Protein AF-A0A5E5QSZ5-F1 (afdb_monomer)

Radius of gyration: 43.1 Å; Cα contacts (8 Å, |Δi|>4): 1267; chains: 1; bounding box: 98×58×138 Å

Foldseek 3Di:
DDPQQPWDKDKDWDWDDDQFKIKIKMWIGTPDQWDDDPQKIKGFWTWIKIKIWGADWQFNQKIWIKMWIWTPDDPDHIKTKMKIKMKGHQKPFWIKIWIWMDIPVDDIDIDIDIGGDPPDDPPIDTDPRGGHPGTSPRPDGPDPPPDDDRPDDPDGDMDIDGQFAKEKEFEPLPLFFFKWKFKAWLVRDTFPQRIDTHHSRRMDMRHGTRDALAWTKMKMWIAWTWDQQQQPSDIDIDHTFMFMATDHNDHHHFFHTHLLRRLLQVLLPPVPPNSVSSHVCSVVSQQLSCLQQLNHPARLTHAAADRLLPAAQALDNRSLSNLLSNLLSLLCVQQVHDSVVSSVLQSCQCCCVVVHDHSHFWFPAHPVRDDTDTSLNSLVCSLVGDGSSNVRNHNQSQDAASSHSQLSNLLVVLLPLQPPDDQRDPCSLVRHNVADQQQDSVQLSVLNNPDHSVQRNHSVSSNVSNVVGFHDWDPVLKDKDWQDPDADLCQPGKIKIKIFTFHPDPVRHTAQAWDDDDDDDDPDQKDKADWDTPGGRMIIIIIHHNDDDDD

pLDDT: mean 91.3, std 7.6, range [51.97, 98.69]

Structure (mmCIF, N/CA/C/O backbone):
data_AF-A0A5E5QSZ5-F1
#
_entry.id   AF-A0A5E5QSZ5-F1
#
loop_
_atom_site.group_PDB
_atom_site.id
_atom_site.type_symbol
_atom_site.label_atom_id
_atom_site.label_alt_id
_atom_site.label_comp_id
_atom_site.label_asym_id
_atom_site.label_entity_id
_atom_site.label_seq_id
_atom_site.pdbx_PDB_ins_code
_atom_site.Cartn_x
_atom_site.Cartn_y
_atom_site.Cartn_z
_atom_site.occupancy
_atom_site.B_iso_or_equiv
_atom_site.auth_seq_id
_atom_site.auth_comp_id
_atom_site.auth_asym_id
_atom_site.auth_atom_id
_atom_site.pdbx_PDB_model_num
ATOM 1 N N . TYR A 1 1 ? 39.880 2.684 -34.250 1.00 88.31 1 TYR A N 1
ATOM 2 C CA . TYR A 1 1 ? 38.966 3.617 -33.566 1.00 88.31 1 TYR A CA 1
ATOM 3 C C . TYR A 1 1 ? 37.604 3.469 -34.203 1.00 88.31 1 TYR A C 1
ATOM 5 O O . TYR A 1 1 ? 37.546 3.373 -35.422 1.00 88.31 1 TYR A O 1
ATOM 13 N N . GLU A 1 2 ? 36.542 3.400 -33.411 1.00 89.00 2 GLU A N 1
ATOM 14 C CA . GLU A 1 2 ? 35.172 3.372 -33.923 1.00 89.00 2 GLU A CA 1
ATOM 15 C C . GLU A 1 2 ? 34.539 4.755 -33.740 1.00 89.00 2 GLU A C 1
ATOM 17 O O . GLU A 1 2 ? 34.418 5.235 -32.619 1.00 89.00 2 GLU A O 1
ATOM 22 N N . ILE A 1 3 ? 34.161 5.412 -34.842 1.00 86.44 3 ILE A N 1
ATOM 23 C CA . ILE A 1 3 ? 33.724 6.821 -34.830 1.00 86.44 3 ILE A CA 1
ATOM 24 C C . ILE A 1 3 ? 32.388 6.992 -34.093 1.00 86.44 3 ILE A C 1
ATOM 26 O O . ILE A 1 3 ? 32.223 7.951 -33.349 1.00 86.44 3 ILE A O 1
ATOM 30 N N . LYS A 1 4 ? 31.450 6.051 -34.264 1.00 82.69 4 LYS A N 1
ATOM 31 C CA . LYS A 1 4 ? 30.100 6.147 -33.681 1.00 82.69 4 LYS A CA 1
ATOM 32 C C . LYS A 1 4 ? 30.091 6.000 -32.157 1.00 82.69 4 LYS A C 1
ATOM 34 O O . LYS A 1 4 ? 29.369 6.725 -31.488 1.00 82.69 4 LYS A O 1
ATOM 39 N N . SER A 1 5 ? 30.879 5.067 -31.625 1.00 82.56 5 SER A N 1
ATOM 40 C CA . SER A 1 5 ? 30.955 4.778 -30.184 1.00 82.56 5 SER A CA 1
ATOM 41 C C . SER A 1 5 ? 32.115 5.507 -29.490 1.00 82.56 5 SER A C 1
ATOM 43 O O . SER A 1 5 ? 32.184 5.628 -28.267 1.00 82.56 5 SER A O 1
ATOM 45 N N . GLY A 1 6 ? 33.076 6.011 -30.265 1.00 87.94 6 GLY A N 1
ATOM 46 C CA . GLY A 1 6 ? 34.295 6.621 -29.754 1.00 87.94 6 GLY A CA 1
ATOM 47 C C . GLY A 1 6 ? 35.245 5.633 -29.068 1.00 87.94 6 GLY A C 1
ATOM 48 O O . GLY A 1 6 ? 36.190 6.069 -28.400 1.00 87.94 6 GLY A O 1
ATOM 49 N N . HIS A 1 7 ? 35.028 4.322 -29.215 1.00 93.56 7 HIS A N 1
ATOM 50 C CA . HIS A 1 7 ? 35.898 3.311 -28.628 1.00 93.56 7 HIS A CA 1
ATOM 51 C C . HIS A 1 7 ? 37.250 3.221 -29.349 1.00 93.56 7 HIS A C 1
ATOM 53 O O . HIS A 1 7 ? 37.371 3.284 -30.581 1.00 93.56 7 HIS A O 1
ATOM 59 N N . LYS A 1 8 ? 38.306 3.065 -28.549 1.00 94.00 8 LYS A N 1
ATOM 60 C CA . LYS A 1 8 ? 39.700 2.948 -28.991 1.00 94.00 8 LYS A CA 1
ATOM 61 C C . LYS A 1 8 ? 40.217 1.561 -28.636 1.00 94.00 8 LYS A C 1
ATOM 63 O O . LYS A 1 8 ? 39.920 1.039 -27.566 1.00 94.00 8 LYS A O 1
ATOM 68 N N . ARG A 1 9 ? 41.016 0.982 -29.529 1.00 95.62 9 ARG A N 1
ATOM 69 C CA . ARG A 1 9 ? 41.608 -0.345 -29.358 1.00 95.62 9 ARG A CA 1
ATOM 70 C C . ARG A 1 9 ? 43.000 -0.366 -29.974 1.00 95.62 9 ARG A C 1
ATOM 72 O O . ARG A 1 9 ? 43.161 0.101 -31.101 1.00 95.62 9 ARG A O 1
ATOM 79 N N . LEU A 1 10 ? 43.958 -0.912 -29.239 1.00 95.62 10 LEU A N 1
ATOM 80 C CA . LEU A 1 10 ? 45.272 -1.311 -29.726 1.00 95.62 10 LEU A CA 1
ATOM 81 C C . LEU A 1 10 ? 45.207 -2.783 -30.150 1.00 95.62 10 LEU A C 1
ATOM 83 O O . LEU A 1 10 ? 44.455 -3.576 -29.584 1.00 95.62 10 LEU A O 1
ATOM 87 N N . SER A 1 11 ? 45.929 -3.166 -31.196 1.00 95.12 11 SER A N 1
ATOM 88 C CA . SER A 1 11 ? 45.929 -4.547 -31.686 1.00 95.12 11 SER A CA 1
ATOM 89 C C . SER A 1 11 ? 47.341 -4.946 -32.076 1.00 95.12 11 SER A C 1
ATOM 91 O O . SER A 1 11 ? 48.021 -4.172 -32.746 1.00 95.12 11 SER A O 1
ATOM 93 N N . LEU A 1 12 ? 47.758 -6.131 -31.644 1.00 96.88 12 LEU A N 1
ATOM 94 C CA . LEU A 1 12 ? 49.041 -6.740 -31.978 1.00 96.88 12 LEU A CA 1
ATOM 95 C C . LEU A 1 12 ? 48.761 -8.007 -32.781 1.00 96.88 12 LEU A C 1
ATOM 97 O O . LEU A 1 12 ? 47.877 -8.776 -32.407 1.00 96.88 12 LEU A O 1
ATOM 101 N N . GLY A 1 13 ? 49.477 -8.195 -33.885 1.00 95.94 13 GLY A N 1
ATOM 102 C CA . GLY A 1 13 ? 49.289 -9.324 -34.791 1.00 95.94 13 GLY A CA 1
ATOM 103 C C . GLY A 1 13 ? 50.616 -9.999 -35.105 1.00 95.94 13 GLY A C 1
ATOM 104 O O . GLY A 1 13 ? 51.626 -9.320 -35.283 1.00 95.94 13 GLY A O 1
ATOM 105 N N . LEU A 1 14 ? 50.599 -11.326 -35.170 1.00 95.38 14 LEU A N 1
ATOM 106 C CA . LEU A 1 14 ? 51.689 -12.158 -35.660 1.00 95.38 14 LEU A CA 1
ATOM 107 C C . LEU A 1 14 ? 51.173 -12.969 -36.849 1.00 95.38 14 LEU A C 1
ATOM 109 O O . LEU A 1 14 ? 50.157 -13.659 -36.740 1.00 95.38 14 LEU A O 1
ATOM 113 N N . GLU A 1 15 ? 51.902 -12.920 -37.958 1.00 91.88 15 GLU A N 1
ATOM 114 C CA . GLU A 1 15 ? 51.576 -13.677 -39.160 1.00 91.88 15 GLU A CA 1
ATOM 115 C C . GLU A 1 15 ? 52.672 -14.693 -39.468 1.00 91.88 15 GLU A C 1
ATOM 117 O O . GLU A 1 15 ? 53.865 -14.391 -39.452 1.00 91.88 15 GLU A O 1
ATOM 122 N N . TYR A 1 16 ? 52.250 -15.911 -39.779 1.00 90.94 16 TYR A N 1
ATOM 123 C CA . TYR A 1 16 ? 53.092 -16.958 -40.326 1.00 90.94 16 TYR A CA 1
ATOM 124 C C . TYR A 1 16 ? 52.557 -17.342 -41.697 1.00 90.94 16 TYR A C 1
ATOM 126 O O . TYR A 1 16 ? 51.418 -17.793 -41.806 1.00 90.94 16 TYR A O 1
ATOM 134 N N . GLN A 1 17 ? 53.366 -17.181 -42.741 1.00 86.75 17 GLN A N 1
ATOM 135 C CA . GLN A 1 17 ? 52.926 -17.384 -44.117 1.00 86.75 17 GLN A CA 1
ATOM 136 C C . GLN A 1 17 ? 53.817 -18.389 -44.855 1.00 86.75 17 GLN A C 1
ATOM 138 O O . GLN A 1 17 ? 55.045 -18.308 -44.835 1.00 86.75 17 GLN A O 1
ATOM 143 N N . ARG A 1 18 ? 53.173 -19.341 -45.529 1.00 85.00 18 ARG A N 1
ATOM 144 C CA . ARG A 1 18 ? 53.734 -20.239 -46.544 1.00 85.00 18 ARG A CA 1
ATOM 145 C C . ARG A 1 18 ? 52.837 -20.196 -47.781 1.00 85.00 18 ARG A C 1
ATOM 147 O O . ARG A 1 18 ? 51.700 -19.740 -47.708 1.00 85.00 18 ARG A O 1
ATOM 154 N N . SER A 1 19 ? 53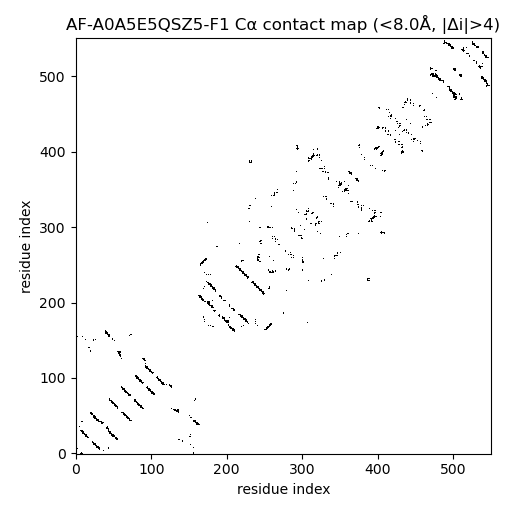.316 -20.725 -48.905 1.00 78.00 19 SER A N 1
ATOM 155 C CA . SER A 1 19 ? 52.585 -20.679 -50.180 1.00 78.00 19 SER A CA 1
ATOM 156 C C . SER A 1 19 ? 51.196 -21.333 -50.138 1.00 78.00 19 SER A C 1
ATOM 158 O O . SER A 1 19 ? 50.280 -20.860 -50.800 1.00 78.00 19 SER A O 1
ATOM 160 N N . ASN A 1 20 ? 51.011 -22.384 -49.337 1.00 83.69 20 ASN A N 1
ATOM 161 C CA . ASN A 1 20 ? 49.760 -23.146 -49.244 1.00 83.69 20 ASN A CA 1
ATOM 162 C C . ASN A 1 20 ? 49.032 -23.012 -47.895 1.00 83.69 20 ASN A C 1
ATOM 164 O O . ASN A 1 20 ? 47.957 -23.592 -47.718 1.00 83.69 20 ASN A O 1
ATOM 168 N N . PHE A 1 21 ? 49.614 -22.296 -46.931 1.00 89.12 21 PHE A N 1
ATOM 169 C CA . PHE A 1 21 ? 49.104 -22.216 -45.566 1.00 89.12 21 PHE A CA 1
ATOM 170 C C . PHE A 1 21 ? 49.536 -20.922 -44.881 1.00 89.12 21 PHE A C 1
ATOM 172 O O . PHE A 1 21 ? 50.698 -20.530 -44.962 1.00 89.12 21 PHE A O 1
ATOM 179 N N . SER A 1 22 ? 48.626 -20.298 -44.138 1.00 90.75 22 SER A N 1
ATOM 180 C CA . SER A 1 22 ? 48.956 -19.187 -43.251 1.00 90.75 22 SER A CA 1
ATOM 181 C C . SER A 1 22 ? 48.245 -19.289 -41.908 1.00 90.75 22 SER A C 1
ATOM 183 O O . SER A 1 22 ? 47.120 -19.788 -41.808 1.00 90.75 22 SER A O 1
ATOM 185 N N . THR A 1 23 ? 48.921 -18.779 -40.885 1.00 95.00 23 THR A N 1
ATOM 186 C CA . THR A 1 23 ? 48.412 -18.625 -39.527 1.00 95.00 23 THR A CA 1
ATOM 187 C C . THR A 1 23 ? 48.495 -17.161 -39.138 1.00 95.00 23 THR A C 1
ATOM 189 O O . THR A 1 23 ? 49.542 -16.538 -39.292 1.00 95.00 23 THR A O 1
ATOM 192 N N . HIS A 1 24 ? 47.412 -16.640 -38.579 1.00 96.06 24 HIS A N 1
ATOM 193 C CA . HIS A 1 24 ? 47.311 -15.275 -38.080 1.00 96.06 24 HIS A CA 1
ATOM 194 C C . HIS A 1 24 ? 46.868 -15.325 -36.627 1.00 96.06 24 HIS A C 1
ATOM 196 O O . HIS A 1 24 ? 45.852 -15.946 -36.311 1.00 96.06 24 HIS A O 1
ATOM 202 N N . ILE A 1 25 ? 47.646 -14.706 -35.748 1.00 97.69 25 ILE A N 1
ATOM 203 C CA . ILE A 1 25 ? 47.361 -14.617 -34.317 1.00 97.69 25 ILE A CA 1
ATOM 204 C C . ILE A 1 25 ? 47.224 -13.143 -33.986 1.00 97.69 25 ILE A C 1
ATOM 206 O O . ILE A 1 25 ? 48.177 -12.387 -34.159 1.00 97.69 25 ILE A O 1
ATOM 210 N N . ASN A 1 26 ? 46.057 -12.734 -33.501 1.00 98.00 26 ASN A N 1
ATOM 211 C CA . ASN A 1 26 ? 45.790 -11.347 -33.154 1.00 98.00 26 ASN A CA 1
ATOM 212 C C . ASN A 1 26 ? 45.358 -11.234 -31.697 1.00 98.00 26 ASN A C 1
ATOM 214 O O . ASN A 1 26 ? 44.453 -11.946 -31.271 1.00 98.00 26 ASN A O 1
ATOM 218 N N . SER A 1 27 ? 45.937 -10.280 -30.974 1.00 97.50 27 SER A N 1
ATOM 219 C CA . SER A 1 27 ? 45.515 -9.884 -29.630 1.00 97.50 27 SER A CA 1
ATOM 220 C C . SER A 1 27 ? 44.999 -8.449 -29.639 1.00 97.50 27 SER A C 1
ATOM 222 O O . SER A 1 27 ? 45.538 -7.565 -30.314 1.00 97.50 27 SER A O 1
ATOM 224 N N . TYR A 1 28 ? 43.942 -8.208 -28.874 1.00 97.69 28 TYR A N 1
ATOM 225 C CA . TYR A 1 28 ? 43.155 -6.987 -28.902 1.00 97.69 28 TYR A CA 1
ATOM 226 C C . TYR A 1 28 ? 43.051 -6.379 -27.506 1.00 97.69 28 TYR A C 1
ATOM 228 O O . TYR A 1 28 ? 42.533 -7.005 -26.586 1.00 97.69 28 TYR A O 1
ATOM 236 N N . TYR A 1 29 ? 43.481 -5.124 -27.376 1.00 96.44 29 TYR A N 1
ATOM 237 C CA . TYR A 1 29 ? 43.535 -4.412 -26.102 1.00 96.44 29 TYR A CA 1
ATOM 238 C C . TYR A 1 29 ? 42.683 -3.136 -26.173 1.00 96.44 29 TYR A C 1
ATOM 240 O O . TYR A 1 29 ? 42.998 -2.231 -26.956 1.00 96.44 29 TYR A O 1
ATOM 248 N N . PRO A 1 30 ? 41.574 -3.036 -25.422 1.00 94.12 30 PRO A N 1
ATOM 249 C CA . PRO A 1 30 ? 40.764 -1.828 -25.373 1.00 94.12 30 PRO A CA 1
ATOM 250 C C . PRO A 1 30 ? 41.550 -0.705 -24.685 1.00 94.12 30 PRO A C 1
ATOM 252 O O . PRO A 1 30 ? 42.138 -0.890 -23.628 1.00 94.12 30 PRO A O 1
ATOM 255 N N . MET A 1 31 ? 41.550 0.476 -25.303 1.00 91.56 31 MET A N 1
ATOM 256 C CA . MET A 1 31 ? 42.254 1.680 -24.826 1.00 91.56 31 MET A CA 1
ATOM 257 C C . MET A 1 31 ? 41.281 2.778 -24.379 1.00 91.56 31 MET A C 1
ATOM 259 O O . MET A 1 31 ? 41.686 3.872 -24.001 1.00 91.56 31 MET A O 1
ATOM 263 N N . SER A 1 32 ? 39.979 2.530 -24.507 1.00 88.81 32 SER A N 1
ATOM 264 C CA . SER A 1 32 ? 38.921 3.436 -24.068 1.00 88.81 32 SER A CA 1
ATOM 265 C C . SER A 1 32 ? 38.177 2.828 -22.895 1.00 88.81 32 SER A C 1
ATOM 267 O O . SER A 1 32 ? 37.792 1.663 -22.971 1.00 88.81 32 SER A O 1
ATOM 269 N N . HIS A 1 33 ? 37.901 3.645 -21.883 1.00 83.44 33 HIS A N 1
ATOM 270 C CA . HIS A 1 33 ? 37.015 3.283 -20.783 1.00 83.44 33 HIS A CA 1
ATOM 271 C C . HIS A 1 33 ? 35.561 3.104 -21.243 1.00 83.44 33 HIS A C 1
ATOM 273 O O . HIS A 1 33 ? 35.195 3.448 -22.373 1.00 83.44 33 HIS A O 1
ATOM 279 N N . ARG A 1 34 ? 34.752 2.579 -20.322 1.00 84.75 34 ARG A N 1
ATOM 280 C CA . ARG A 1 34 ? 33.293 2.490 -20.388 1.00 84.75 34 ARG A CA 1
ATOM 281 C C . ARG A 1 34 ? 32.659 3.838 -20.754 1.00 84.75 34 ARG A C 1
ATOM 283 O O . ARG A 1 34 ? 33.112 4.886 -20.292 1.00 84.75 34 ARG A O 1
ATOM 290 N N . ARG A 1 35 ? 31.622 3.817 -21.595 1.00 82.38 35 ARG A N 1
ATOM 291 C CA . ARG A 1 35 ? 30.937 5.017 -22.107 1.00 82.38 35 ARG A CA 1
ATOM 292 C C . ARG A 1 35 ? 29.427 4.844 -22.090 1.00 82.38 35 ARG A C 1
ATOM 294 O O . ARG A 1 35 ? 28.930 3.755 -22.331 1.00 82.38 35 ARG A O 1
ATOM 301 N N . ASN A 1 36 ? 28.706 5.937 -21.866 1.00 82.31 36 ASN A N 1
ATOM 302 C CA . ASN A 1 36 ? 27.251 5.960 -21.997 1.00 82.31 36 ASN A CA 1
ATOM 303 C C . ASN A 1 36 ? 26.888 6.428 -23.405 1.00 82.31 36 ASN A C 1
ATOM 305 O O . ASN A 1 36 ? 27.298 7.515 -23.813 1.00 82.31 36 ASN A O 1
ATOM 309 N N . ILE A 1 37 ? 26.149 5.605 -24.145 1.00 78.06 37 ILE A N 1
ATOM 310 C CA . ILE A 1 37 ? 25.716 5.883 -25.515 1.00 78.06 37 ILE A CA 1
ATOM 311 C C . ILE A 1 37 ? 24.223 5.552 -25.603 1.00 78.06 37 ILE A C 1
ATOM 313 O O . ILE A 1 37 ? 23.823 4.388 -25.658 1.00 78.06 37 ILE A O 1
ATOM 317 N N . GLY A 1 38 ? 23.389 6.596 -25.600 1.00 75.12 38 GLY A N 1
ATOM 318 C CA . GLY A 1 38 ? 21.931 6.457 -25.544 1.00 75.12 38 GLY A CA 1
ATOM 319 C C . GLY A 1 38 ? 21.466 5.740 -24.270 1.00 75.12 38 GLY A C 1
ATOM 320 O O . GLY A 1 38 ? 21.929 6.053 -23.176 1.00 75.12 38 GLY A O 1
ATOM 321 N N . ASP A 1 39 ? 20.585 4.749 -24.434 1.00 71.75 39 ASP A N 1
ATOM 322 C CA . ASP A 1 39 ? 20.003 3.936 -23.351 1.00 71.75 39 ASP A CA 1
ATOM 323 C C . ASP A 1 39 ? 20.988 2.891 -22.769 1.00 71.75 39 ASP A C 1
ATOM 325 O O . ASP A 1 39 ? 20.612 2.097 -21.903 1.00 71.75 39 ASP A O 1
ATOM 329 N N . TYR A 1 40 ? 22.237 2.848 -23.249 1.00 78.69 40 TYR A N 1
ATOM 330 C CA . TYR A 1 40 ? 23.205 1.806 -22.914 1.00 78.69 40 TYR A CA 1
ATOM 331 C C . TYR A 1 40 ? 24.504 2.359 -22.342 1.00 78.69 40 TYR A C 1
ATOM 333 O O . TYR A 1 40 ? 24.994 3.429 -22.704 1.00 78.69 40 TYR A O 1
ATOM 341 N N . THR A 1 41 ? 25.103 1.547 -21.487 1.00 83.62 41 THR A N 1
ATOM 342 C CA . THR A 1 41 ? 26.518 1.603 -21.161 1.00 83.62 41 THR A CA 1
ATOM 343 C C . THR A 1 41 ? 27.246 0.636 -22.089 1.00 83.62 41 THR A C 1
ATOM 345 O O . THR A 1 41 ? 26.920 -0.549 -22.107 1.00 83.62 41 THR A O 1
ATOM 348 N N . GLU A 1 42 ? 28.209 1.128 -22.860 1.00 89.94 42 GLU A N 1
ATOM 349 C CA . GLU A 1 42 ? 29.046 0.333 -23.758 1.00 89.94 42 GLU A CA 1
ATOM 350 C C . GLU A 1 42 ? 30.477 0.231 -23.216 1.00 89.94 42 GLU A C 1
ATOM 352 O O . GLU A 1 42 ? 31.048 1.200 -22.698 1.00 89.94 42 GLU A O 1
ATOM 357 N N . GLU A 1 43 ? 31.079 -0.949 -23.348 1.00 91.44 43 GLU A N 1
ATOM 358 C CA . GLU A 1 43 ? 32.467 -1.197 -22.964 1.00 91.44 43 GLU A CA 1
ATOM 359 C C . GLU A 1 43 ? 33.182 -2.052 -24.014 1.00 91.44 43 GLU A C 1
ATOM 361 O O . GLU A 1 43 ? 32.671 -3.083 -24.445 1.00 91.44 43 GLU A O 1
ATOM 366 N N . ALA A 1 44 ? 34.369 -1.617 -24.448 1.00 92.94 44 ALA A N 1
ATOM 367 C CA . ALA A 1 44 ? 35.167 -2.343 -25.431 1.00 92.94 44 ALA A CA 1
ATOM 368 C C . ALA A 1 44 ? 35.867 -3.549 -24.793 1.00 92.94 44 ALA A C 1
ATOM 370 O O . ALA A 1 44 ? 36.482 -3.428 -23.734 1.00 92.94 44 ALA A O 1
ATOM 371 N N . LEU A 1 45 ? 35.811 -4.694 -25.471 1.00 94.44 45 LEU A N 1
ATOM 372 C CA . LEU A 1 45 ? 36.320 -5.957 -24.947 1.00 94.44 45 LEU A CA 1
ATOM 373 C C . LEU A 1 45 ? 37.764 -6.217 -25.380 1.00 94.44 45 LEU A C 1
ATOM 375 O O . LEU A 1 45 ? 38.156 -5.941 -26.522 1.00 94.44 45 LEU A O 1
ATOM 379 N N . ALA A 1 46 ? 38.540 -6.770 -24.450 1.00 96.25 46 ALA A N 1
ATOM 380 C CA . ALA A 1 46 ? 39.810 -7.413 -24.751 1.00 96.25 46 ALA A CA 1
ATOM 381 C C . ALA A 1 46 ? 39.556 -8.817 -25.306 1.00 96.25 46 ALA A C 1
ATOM 383 O O . ALA A 1 46 ? 38.469 -9.372 -25.145 1.00 96.25 46 ALA A O 1
ATOM 384 N N . GLY A 1 47 ? 40.531 -9.365 -26.020 1.00 97.31 47 GLY A N 1
ATOM 385 C CA . GLY A 1 47 ? 40.410 -10.715 -26.553 1.00 97.31 47 GLY A CA 1
ATOM 386 C C . GLY A 1 47 ? 41.495 -11.055 -27.554 1.00 97.31 47 GLY A C 1
ATOM 387 O O . GLY A 1 47 ? 42.422 -10.277 -27.785 1.00 97.31 47 GLY A O 1
ATOM 388 N N . TYR A 1 48 ? 41.353 -12.211 -28.184 1.00 97.62 48 TYR A N 1
ATOM 389 C CA . TYR A 1 48 ? 42.267 -12.684 -29.212 1.00 97.62 48 TYR A CA 1
ATOM 390 C C . TYR A 1 48 ? 41.550 -13.548 -30.251 1.00 97.62 48 TYR A C 1
ATOM 392 O O . TYR A 1 48 ? 40.479 -14.112 -30.006 1.00 97.62 48 TYR A O 1
ATOM 400 N N . ASP A 1 49 ? 42.158 -13.670 -31.428 1.00 97.81 49 ASP A N 1
ATOM 401 C CA . ASP A 1 49 ? 41.777 -14.666 -32.420 1.00 97.81 49 ASP A CA 1
ATOM 402 C C . ASP A 1 49 ? 42.989 -15.386 -33.019 1.00 97.81 49 ASP A C 1
ATOM 404 O O . ASP A 1 49 ? 44.093 -14.852 -33.110 1.00 97.81 49 ASP A O 1
ATOM 408 N N . LEU A 1 50 ? 42.753 -16.643 -33.389 1.00 97.75 50 LEU A N 1
ATOM 409 C CA . LEU A 1 50 ? 43.649 -17.486 -34.164 1.00 97.75 50 LEU A CA 1
ATOM 410 C C . LEU A 1 50 ? 42.923 -17.853 -35.451 1.00 97.75 50 LEU A C 1
ATOM 412 O O . LEU A 1 50 ? 41.895 -18.537 -35.407 1.00 97.75 50 LEU A O 1
ATOM 416 N N . LYS A 1 51 ? 43.465 -17.438 -36.592 1.00 97.50 51 LYS A N 1
ATOM 417 C CA . LYS A 1 51 ? 42.948 -17.771 -37.916 1.00 97.50 51 LYS A CA 1
ATOM 418 C C . LYS A 1 51 ? 43.952 -18.620 -38.680 1.00 97.50 51 LYS A C 1
ATOM 420 O O . LYS A 1 51 ? 45.098 -18.232 -38.868 1.00 97.50 51 LYS A O 1
ATOM 425 N N . LEU A 1 52 ? 43.481 -19.764 -39.152 1.00 96.94 52 LEU A N 1
ATOM 426 C CA . LEU A 1 52 ? 44.200 -20.684 -40.018 1.00 96.94 52 LEU A CA 1
ATOM 427 C C . LEU A 1 52 ? 43.572 -20.627 -41.408 1.00 96.94 52 LEU A C 1
ATOM 429 O O . LEU A 1 52 ? 42.350 -20.731 -41.542 1.00 96.94 52 LEU A O 1
ATOM 433 N N . ILE A 1 53 ? 44.396 -20.466 -42.437 1.00 94.06 53 ILE A N 1
ATOM 434 C CA . ILE A 1 53 ? 43.968 -20.442 -43.836 1.00 94.06 53 ILE A CA 1
ATOM 435 C C . ILE A 1 53 ? 44.825 -21.445 -44.596 1.00 94.06 53 ILE A C 1
ATOM 437 O O . ILE A 1 53 ? 46.044 -21.310 -44.626 1.00 94.06 53 ILE A O 1
ATOM 441 N N . GLY A 1 54 ? 44.199 -22.435 -45.224 1.00 93.31 54 GLY A N 1
ATOM 442 C CA . GLY A 1 54 ? 44.884 -23.446 -46.026 1.00 93.31 54 GLY A CA 1
ATOM 443 C C . GLY A 1 54 ? 44.286 -23.555 -47.419 1.00 93.31 54 GLY A C 1
ATOM 444 O O . GLY A 1 54 ? 43.071 -23.470 -47.580 1.00 93.31 54 GLY A O 1
ATOM 445 N N . GLN A 1 55 ? 45.127 -23.758 -48.427 1.00 91.81 55 GLN A N 1
ATOM 446 C CA . GLN A 1 55 ? 44.680 -24.113 -49.773 1.00 91.81 55 GLN A CA 1
ATOM 447 C C . GLN A 1 55 ? 44.001 -25.489 -49.754 1.00 91.81 55 GLN A C 1
ATOM 449 O O . GLN A 1 55 ? 44.456 -26.403 -49.065 1.00 91.81 55 GLN A O 1
ATOM 454 N N . VAL A 1 56 ? 42.923 -25.657 -50.515 1.00 92.19 56 VAL A N 1
ATOM 455 C CA . VAL A 1 56 ? 42.269 -26.962 -50.662 1.00 92.19 56 VAL A CA 1
ATOM 456 C C . VAL A 1 56 ? 43.143 -27.870 -51.544 1.00 92.19 56 VAL A C 1
ATOM 458 O O . VAL A 1 56 ? 43.609 -27.427 -52.598 1.00 92.19 56 VAL A O 1
ATOM 461 N N . PRO A 1 57 ? 43.396 -29.137 -51.157 1.00 91.12 57 PRO A N 1
ATOM 462 C CA . PRO A 1 57 ? 44.168 -30.064 -51.984 1.00 91.12 57 PRO A CA 1
ATOM 463 C C . PRO A 1 57 ? 43.615 -30.146 -53.412 1.00 91.12 57 PRO A C 1
ATOM 465 O O . PRO A 1 57 ? 42.407 -30.254 -53.598 1.00 91.12 57 PRO A O 1
ATOM 468 N N . TYR A 1 58 ? 44.504 -30.090 -54.409 1.00 90.62 58 TYR A N 1
ATOM 469 C CA . TYR A 1 58 ? 44.201 -30.120 -55.851 1.00 90.62 58 TYR A CA 1
ATOM 470 C C . TYR A 1 58 ? 43.370 -28.942 -56.396 1.00 90.62 58 TYR A C 1
ATOM 472 O O . TYR A 1 58 ? 43.250 -28.810 -57.609 1.00 90.62 58 TYR A O 1
ATOM 480 N N . LEU A 1 59 ? 42.844 -28.050 -55.549 1.00 91.88 59 LEU A N 1
ATOM 481 C CA . LEU A 1 59 ? 42.024 -26.905 -55.957 1.00 91.88 59 LEU A CA 1
ATOM 482 C C . LEU A 1 59 ? 42.749 -25.591 -55.616 1.00 91.88 59 LEU A C 1
ATOM 484 O O . LEU A 1 59 ? 42.531 -25.025 -54.544 1.00 91.88 59 LEU A O 1
ATOM 488 N N . PRO A 1 60 ? 43.633 -25.081 -56.497 1.00 85.38 60 PRO A N 1
ATOM 489 C CA . PRO A 1 60 ? 44.422 -23.878 -56.214 1.00 85.38 60 PRO A CA 1
ATOM 490 C C . PRO A 1 60 ? 43.590 -22.604 -56.047 1.00 85.38 60 PRO A C 1
ATOM 492 O O . PRO A 1 60 ? 44.047 -21.662 -55.411 1.00 85.38 60 PRO A O 1
ATOM 495 N N . TRP A 1 61 ? 42.362 -22.608 -56.557 1.00 87.19 61 TRP A N 1
ATOM 496 C CA . TRP A 1 61 ? 41.402 -21.511 -56.482 1.00 87.19 61 TRP A CA 1
ATOM 497 C C . TRP A 1 61 ? 40.542 -21.513 -55.207 1.00 87.19 61 TRP A C 1
ATOM 499 O O . TRP A 1 61 ? 39.731 -20.606 -55.020 1.00 87.19 61 TRP A O 1
ATOM 509 N N . ALA A 1 62 ? 40.682 -22.518 -54.333 1.00 92.19 62 ALA A N 1
ATOM 510 C CA . ALA A 1 62 ? 39.894 -22.648 -53.109 1.00 92.19 62 ALA A CA 1
ATOM 511 C C . ALA A 1 62 ? 40.767 -22.666 -51.848 1.00 92.19 62 ALA A C 1
ATOM 513 O O . ALA A 1 62 ? 41.820 -23.306 -51.790 1.00 92.19 62 ALA A O 1
ATOM 514 N N . LYS A 1 63 ? 40.285 -22.006 -50.793 1.00 93.75 63 LYS A N 1
ATOM 515 C CA . LYS A 1 63 ? 40.913 -21.951 -49.468 1.00 93.75 63 LYS A CA 1
ATOM 516 C C . LYS A 1 63 ? 39.904 -22.304 -48.381 1.00 93.75 63 LYS A C 1
ATOM 518 O O . LYS A 1 63 ? 38.786 -21.799 -48.378 1.00 93.75 63 LYS A O 1
ATOM 523 N N . ILE A 1 64 ? 40.315 -23.117 -47.417 1.00 95.94 64 ILE A N 1
ATOM 524 C CA . ILE A 1 64 ? 39.577 -23.354 -46.174 1.00 95.94 64 ILE A CA 1
ATOM 525 C C . ILE A 1 64 ? 40.096 -22.386 -45.116 1.00 95.94 64 ILE A C 1
ATOM 527 O O . ILE A 1 64 ? 41.305 -22.223 -44.947 1.00 95.94 64 ILE A O 1
ATOM 531 N N . LYS A 1 65 ? 39.173 -21.759 -44.390 1.00 96.81 65 LYS A N 1
ATOM 532 C CA . LYS A 1 65 ? 39.455 -20.831 -43.299 1.00 96.81 65 LYS A CA 1
ATOM 533 C C . LYS A 1 65 ? 38.819 -21.337 -42.013 1.00 96.81 65 LYS A C 1
ATOM 535 O O . LYS A 1 65 ? 37.614 -21.564 -41.958 1.00 96.81 65 LYS A O 1
ATOM 540 N N . GLY A 1 66 ? 39.626 -21.471 -40.968 1.00 97.25 66 GLY A N 1
ATOM 541 C CA . GLY A 1 66 ? 39.174 -21.759 -39.610 1.00 97.25 66 GLY A CA 1
ATOM 542 C C . GLY A 1 66 ? 39.614 -20.643 -38.676 1.00 97.25 66 GLY A C 1
ATOM 543 O O . GLY A 1 66 ? 40.788 -20.302 -38.647 1.00 97.25 66 GLY A O 1
ATOM 544 N N . THR A 1 67 ? 38.696 -20.050 -37.918 1.00 97.56 67 THR A N 1
ATOM 545 C CA . THR A 1 67 ? 39.022 -19.051 -36.890 1.00 97.56 67 THR A CA 1
ATOM 546 C C . THR A 1 67 ? 38.494 -19.509 -35.544 1.00 97.56 67 THR A C 1
ATOM 548 O O . THR A 1 67 ? 37.331 -19.890 -35.443 1.00 97.56 67 THR A O 1
ATOM 551 N N . ARG A 1 68 ? 39.318 -19.436 -34.502 1.00 97.75 68 ARG A N 1
ATOM 552 C CA . ARG A 1 68 ? 38.894 -19.540 -33.103 1.00 97.75 68 ARG A CA 1
ATOM 553 C C . ARG A 1 68 ? 39.114 -18.185 -32.449 1.00 97.75 68 ARG A C 1
ATOM 555 O O . ARG A 1 68 ? 40.184 -17.612 -32.615 1.00 97.75 68 ARG A O 1
ATOM 562 N N . TYR A 1 69 ? 38.128 -17.682 -31.718 1.00 97.75 69 TYR A N 1
ATOM 563 C CA . TYR A 1 69 ? 38.252 -16.415 -31.003 1.00 97.75 69 TYR A CA 1
ATOM 564 C C . TYR A 1 69 ? 37.753 -16.528 -29.565 1.00 97.75 69 TYR A C 1
ATOM 566 O O . TYR A 1 69 ? 36.931 -17.394 -29.242 1.00 97.75 69 TYR A O 1
ATOM 574 N N . HIS A 1 70 ? 38.237 -15.617 -28.730 1.00 97.69 70 HIS A N 1
ATOM 575 C CA . HIS A 1 70 ? 37.806 -15.411 -27.352 1.00 97.69 70 HIS A CA 1
ATOM 576 C C . HIS A 1 70 ? 37.815 -13.909 -27.044 1.00 97.69 70 HIS A C 1
ATOM 578 O O . HIS A 1 70 ? 38.718 -13.190 -27.475 1.00 97.69 70 HIS A O 1
ATOM 584 N N . TRP A 1 71 ? 36.774 -13.444 -26.360 1.00 97.44 71 TRP A N 1
ATOM 585 C CA . TRP A 1 71 ? 36.623 -12.073 -25.885 1.00 97.44 71 TRP A CA 1
ATOM 586 C C . TRP A 1 71 ? 36.239 -12.098 -24.411 1.00 97.44 71 TRP A C 1
ATOM 588 O O . TRP A 1 71 ? 35.296 -12.801 -24.040 1.00 97.44 71 TRP A O 1
ATOM 598 N N . ASP A 1 72 ? 36.939 -11.301 -23.613 1.00 95.00 72 ASP A N 1
ATOM 599 C CA . ASP A 1 72 ? 36.743 -11.209 -22.168 1.00 95.00 72 ASP A CA 1
ATOM 600 C C . ASP A 1 72 ? 35.414 -10.500 -21.887 1.00 95.00 72 ASP A C 1
ATOM 602 O O . ASP A 1 72 ? 35.267 -9.317 -22.211 1.00 95.00 72 ASP A O 1
ATOM 606 N N . GLY A 1 73 ? 34.447 -11.205 -21.300 1.00 90.31 73 GLY A N 1
ATOM 607 C CA . GLY A 1 73 ? 33.198 -10.600 -20.832 1.00 90.31 73 GLY A CA 1
ATOM 608 C C . GLY A 1 73 ? 33.469 -9.664 -19.652 1.00 90.31 73 GLY A C 1
ATOM 609 O O . GLY A 1 73 ? 34.427 -9.863 -18.903 1.00 90.31 73 GLY A O 1
ATOM 610 N N . LYS A 1 74 ? 32.667 -8.605 -19.483 1.00 86.06 74 LYS A N 1
ATOM 611 C CA . LYS A 1 74 ? 32.809 -7.698 -18.323 1.00 86.06 74 LYS A CA 1
ATOM 612 C C . LYS A 1 74 ? 31.718 -7.944 -17.297 1.00 86.06 74 LYS A C 1
ATOM 614 O O . LYS A 1 74 ? 32.024 -8.082 -16.117 1.00 86.06 74 LYS A O 1
ATOM 619 N N . GLN A 1 75 ? 30.469 -7.995 -17.744 1.00 81.69 75 GLN A N 1
ATOM 620 C CA . GLN A 1 75 ? 29.315 -8.344 -16.917 1.00 81.69 75 GLN A CA 1
ATOM 621 C C . GLN A 1 75 ? 28.745 -9.718 -17.280 1.00 81.69 75 GLN A C 1
ATOM 623 O O . GLN A 1 75 ? 28.221 -10.407 -16.409 1.00 81.69 75 GLN A O 1
ATOM 628 N N . GLY A 1 76 ? 28.844 -10.120 -18.551 1.00 81.56 76 GLY A N 1
ATOM 629 C CA . GLY A 1 76 ? 28.436 -11.441 -19.023 1.00 81.56 76 GLY A CA 1
ATOM 630 C C . GLY A 1 76 ? 29.575 -12.469 -19.035 1.00 81.56 76 GLY A C 1
ATOM 631 O O . GLY A 1 76 ? 30.729 -12.130 -18.772 1.00 81.56 76 GLY A O 1
ATOM 632 N N . PRO A 1 77 ? 29.273 -13.737 -19.373 1.00 89.38 77 PRO A N 1
ATOM 633 C CA . PRO A 1 77 ? 30.306 -14.741 -19.592 1.00 89.38 77 PRO A CA 1
ATOM 634 C C . PRO A 1 77 ? 31.176 -14.377 -20.801 1.00 89.38 77 PRO A C 1
ATOM 636 O O . PRO A 1 77 ? 30.697 -13.782 -21.769 1.00 89.38 77 PRO A O 1
ATOM 639 N N . ASP A 1 78 ? 32.430 -14.825 -20.783 1.00 95.00 78 ASP A N 1
ATOM 640 C CA . ASP A 1 78 ? 33.335 -14.695 -21.925 1.00 95.00 78 ASP A CA 1
ATOM 641 C C . ASP A 1 78 ? 32.722 -15.234 -23.220 1.00 95.00 78 ASP A C 1
ATOM 643 O O . ASP A 1 78 ? 32.117 -16.316 -23.261 1.00 95.00 78 ASP A O 1
ATOM 647 N N . VAL A 1 79 ? 32.951 -14.511 -24.314 1.00 94.69 79 VAL A N 1
ATOM 648 C CA . VAL A 1 79 ? 32.438 -14.873 -25.635 1.00 94.69 79 VAL A CA 1
ATOM 649 C C . VAL A 1 79 ? 33.498 -15.664 -26.388 1.00 94.69 79 VAL A C 1
ATOM 651 O O . VAL A 1 79 ? 34.524 -15.123 -26.797 1.00 94.69 79 VAL A O 1
ATOM 654 N N . LYS A 1 80 ? 33.238 -16.949 -26.632 1.00 96.44 80 LYS A N 1
ATOM 655 C CA . LYS A 1 80 ? 34.128 -17.852 -27.371 1.00 96.44 80 LYS A CA 1
ATOM 656 C C . LYS A 1 80 ? 33.398 -18.505 -28.532 1.00 96.44 80 LYS A C 1
ATOM 658 O O . LYS A 1 80 ? 32.307 -19.052 -28.374 1.00 96.44 80 LYS A O 1
ATOM 663 N N . GLY A 1 81 ? 34.038 -18.519 -29.693 1.00 96.31 81 GLY A N 1
ATOM 664 C CA . GLY A 1 81 ? 33.408 -19.035 -30.899 1.00 96.31 81 GLY A CA 1
ATOM 665 C C . GLY A 1 81 ? 34.388 -19.528 -31.943 1.00 96.31 81 GLY A C 1
ATOM 666 O O . GLY A 1 81 ? 35.598 -19.298 -31.870 1.00 96.31 81 GLY A O 1
ATOM 667 N N . THR A 1 82 ? 33.837 -20.252 -32.911 1.00 96.69 82 THR A N 1
ATOM 668 C CA . THR A 1 82 ? 34.563 -20.767 -34.068 1.00 96.69 82 THR A CA 1
ATOM 669 C C . THR A 1 82 ? 33.855 -20.351 -35.348 1.00 96.69 82 THR A C 1
ATOM 671 O O . THR A 1 82 ? 32.636 -20.481 -35.459 1.00 96.69 82 THR A O 1
ATOM 674 N N . ILE A 1 83 ? 34.639 -19.888 -36.317 1.00 96.38 83 ILE A N 1
ATOM 675 C CA . ILE A 1 83 ? 34.201 -19.595 -37.679 1.00 96.38 83 ILE A CA 1
ATOM 676 C C . ILE A 1 83 ? 34.856 -20.611 -38.605 1.00 96.38 83 ILE A C 1
ATOM 678 O O . ILE A 1 83 ? 36.069 -20.813 -38.543 1.00 96.38 83 ILE A O 1
ATOM 682 N N . PHE A 1 84 ? 34.063 -21.233 -39.466 1.00 97.25 84 PHE A N 1
ATOM 683 C CA . PHE A 1 84 ? 34.553 -22.098 -40.531 1.00 97.25 84 PHE A CA 1
ATOM 684 C C . PHE A 1 84 ? 34.014 -21.598 -41.863 1.00 97.25 84 PHE A C 1
ATOM 686 O O . PHE A 1 84 ? 32.804 -21.414 -41.994 1.00 97.25 84 PHE A O 1
ATOM 693 N N . GLY A 1 85 ? 34.890 -21.397 -42.842 1.00 96.44 85 GLY A N 1
ATOM 694 C CA . GLY A 1 85 ? 34.506 -20.923 -44.163 1.00 96.44 85 GLY A CA 1
ATOM 695 C C . GLY A 1 85 ? 35.343 -21.519 -45.285 1.00 96.44 85 GLY A C 1
ATOM 696 O O . GLY A 1 85 ? 36.480 -21.942 -45.084 1.00 96.44 85 GLY A O 1
ATOM 697 N N . VAL A 1 86 ? 34.767 -21.526 -46.480 1.00 96.50 86 VAL A N 1
ATOM 698 C CA . VAL A 1 86 ? 35.424 -21.883 -47.735 1.00 96.50 86 VAL A CA 1
ATOM 699 C C . VAL A 1 86 ? 35.411 -20.648 -48.622 1.00 96.50 86 VAL A C 1
ATOM 701 O O . VAL A 1 86 ? 34.349 -20.110 -48.929 1.00 96.50 86 VAL A O 1
ATOM 704 N N . ALA A 1 87 ? 36.597 -20.186 -48.997 1.00 94.44 87 ALA A N 1
ATOM 705 C CA . ALA A 1 87 ? 36.806 -19.075 -49.908 1.00 94.44 87 ALA A CA 1
ATOM 706 C C . ALA A 1 87 ? 37.182 -19.596 -51.298 1.00 94.44 87 ALA A C 1
ATOM 708 O O . ALA A 1 87 ? 37.978 -20.523 -51.424 1.00 94.44 87 ALA A O 1
ATOM 709 N N . VAL A 1 88 ? 36.614 -18.977 -52.323 1.00 94.19 88 VAL A N 1
ATOM 710 C CA . VAL A 1 88 ? 36.769 -19.286 -53.740 1.00 94.19 88 VAL A CA 1
ATOM 711 C C . VAL A 1 88 ? 37.215 -18.011 -54.444 1.00 94.19 88 VAL A C 1
ATOM 713 O O . VAL A 1 88 ? 3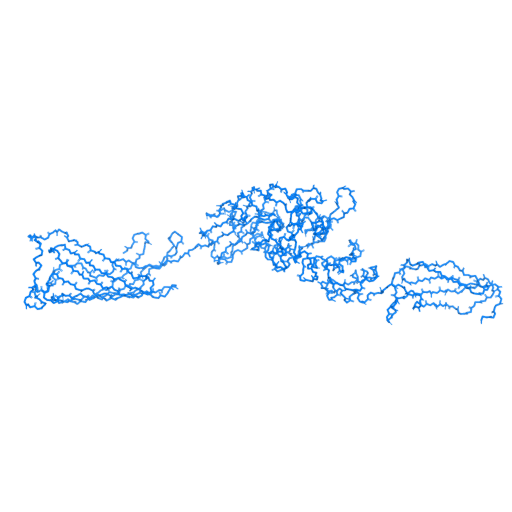6.559 -16.975 -54.342 1.00 94.19 88 VAL A O 1
ATOM 716 N N . GLU A 1 89 ? 38.334 -18.079 -55.150 1.00 89.75 89 GLU A N 1
ATOM 717 C CA . GLU A 1 89 ? 38.853 -16.980 -55.964 1.00 89.75 89 GLU A CA 1
ATOM 718 C C . GLU A 1 89 ? 38.192 -17.035 -57.348 1.00 89.75 89 GLU A C 1
ATOM 720 O O . GLU A 1 89 ? 38.415 -17.971 -58.115 1.00 89.75 89 GLU A O 1
ATOM 725 N N . LEU A 1 90 ? 37.341 -16.053 -57.660 1.00 88.81 90 LEU A N 1
ATOM 726 C CA . LEU A 1 90 ? 36.650 -15.952 -58.952 1.00 88.81 90 LEU A CA 1
ATOM 727 C C . LEU A 1 90 ? 37.536 -15.305 -60.019 1.00 88.81 90 LEU A C 1
ATOM 729 O O . LEU A 1 90 ? 37.446 -15.667 -61.191 1.00 88.81 90 LEU A O 1
ATOM 733 N N . THR A 1 91 ? 38.369 -14.353 -59.602 1.00 86.44 91 THR A N 1
ATOM 734 C CA . THR A 1 91 ? 39.428 -13.717 -60.393 1.00 86.44 91 THR A CA 1
ATOM 735 C C . THR A 1 91 ? 40.610 -13.391 -59.467 1.00 86.44 91 THR A C 1
ATOM 737 O O . THR A 1 91 ? 40.524 -13.609 -58.255 1.00 86.44 91 THR A O 1
ATOM 740 N N . SER A 1 92 ? 41.704 -12.818 -59.983 1.00 80.38 92 SER A N 1
ATOM 741 C CA . SER A 1 92 ? 42.838 -12.390 -59.144 1.00 80.38 92 SER A CA 1
ATOM 742 C C . SER A 1 92 ? 42.536 -11.209 -58.209 1.00 80.38 92 SER A C 1
ATOM 744 O O . SER A 1 92 ? 43.343 -10.929 -57.317 1.00 80.38 92 SER A O 1
ATOM 746 N N . SER A 1 93 ? 41.386 -10.549 -58.387 1.00 84.50 93 SER A N 1
ATOM 747 C CA . SER A 1 93 ? 40.909 -9.441 -57.549 1.00 84.50 93 SER A CA 1
ATOM 748 C C . SER A 1 93 ? 39.545 -9.683 -56.894 1.00 84.50 93 SER A C 1
ATOM 750 O O . SER A 1 93 ? 39.180 -8.919 -56.001 1.00 84.50 93 SER A O 1
ATOM 752 N N . ILE A 1 94 ? 38.786 -10.707 -57.303 1.00 88.69 94 ILE A N 1
ATOM 753 C CA . ILE A 1 94 ? 37.440 -10.996 -56.786 1.00 88.69 94 ILE A CA 1
ATOM 754 C C . ILE A 1 94 ? 37.413 -12.375 -56.123 1.00 88.69 94 ILE A C 1
ATOM 756 O O . ILE A 1 94 ? 37.695 -13.391 -56.754 1.00 88.69 94 ILE A O 1
ATOM 760 N N . GLY A 1 95 ? 36.991 -12.423 -54.859 1.00 91.06 95 GLY A N 1
ATOM 761 C CA . GLY A 1 95 ? 36.808 -13.660 -54.103 1.00 91.06 95 GLY A CA 1
ATOM 762 C C . GLY A 1 95 ? 35.457 -13.720 -53.399 1.00 91.06 95 GLY A C 1
ATOM 763 O O . GLY A 1 95 ? 34.934 -12.704 -52.941 1.00 91.06 95 GLY A O 1
ATOM 764 N N . VAL A 1 96 ? 34.902 -14.923 -53.281 1.00 95.62 96 VAL A N 1
ATOM 765 C CA . VAL A 1 96 ? 33.676 -15.199 -52.525 1.00 95.62 96 VAL A CA 1
ATOM 766 C C . VAL A 1 96 ? 33.974 -16.202 -51.427 1.00 95.62 96 VAL A C 1
ATOM 768 O O . VAL A 1 96 ? 34.662 -17.187 -51.648 1.00 95.62 96 VAL A O 1
ATOM 771 N N . GLU A 1 97 ? 33.442 -15.979 -50.235 1.00 95.94 97 GLU A N 1
ATOM 772 C CA . GLU A 1 97 ? 33.555 -16.895 -49.110 1.00 95.94 97 GLU A CA 1
ATOM 773 C C . GLU A 1 97 ? 32.186 -17.241 -48.551 1.00 95.94 97 GLU A C 1
ATOM 775 O O . GLU A 1 97 ? 31.364 -16.359 -48.318 1.00 95.94 97 GLU A O 1
ATOM 780 N N . PHE A 1 98 ? 31.982 -18.522 -48.277 1.00 97.12 98 PHE A N 1
ATOM 781 C CA . PHE A 1 98 ? 30.808 -19.040 -47.592 1.00 97.12 98 PHE A CA 1
ATOM 782 C C . PHE A 1 98 ? 31.247 -19.648 -46.273 1.00 97.12 98 PHE A C 1
ATOM 784 O O . PHE A 1 98 ? 32.221 -20.399 -46.240 1.00 97.12 98 PHE A O 1
ATOM 791 N N . GLY A 1 99 ? 30.543 -19.357 -45.186 1.00 96.25 99 GLY A N 1
ATOM 792 C CA . GLY A 1 99 ? 30.937 -19.880 -43.888 1.00 96.25 99 GLY A CA 1
ATOM 793 C C . GLY A 1 99 ? 29.829 -19.906 -42.859 1.00 96.25 99 GLY A C 1
ATOM 794 O O . GLY A 1 99 ? 28.725 -19.408 -43.070 1.00 96.25 99 GLY A O 1
ATOM 795 N N . THR A 1 100 ? 30.154 -20.513 -41.724 1.00 96.88 100 THR A N 1
ATOM 796 C CA . THR A 1 100 ? 29.297 -20.554 -40.544 1.00 96.88 100 THR A CA 1
ATOM 797 C C . THR A 1 100 ? 30.072 -20.126 -39.311 1.00 96.88 100 THR A C 1
ATOM 799 O O . THR A 1 100 ? 31.267 -20.399 -39.186 1.00 96.88 100 THR A O 1
ATOM 802 N N . GLU A 1 101 ? 29.378 -19.471 -38.393 1.00 96.31 101 GLU A N 1
ATOM 803 C CA . GLU A 1 101 ? 29.888 -19.050 -37.096 1.00 96.31 101 GLU A CA 1
ATOM 804 C C . GLU A 1 101 ? 29.048 -19.695 -35.993 1.00 96.31 101 GLU A C 1
ATOM 806 O O . GLU A 1 101 ? 27.817 -19.690 -36.047 1.00 96.31 101 GLU A O 1
ATOM 811 N N . LYS A 1 102 ? 29.722 -20.263 -34.990 1.00 96.06 102 LYS A N 1
ATOM 812 C CA . LYS A 1 102 ? 29.098 -20.789 -33.771 1.00 96.06 102 LYS A CA 1
ATOM 813 C C . LYS A 1 102 ? 29.775 -20.174 -32.549 1.00 96.06 102 LYS A C 1
ATOM 815 O O . LYS A 1 102 ? 30.989 -20.317 -32.395 1.00 96.06 102 LYS A O 1
ATOM 820 N N . SER A 1 103 ? 28.982 -19.555 -31.677 1.00 93.12 103 SER A N 1
ATOM 821 C CA . SER A 1 103 ? 29.404 -18.957 -30.402 1.00 93.12 103 SER A CA 1
ATOM 822 C C . SER A 1 103 ? 28.678 -19.621 -29.223 1.00 93.12 103 SER A C 1
ATOM 824 O O . SER A 1 103 ? 27.679 -20.310 -29.414 1.00 93.12 103 SER A O 1
ATOM 826 N N . ASN A 1 104 ? 29.176 -19.434 -28.000 1.00 92.38 104 ASN A N 1
ATOM 827 C CA . ASN A 1 104 ? 28.474 -19.806 -26.766 1.00 92.38 104 ASN A CA 1
ATOM 828 C C . ASN A 1 104 ? 27.384 -18.806 -26.345 1.00 92.38 104 ASN A C 1
ATOM 830 O O . ASN A 1 104 ? 26.611 -19.123 -25.448 1.00 92.38 104 ASN A O 1
ATOM 834 N N . THR A 1 105 ? 27.336 -17.617 -26.949 1.00 85.69 105 THR A N 1
ATOM 835 C CA . THR A 1 105 ? 26.398 -16.540 -26.577 1.00 85.69 105 THR A CA 1
ATOM 836 C C . THR A 1 105 ? 25.400 -16.168 -27.673 1.00 85.69 105 THR A C 1
ATOM 838 O O . THR A 1 105 ? 24.585 -15.272 -27.473 1.00 85.69 105 THR A O 1
ATOM 841 N N . ALA A 1 106 ? 25.460 -16.819 -28.837 1.00 86.56 106 ALA A N 1
ATOM 842 C CA . ALA A 1 106 ? 24.575 -16.539 -29.962 1.00 86.56 106 ALA A CA 1
ATOM 843 C C . ALA A 1 106 ? 24.308 -17.804 -30.781 1.00 86.56 106 ALA A C 1
ATOM 845 O O . ALA A 1 106 ? 25.170 -18.687 -30.872 1.00 86.56 106 ALA A O 1
ATOM 846 N N . ASP A 1 107 ? 23.137 -17.849 -31.415 1.00 90.94 107 ASP A N 1
ATOM 847 C CA . ASP A 1 107 ? 22.757 -18.925 -32.325 1.00 90.94 107 ASP A CA 1
ATOM 848 C C . ASP A 1 107 ? 23.712 -19.030 -33.519 1.00 90.94 107 ASP A C 1
ATOM 850 O O . ASP A 1 107 ? 24.359 -18.065 -33.938 1.00 90.94 107 ASP A O 1
ATOM 854 N N . LYS A 1 108 ? 23.802 -20.237 -34.087 1.00 92.69 108 LYS A N 1
ATOM 855 C CA . LYS A 1 108 ? 24.649 -20.500 -35.252 1.00 92.69 108 LYS A CA 1
ATOM 856 C C . LYS A 1 108 ? 24.172 -19.664 -36.444 1.00 92.69 108 LYS A C 1
ATOM 858 O O . LYS A 1 108 ? 23.031 -19.799 -36.875 1.00 92.69 108 LYS A O 1
ATOM 863 N N . ALA A 1 109 ? 25.077 -18.891 -37.037 1.00 93.56 109 ALA A N 1
ATOM 864 C CA . ALA A 1 109 ? 24.800 -18.073 -38.215 1.00 93.56 109 ALA A CA 1
ATOM 865 C C . ALA A 1 109 ? 25.589 -18.569 -39.434 1.00 93.56 109 ALA A C 1
ATOM 867 O O . ALA A 1 109 ? 26.706 -19.071 -39.300 1.00 93.56 109 ALA A O 1
ATOM 868 N N . SER A 1 110 ? 25.017 -18.412 -40.629 1.00 95.44 110 SER A N 1
ATOM 869 C CA . SER A 1 110 ? 25.704 -18.641 -41.909 1.00 95.44 110 SER A CA 1
ATOM 870 C C . SER A 1 110 ? 25.891 -17.310 -42.629 1.00 95.44 110 SER A C 1
ATOM 872 O O . SER A 1 110 ? 25.042 -16.428 -42.513 1.00 95.44 110 SER A O 1
ATOM 874 N N . TYR A 1 111 ? 26.985 -17.147 -43.369 1.00 94.81 111 TYR A N 1
ATOM 875 C CA . TYR A 1 111 ? 27.280 -15.914 -44.097 1.00 94.81 111 TYR A CA 1
ATOM 876 C C . TYR A 1 111 ? 27.863 -16.188 -45.484 1.00 94.81 111 TYR A C 1
ATOM 878 O O . TYR A 1 111 ? 28.465 -17.233 -45.734 1.00 94.81 111 TYR A O 1
ATOM 886 N N . MET A 1 112 ? 27.723 -15.190 -46.359 1.00 96.56 112 MET A N 1
ATOM 887 C CA . MET A 1 112 ? 28.452 -15.068 -47.619 1.00 96.56 112 MET A CA 1
ATOM 888 C C . MET A 1 112 ? 29.212 -13.738 -47.610 1.00 96.56 112 MET A C 1
ATOM 890 O O . MET A 1 112 ? 28.651 -12.705 -47.243 1.00 96.56 112 MET A O 1
ATOM 894 N N . ARG A 1 113 ? 30.484 -13.747 -48.007 1.00 94.81 113 ARG A N 1
ATOM 895 C CA . ARG A 1 113 ? 31.325 -12.552 -48.121 1.00 94.81 113 ARG A CA 1
ATOM 896 C C . ARG A 1 113 ? 31.889 -12.446 -49.529 1.00 94.81 113 ARG A C 1
ATOM 898 O O . ARG A 1 113 ? 32.631 -13.321 -49.952 1.00 94.81 113 ARG A O 1
ATOM 905 N N . LEU A 1 114 ? 31.581 -11.348 -50.210 1.00 95.38 114 LEU A N 1
ATOM 906 C CA . LEU A 1 114 ? 32.229 -10.945 -51.456 1.00 95.38 114 LEU A CA 1
ATOM 907 C C . LEU A 1 114 ? 33.373 -9.980 -51.124 1.00 95.38 114 LEU A C 1
ATOM 909 O O . LEU A 1 114 ? 33.188 -9.025 -50.370 1.00 95.38 114 LEU A O 1
ATOM 913 N N . THR A 1 115 ? 34.559 -10.231 -51.663 1.00 90.75 115 THR A N 1
ATOM 914 C CA . THR A 1 115 ? 35.744 -9.385 -51.497 1.00 90.75 115 THR A CA 1
ATOM 915 C C . THR A 1 115 ? 36.254 -8.973 -52.868 1.00 90.75 115 THR A C 1
ATOM 917 O O . THR A 1 115 ? 36.403 -9.816 -53.746 1.00 90.75 115 THR A O 1
ATOM 920 N N . THR A 1 116 ? 36.516 -7.677 -53.038 1.00 89.81 116 THR A N 1
ATOM 921 C CA . THR A 1 116 ? 37.065 -7.095 -54.266 1.00 89.81 116 THR A CA 1
ATOM 922 C C . THR A 1 116 ? 38.278 -6.232 -53.928 1.00 89.81 116 THR A C 1
ATOM 924 O O . THR A 1 116 ? 38.229 -5.452 -52.975 1.00 89.81 116 THR A O 1
ATOM 927 N N . GLN A 1 117 ? 39.359 -6.362 -54.693 1.00 84.75 117 GLN A N 1
ATOM 928 C CA . GLN A 1 117 ? 40.563 -5.537 -54.577 1.00 84.75 117 GLN A CA 1
ATOM 929 C C . GLN A 1 117 ? 40.555 -4.439 -55.651 1.00 84.75 117 GLN A C 1
ATOM 931 O O . GLN A 1 117 ? 40.257 -4.719 -56.808 1.00 84.75 117 GLN A O 1
ATOM 936 N N . LEU A 1 118 ? 40.854 -3.192 -55.264 1.00 82.62 118 LEU A N 1
ATOM 937 C CA . LEU A 1 118 ? 40.929 -2.034 -56.166 1.00 82.62 118 LEU A CA 1
ATOM 938 C C . LEU A 1 118 ? 42.283 -1.303 -56.006 1.00 82.62 118 LEU A C 1
ATOM 940 O O . LEU A 1 118 ? 42.709 -1.121 -54.861 1.00 82.62 118 LEU A O 1
ATOM 944 N N . PRO A 1 119 ? 42.931 -0.847 -57.101 1.00 82.62 119 PRO A N 1
ATOM 945 C CA . PRO A 1 119 ? 42.548 -1.090 -58.496 1.00 82.62 119 PRO A CA 1
ATOM 946 C C . PRO A 1 119 ? 42.635 -2.582 -58.850 1.00 82.62 119 PRO A C 1
ATOM 948 O O . PRO A 1 119 ? 43.354 -3.339 -58.196 1.00 82.62 119 PRO A O 1
ATOM 951 N N . PHE A 1 120 ? 41.863 -3.004 -59.853 1.00 80.12 120 PHE A N 1
ATOM 952 C CA . PHE A 1 120 ? 41.974 -4.357 -60.393 1.00 80.12 120 PHE A CA 1
ATOM 953 C C . PHE A 1 120 ? 43.381 -4.573 -60.959 1.00 80.12 120 PHE A C 1
ATOM 955 O O . PHE A 1 120 ? 43.985 -3.634 -61.479 1.00 80.12 120 PHE A O 1
ATOM 962 N N . LYS A 1 121 ? 43.913 -5.790 -60.837 1.00 74.38 121 LYS A N 1
ATOM 963 C CA . LYS A 1 121 ? 45.248 -6.111 -61.357 1.00 74.38 121 LYS A CA 1
ATOM 964 C C . LYS A 1 121 ? 45.258 -6.090 -62.892 1.00 74.38 121 LYS A C 1
ATOM 966 O O . LYS A 1 121 ? 44.240 -6.331 -63.536 1.00 74.38 121 LYS A O 1
ATOM 971 N N . ASP A 1 122 ? 46.414 -5.819 -63.490 1.00 71.25 122 ASP A N 1
ATOM 972 C CA . ASP A 1 122 ? 46.559 -5.880 -64.947 1.00 71.25 122 ASP A CA 1
ATOM 973 C C . ASP A 1 122 ? 46.329 -7.322 -65.446 1.00 71.25 122 ASP A C 1
ATOM 975 O O . ASP A 1 122 ? 46.789 -8.280 -64.823 1.00 71.25 122 ASP A O 1
ATOM 979 N N . ASN A 1 123 ? 45.623 -7.480 -66.574 1.00 72.88 123 ASN A N 1
ATOM 980 C CA . ASN A 1 123 ? 45.223 -8.773 -67.158 1.00 72.88 123 ASN A CA 1
ATOM 981 C C . ASN A 1 123 ? 44.300 -9.650 -66.275 1.00 72.88 123 ASN A C 1
ATOM 983 O O . ASN A 1 123 ? 44.447 -10.875 -66.251 1.00 72.88 123 ASN A O 1
ATOM 987 N N . GLU A 1 124 ? 43.316 -9.055 -65.585 1.00 76.25 124 GLU A N 1
ATOM 988 C CA . GLU A 1 124 ? 42.247 -9.825 -64.925 1.00 76.25 124 GLU A CA 1
ATOM 989 C C . GLU A 1 124 ? 41.554 -10.782 -65.911 1.00 76.25 124 GLU A C 1
ATOM 991 O O . GLU A 1 124 ? 41.029 -10.385 -66.952 1.00 76.25 124 GLU A O 1
ATOM 996 N N . SER A 1 125 ? 41.501 -12.057 -65.540 1.00 81.69 125 SER A N 1
ATOM 997 C CA . SER A 1 125 ? 40.697 -13.076 -66.207 1.00 81.69 125 SER A CA 1
ATOM 998 C C . SER A 1 125 ? 39.978 -13.910 -65.155 1.00 81.69 125 SER A C 1
ATOM 1000 O O . SER A 1 125 ? 40.404 -13.986 -63.999 1.00 81.69 125 SER A O 1
ATOM 1002 N N . PHE A 1 126 ? 38.858 -14.518 -65.545 1.00 84.38 126 PHE A N 1
ATOM 1003 C CA . PHE A 1 126 ? 38.179 -15.466 -64.671 1.00 84.38 126 PHE A CA 1
ATOM 1004 C C . PHE A 1 126 ? 39.098 -16.637 -64.345 1.00 84.38 126 PHE A C 1
ATOM 1006 O O . PHE A 1 126 ? 39.788 -17.172 -65.217 1.00 84.38 126 PHE A O 1
ATOM 1013 N N . THR A 1 127 ? 39.070 -17.050 -63.082 1.00 82.75 127 THR A N 1
ATOM 1014 C CA . THR A 1 127 ? 39.808 -18.209 -62.611 1.00 82.75 127 THR A CA 1
ATOM 1015 C C . THR A 1 127 ? 39.405 -19.432 -63.423 1.00 82.75 127 THR A C 1
ATOM 1017 O O . THR A 1 127 ? 38.238 -19.819 -63.474 1.00 82.75 127 THR A O 1
ATOM 1020 N N . ASN A 1 128 ? 40.386 -20.080 -64.045 1.00 80.12 128 ASN A N 1
ATOM 1021 C CA . ASN A 1 128 ? 40.177 -21.392 -64.632 1.00 80.12 128 ASN A CA 1
ATOM 1022 C C . ASN A 1 128 ? 40.023 -22.397 -63.478 1.00 80.12 128 ASN A C 1
ATOM 1024 O O . ASN A 1 128 ? 41.023 -22.761 -62.851 1.00 80.12 128 ASN A O 1
ATOM 1028 N N . PHE A 1 129 ? 38.783 -22.800 -63.173 1.00 85.62 129 PHE A N 1
ATOM 1029 C CA . PHE A 1 129 ? 38.393 -23.727 -62.092 1.00 85.62 129 PHE A CA 1
ATOM 1030 C C . PHE A 1 129 ? 38.872 -25.172 -62.333 1.00 85.62 129 PHE A C 1
ATOM 1032 O O . PHE A 1 129 ? 38.123 -26.141 -62.244 1.00 85.62 129 PHE A O 1
ATOM 1039 N N . SER A 1 130 ? 40.147 -25.318 -62.669 1.00 84.38 130 SER A N 1
ATOM 1040 C CA . SER A 1 130 ? 40.811 -26.580 -62.946 1.00 84.38 130 SER A CA 1
ATOM 1041 C C . SER A 1 130 ? 41.105 -27.352 -61.660 1.00 84.38 130 SER A C 1
ATOM 1043 O O . SER A 1 130 ? 41.295 -26.773 -60.585 1.00 84.38 130 SER A O 1
ATOM 1045 N N . ILE A 1 131 ? 41.138 -28.678 -61.787 1.00 86.62 131 ILE A N 1
ATOM 1046 C CA . ILE A 1 131 ? 41.622 -29.594 -60.756 1.00 86.62 131 ILE A CA 1
ATOM 1047 C C . ILE A 1 131 ? 43.074 -29.910 -61.103 1.00 86.62 131 ILE A C 1
ATOM 1049 O O . ILE A 1 131 ? 43.366 -30.391 -62.198 1.00 86.62 131 ILE A O 1
ATOM 1053 N N . ASP A 1 132 ? 43.988 -29.600 -60.192 1.00 84.81 132 ASP A N 1
ATOM 1054 C CA . ASP A 1 132 ? 45.411 -29.839 -60.391 1.00 84.81 132 ASP A CA 1
ATOM 1055 C C . ASP A 1 132 ? 45.759 -31.321 -60.175 1.00 84.81 132 ASP A C 1
ATOM 1057 O O . ASP A 1 132 ? 45.093 -32.043 -59.439 1.00 84.81 132 ASP A O 1
ATOM 1061 N N . SER A 1 133 ? 46.841 -31.772 -60.801 1.00 87.56 133 SER A N 1
ATOM 1062 C CA . SER A 1 133 ? 47.393 -33.124 -60.648 1.00 87.56 133 SER A CA 1
ATOM 1063 C C . SER A 1 133 ? 48.201 -33.300 -59.357 1.00 87.56 133 SER A C 1
ATOM 1065 O O . SER A 1 133 ? 48.429 -34.427 -58.919 1.00 87.56 133 SER A O 1
ATOM 1067 N N . LYS A 1 134 ? 48.647 -32.195 -58.739 1.00 87.00 134 LYS A N 1
ATOM 1068 C CA . LYS A 1 134 ? 49.413 -32.194 -57.485 1.00 87.00 134 LYS A CA 1
ATOM 1069 C C . LYS A 1 134 ? 48.659 -31.443 -56.383 1.00 87.00 134 LYS A C 1
ATOM 1071 O O . LYS A 1 134 ? 48.140 -30.353 -56.637 1.00 87.00 134 LYS A O 1
ATOM 1076 N N . PRO A 1 135 ? 48.625 -31.967 -55.144 1.00 87.50 135 PRO A N 1
ATOM 1077 C CA . PRO A 1 135 ? 48.052 -31.226 -54.031 1.00 87.50 135 PRO A CA 1
ATOM 1078 C C . PRO A 1 135 ? 48.931 -30.010 -53.709 1.00 87.50 135 PRO A C 1
ATOM 1080 O O . PRO A 1 135 ? 50.153 -30.076 -53.833 1.00 87.50 135 PRO A O 1
ATOM 1083 N N . PHE A 1 136 ? 48.306 -28.909 -53.277 1.00 84.56 136 PHE A N 1
ATOM 1084 C CA . PHE A 1 136 ? 48.995 -27.678 -52.861 1.00 84.56 136 PHE A CA 1
ATOM 1085 C C . PHE A 1 136 ? 49.961 -27.126 -53.918 1.00 84.56 136 PHE A C 1
ATOM 1087 O O . PHE A 1 136 ? 51.126 -26.843 -53.626 1.00 84.56 136 PHE A O 1
ATOM 1094 N N . ARG A 1 137 ? 49.486 -27.005 -55.166 1.00 79.94 137 ARG A N 1
ATOM 1095 C CA . ARG A 1 137 ? 50.266 -26.412 -56.257 1.00 79.94 137 ARG A CA 1
ATOM 1096 C C . ARG A 1 137 ? 50.853 -25.080 -55.792 1.00 79.94 137 ARG A C 1
ATOM 1098 O O . ARG A 1 137 ? 50.107 -24.183 -55.412 1.00 79.94 137 ARG A O 1
ATOM 1105 N N . ASN A 1 138 ? 52.178 -24.970 -55.844 1.00 68.19 138 ASN A N 1
ATOM 1106 C CA . ASN A 1 138 ? 52.882 -23.758 -55.462 1.00 68.19 138 ASN A CA 1
ATOM 1107 C C . ASN A 1 138 ? 52.539 -22.643 -56.461 1.00 68.19 138 ASN A C 1
ATOM 1109 O O . ASN A 1 138 ? 52.943 -22.711 -57.622 1.00 68.19 138 ASN A O 1
ATOM 1113 N N . THR A 1 139 ? 51.756 -21.658 -56.031 1.00 61.78 139 THR A N 1
ATOM 1114 C CA . THR A 1 139 ? 51.307 -20.535 -56.869 1.00 61.78 139 THR A CA 1
ATOM 1115 C C . THR A 1 139 ? 52.346 -19.413 -56.976 1.00 61.78 139 THR A C 1
ATOM 1117 O O . THR A 1 139 ? 52.151 -18.488 -57.757 1.00 61.78 139 THR A O 1
ATOM 1120 N N . GLY A 1 140 ? 53.476 -19.515 -56.265 1.00 60.66 140 GLY A N 1
ATOM 1121 C CA . GLY A 1 140 ? 54.588 -18.564 -56.312 1.00 60.66 140 GLY A CA 1
ATOM 1122 C C . GLY A 1 140 ? 55.372 -18.525 -54.996 1.00 60.66 140 GLY A C 1
ATOM 1123 O O . GLY A 1 140 ? 54.951 -19.093 -53.989 1.00 60.66 140 GLY A O 1
ATOM 1124 N N . ILE A 1 141 ? 56.537 -17.868 -55.003 1.00 56.91 141 ILE A N 1
ATOM 1125 C CA . ILE A 1 141 ? 57.294 -17.552 -53.780 1.00 56.91 141 ILE A CA 1
ATOM 1126 C C . ILE A 1 141 ? 56.461 -16.549 -52.972 1.00 56.91 141 ILE A C 1
ATOM 1128 O O . ILE A 1 141 ? 55.985 -15.577 -53.549 1.00 56.91 141 ILE A O 1
ATOM 1132 N N . VAL A 1 142 ? 56.297 -16.769 -51.660 1.00 60.03 142 VAL A N 1
ATOM 1133 C CA . VAL A 1 142 ? 55.736 -15.750 -50.753 1.00 60.03 142 VAL A CA 1
ATOM 1134 C C . VAL A 1 142 ? 56.642 -14.530 -50.840 1.00 60.03 142 VAL A C 1
ATOM 1136 O O . VAL A 1 142 ? 57.757 -14.553 -50.314 1.00 60.03 142 VAL A O 1
ATOM 1139 N N . ASN A 1 143 ? 56.207 -13.495 -51.552 1.00 58.94 143 ASN A N 1
ATOM 1140 C CA . ASN A 1 143 ? 56.983 -12.279 -51.650 1.00 58.94 143 ASN A CA 1
ATOM 1141 C C . ASN A 1 143 ? 56.610 -11.384 -50.470 1.00 58.94 143 ASN A C 1
ATOM 1143 O O . ASN A 1 143 ? 55.454 -11.007 -50.305 1.00 58.94 143 ASN A O 1
ATOM 1147 N N . LEU A 1 144 ? 57.591 -11.027 -49.640 1.00 54.66 144 LEU A N 1
ATOM 1148 C CA . LEU A 1 144 ? 57.372 -10.135 -48.494 1.00 54.66 144 LEU A CA 1
ATOM 1149 C C . LEU A 1 144 ? 56.953 -8.717 -48.928 1.00 54.66 144 LEU A C 1
ATOM 1151 O O . LEU A 1 144 ? 56.565 -7.915 -48.083 1.00 54.66 144 LEU A O 1
ATOM 1155 N N . THR A 1 145 ? 57.018 -8.405 -50.229 1.00 51.97 145 THR A N 1
ATOM 1156 C CA . THR A 1 145 ? 56.483 -7.168 -50.814 1.00 51.97 145 THR A CA 1
ATOM 1157 C C . THR A 1 145 ? 55.053 -7.301 -51.357 1.00 51.97 145 THR A C 1
ATOM 1159 O O . THR A 1 145 ? 54.531 -6.315 -51.876 1.00 51.97 145 THR A O 1
ATOM 1162 N N . ASP A 1 146 ? 54.399 -8.466 -51.251 1.00 62.12 146 ASP A N 1
ATOM 1163 C CA . ASP A 1 146 ? 53.000 -8.637 -51.661 1.00 62.12 146 ASP A CA 1
ATOM 1164 C C . ASP A 1 146 ? 52.054 -7.947 -50.664 1.00 62.12 146 ASP A C 1
ATOM 1166 O O . ASP A 1 146 ? 51.929 -8.322 -49.498 1.00 62.12 146 ASP A O 1
ATOM 1170 N N . LEU A 1 147 ? 51.358 -6.912 -51.137 1.00 67.19 147 LEU A N 1
ATOM 1171 C CA . LEU A 1 147 ? 50.556 -5.996 -50.320 1.00 67.19 147 LEU A CA 1
ATOM 1172 C C . LEU A 1 147 ? 49.148 -6.539 -50.004 1.00 67.19 147 LEU A C 1
ATOM 1174 O O . LEU A 1 147 ? 48.142 -5.953 -50.410 1.00 67.19 147 LEU A O 1
ATOM 1178 N N . SER A 1 148 ? 49.052 -7.653 -49.275 1.00 75.25 148 SER A N 1
ATOM 1179 C CA . SER A 1 148 ? 47.757 -8.136 -48.765 1.00 75.25 148 SER A CA 1
ATOM 1180 C C . SER A 1 148 ? 47.352 -7.416 -47.469 1.00 75.25 148 SER A C 1
ATOM 1182 O O . SER A 1 148 ? 48.205 -7.176 -46.613 1.00 75.25 148 SER A O 1
ATOM 1184 N N . PRO A 1 149 ? 46.062 -7.082 -47.268 1.00 84.19 149 PRO A N 1
ATOM 1185 C CA . PRO A 1 149 ? 45.591 -6.586 -45.979 1.00 84.19 149 PRO A CA 1
ATOM 1186 C C . PRO A 1 149 ? 45.803 -7.611 -44.856 1.00 84.19 149 PRO A C 1
ATOM 1188 O O . PRO A 1 149 ? 45.541 -8.797 -45.041 1.00 84.19 149 PRO A O 1
ATOM 1191 N N . VAL A 1 150 ? 46.192 -7.128 -43.673 1.00 88.94 150 VAL A N 1
ATOM 1192 C CA . VAL A 1 150 ? 46.352 -7.943 -42.455 1.00 88.94 150 VAL A CA 1
ATOM 1193 C C . VAL A 1 150 ? 45.047 -8.662 -42.099 1.00 88.94 150 VAL A C 1
ATOM 1195 O O . VAL A 1 150 ? 43.985 -8.039 -41.962 1.00 88.94 150 VAL A O 1
ATOM 1198 N N . GLU A 1 151 ? 45.131 -9.972 -41.876 1.00 90.69 151 GLU A N 1
ATOM 1199 C CA . GLU A 1 151 ? 43.987 -10.825 -41.554 1.00 90.69 151 GLU A CA 1
ATOM 1200 C C . GLU A 1 151 ? 43.644 -10.763 -40.058 1.00 90.69 151 GLU A C 1
ATOM 1202 O O . GLU A 1 151 ? 44.124 -11.542 -39.236 1.00 90.69 151 GLU A O 1
ATOM 1207 N N . ARG A 1 152 ? 42.727 -9.857 -39.699 1.00 92.81 152 ARG A N 1
ATOM 1208 C CA . ARG A 1 152 ? 42.286 -9.624 -38.311 1.00 92.81 152 ARG A CA 1
ATOM 1209 C C . ARG A 1 152 ? 40.813 -9.225 -38.205 1.00 92.81 152 ARG A C 1
ATOM 1211 O O . ARG A 1 152 ? 40.185 -8.821 -39.186 1.00 92.81 152 ARG A O 1
ATOM 1218 N N . SER A 1 153 ? 40.256 -9.248 -36.997 1.00 93.25 153 SER A N 1
ATOM 1219 C CA . SER A 1 153 ? 38.949 -8.657 -36.689 1.00 93.25 153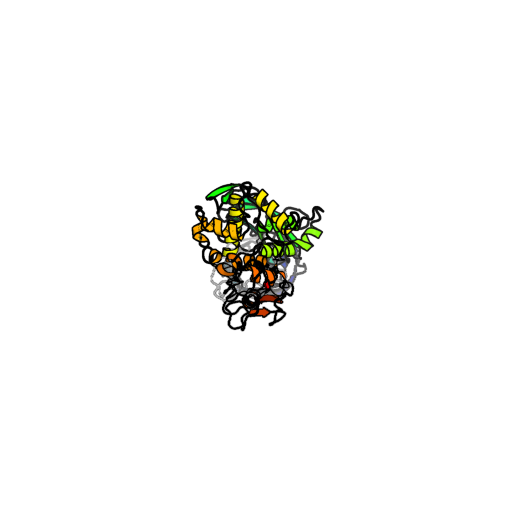 SER A CA 1
ATOM 1220 C C . SER A 1 153 ? 39.057 -7.133 -36.573 1.00 93.25 153 SER A C 1
ATOM 1222 O O . SER A 1 153 ? 39.427 -6.589 -35.531 1.00 93.25 153 SER A O 1
ATOM 1224 N N . ASN A 1 154 ? 38.715 -6.408 -37.640 1.00 93.38 154 ASN A N 1
ATOM 1225 C CA . ASN A 1 154 ? 38.750 -4.938 -37.643 1.00 93.38 154 ASN A CA 1
ATOM 1226 C C . ASN A 1 154 ? 37.622 -4.286 -36.822 1.00 93.38 154 ASN A C 1
ATOM 1228 O O . ASN A 1 154 ? 37.774 -3.150 -36.374 1.00 93.38 154 ASN A O 1
ATOM 1232 N N . LYS A 1 155 ? 36.512 -4.996 -36.584 1.00 92.56 155 LYS A N 1
ATOM 1233 C CA . LYS A 1 155 ? 35.414 -4.503 -35.743 1.00 92.56 155 LYS A CA 1
ATOM 1234 C C . LYS A 1 155 ? 35.820 -4.565 -34.268 1.00 92.56 155 LYS A C 1
ATOM 1236 O O . LYS A 1 155 ? 36.298 -5.599 -33.797 1.00 92.56 155 LYS A O 1
ATOM 1241 N N . ILE A 1 156 ? 35.624 -3.464 -33.542 1.00 93.56 156 ILE A N 1
ATOM 1242 C CA . ILE A 1 156 ? 35.783 -3.438 -32.084 1.00 93.56 156 ILE A CA 1
ATOM 1243 C C . ILE A 1 156 ? 34.589 -4.187 -31.489 1.00 93.56 156 ILE A C 1
ATOM 1245 O O . ILE A 1 156 ? 33.440 -3.882 -31.803 1.00 93.56 156 ILE A O 1
ATOM 1249 N N . ARG A 1 157 ? 34.859 -5.220 -30.688 1.00 92.69 157 ARG A N 1
ATOM 1250 C CA . ARG A 1 157 ? 33.814 -5.926 -29.947 1.00 92.69 157 ARG A CA 1
ATOM 1251 C C . ARG A 1 157 ? 33.513 -5.145 -28.676 1.00 92.69 157 ARG A C 1
ATOM 1253 O O . ARG A 1 157 ? 34.438 -4.678 -28.014 1.00 92.69 157 ARG A O 1
ATOM 1260 N N . ILE A 1 158 ? 32.229 -4.986 -28.388 1.00 92.00 158 ILE A N 1
ATOM 1261 C CA . ILE A 1 158 ? 31.724 -4.241 -27.240 1.00 92.00 158 ILE A CA 1
ATOM 1262 C C . ILE A 1 158 ? 30.691 -5.086 -26.501 1.00 92.00 158 ILE A C 1
ATOM 1264 O O . ILE A 1 158 ? 29.963 -5.857 -27.131 1.00 92.00 158 ILE A O 1
ATOM 1268 N N . GLU A 1 159 ? 30.611 -4.906 -25.192 1.00 89.00 159 GLU A N 1
ATOM 1269 C CA . GLU A 1 159 ? 29.488 -5.338 -24.365 1.00 89.00 159 GLU A CA 1
ATOM 1270 C C . GLU A 1 159 ? 28.572 -4.133 -24.117 1.00 89.00 159 GLU A C 1
ATOM 1272 O O . GLU A 1 159 ? 29.057 -3.014 -23.929 1.00 89.00 159 GLU A O 1
ATOM 1277 N N . LYS A 1 160 ? 27.251 -4.346 -24.168 1.00 86.50 160 LYS A N 1
ATOM 1278 C CA . LYS A 1 160 ? 26.242 -3.311 -23.915 1.00 86.50 160 LYS A CA 1
ATOM 1279 C C . LYS A 1 160 ? 25.354 -3.711 -22.750 1.00 86.50 160 LYS A C 1
ATOM 1281 O O . LYS A 1 160 ? 24.832 -4.821 -22.737 1.00 86.50 160 LYS A O 1
ATOM 1286 N N . VAL A 1 161 ? 25.115 -2.773 -21.841 1.00 77.94 161 VAL A N 1
ATOM 1287 C CA . VAL A 1 161 ? 24.271 -2.966 -20.658 1.00 77.94 161 VAL A CA 1
ATOM 1288 C C . VAL A 1 161 ? 23.242 -1.849 -20.611 1.00 77.94 161 VAL A C 1
ATOM 1290 O O . VAL A 1 161 ? 23.601 -0.674 -20.700 1.00 77.94 161 VAL A O 1
ATOM 1293 N N . SER A 1 162 ? 21.958 -2.202 -20.535 1.00 74.75 162 SER A N 1
ATOM 1294 C CA . SER A 1 162 ? 20.878 -1.213 -20.474 1.00 74.75 162 SER A CA 1
ATOM 1295 C C . SER A 1 162 ? 20.968 -0.392 -19.186 1.00 74.75 162 SER A C 1
ATOM 1297 O O . SER A 1 162 ? 21.244 -0.933 -18.119 1.00 74.75 162 SER A O 1
ATOM 1299 N N . ARG A 1 163 ? 20.739 0.919 -19.295 1.00 76.00 163 ARG A N 1
ATOM 1300 C CA . ARG A 1 163 ? 20.640 1.857 -18.164 1.00 76.00 163 ARG A CA 1
ATOM 1301 C C . ARG A 1 163 ? 19.192 2.187 -17.792 1.00 76.00 163 ARG A C 1
ATOM 1303 O O . ARG A 1 163 ? 18.966 3.143 -17.055 1.00 76.00 163 ARG A O 1
ATOM 1310 N N . THR A 1 164 ? 18.219 1.488 -18.369 1.00 81.50 164 THR A N 1
ATOM 1311 C CA . THR A 1 164 ? 16.809 1.843 -18.221 1.00 81.50 164 THR A CA 1
ATOM 1312 C C . THR A 1 164 ? 16.101 0.911 -17.251 1.00 81.50 164 THR A C 1
ATOM 1314 O O . THR A 1 164 ? 16.254 -0.303 -17.363 1.00 81.50 164 THR A O 1
ATOM 1317 N N . SER A 1 165 ? 15.279 1.481 -16.378 1.00 88.00 165 SER A N 1
ATOM 1318 C CA . SER A 1 165 ? 14.339 0.764 -15.517 1.00 88.00 165 SER A CA 1
ATOM 1319 C C . SER A 1 165 ? 12.944 0.773 -16.139 1.00 88.00 165 SER A C 1
ATOM 1321 O O . SER A 1 165 ? 12.599 1.696 -16.890 1.00 88.00 165 SER A O 1
ATOM 1323 N N . ALA A 1 166 ? 12.132 -0.237 -15.819 1.00 93.19 166 ALA A N 1
ATOM 1324 C CA . ALA A 1 166 ? 10.701 -0.151 -16.071 1.00 93.19 166 ALA A CA 1
ATOM 1325 C C . ALA A 1 166 ? 10.046 0.696 -14.972 1.00 93.19 166 ALA A C 1
ATOM 1327 O O . ALA A 1 166 ? 10.373 0.554 -13.793 1.00 93.19 166 ALA A O 1
ATOM 1328 N N . VAL A 1 167 ? 9.129 1.575 -15.372 1.00 97.31 167 VAL A N 1
ATOM 1329 C CA . VAL A 1 167 ? 8.286 2.350 -14.458 1.00 97.31 167 VAL A CA 1
ATOM 1330 C C . VAL A 1 167 ? 6.834 1.977 -14.706 1.00 97.31 167 VAL A C 1
ATOM 1332 O O . VAL A 1 167 ? 6.411 1.970 -15.860 1.00 97.31 167 VAL A O 1
ATOM 1335 N N . VAL A 1 168 ? 6.067 1.714 -13.655 1.00 98.25 168 VAL A N 1
ATOM 1336 C CA . VAL A 1 168 ? 4.610 1.554 -13.732 1.00 98.25 168 VAL A CA 1
ATOM 1337 C C . VAL A 1 168 ? 3.958 2.628 -12.877 1.00 98.25 168 VAL A C 1
ATOM 1339 O O . VAL A 1 168 ? 4.287 2.760 -11.702 1.00 98.25 168 VAL A O 1
ATOM 1342 N N . LEU A 1 169 ? 3.053 3.404 -13.473 1.00 98.50 169 LEU A N 1
ATOM 1343 C CA . LEU A 1 169 ? 2.218 4.363 -12.754 1.00 98.50 169 LEU A CA 1
ATOM 1344 C C . LEU A 1 169 ? 0.777 3.860 -12.759 1.00 98.50 169 LEU A C 1
ATOM 1346 O O . LEU A 1 169 ? 0.253 3.528 -13.823 1.00 98.50 169 LEU A O 1
ATOM 1350 N N . GLY A 1 170 ? 0.156 3.785 -11.588 1.00 97.31 170 GLY A N 1
ATOM 1351 C CA . GLY A 1 170 ? -1.212 3.311 -11.399 1.00 97.31 170 GLY A CA 1
ATOM 1352 C C . GLY A 1 170 ? -2.125 4.386 -10.819 1.00 97.31 170 GLY A C 1
ATOM 1353 O O . GLY A 1 170 ? -1.641 5.255 -10.104 1.00 97.31 170 GLY A O 1
ATOM 1354 N N . VAL A 1 171 ? -3.427 4.325 -11.106 1.00 98.00 171 VAL A N 1
ATOM 1355 C CA . VAL A 1 171 ? -4.449 5.224 -10.549 1.00 98.00 171 VAL A CA 1
ATOM 1356 C C . VAL A 1 171 ? -5.659 4.418 -10.084 1.00 98.00 171 VAL A C 1
ATOM 1358 O O . VAL A 1 171 ? -6.347 3.793 -10.898 1.00 98.00 171 VAL A O 1
ATOM 1361 N N . TYR A 1 172 ? -5.906 4.444 -8.774 1.00 96.75 172 TYR A N 1
ATOM 1362 C CA . TYR A 1 172 ? -6.900 3.611 -8.106 1.00 96.75 172 TYR A CA 1
ATOM 1363 C C . TYR A 1 172 ? -7.663 4.379 -7.019 1.00 96.75 172 TYR A C 1
ATOM 1365 O O . TYR A 1 172 ? -7.322 4.324 -5.842 1.00 96.75 172 TYR A O 1
ATOM 1373 N N . ASN A 1 173 ? -8.729 5.076 -7.416 1.00 92.06 173 ASN A N 1
ATOM 1374 C CA . ASN A 1 173 ? -9.912 5.250 -6.558 1.00 92.06 173 ASN A CA 1
ATOM 1375 C C . ASN A 1 173 ? -10.783 3.991 -6.658 1.00 92.06 173 ASN A C 1
ATOM 1377 O O . ASN A 1 173 ? -11.116 3.364 -5.668 1.0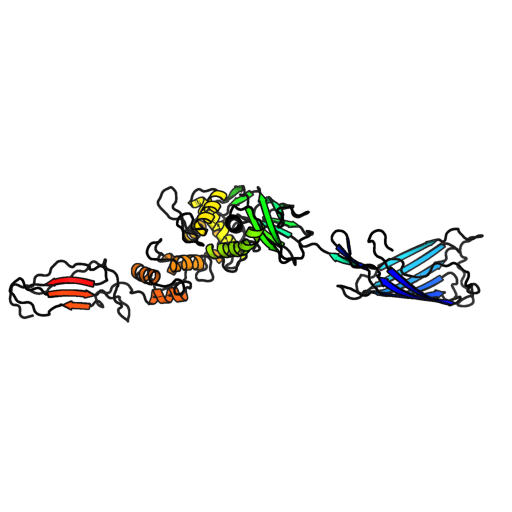0 92.06 173 ASN A O 1
ATOM 1381 N N . ALA A 1 174 ? -11.038 3.610 -7.905 1.00 91.31 174 ALA A N 1
ATOM 1382 C CA . ALA A 1 174 ? -11.138 2.249 -8.407 1.00 91.31 174 ALA A CA 1
ATOM 1383 C C . ALA A 1 174 ? -10.285 2.213 -9.689 1.00 91.31 174 ALA A C 1
ATOM 1385 O O . ALA A 1 174 ? -9.603 3.197 -9.998 1.00 91.31 174 ALA A O 1
ATOM 1386 N N . THR A 1 175 ? -10.313 1.137 -10.477 1.00 94.94 175 THR A N 1
ATOM 1387 C CA . THR A 1 175 ? -9.553 1.059 -11.737 1.00 94.94 175 THR A CA 1
ATOM 1388 C C . THR A 1 175 ? -9.836 2.261 -12.660 1.00 94.94 175 THR A C 1
ATOM 1390 O O . THR A 1 175 ? -10.871 2.314 -13.329 1.00 94.94 175 THR A O 1
ATOM 1393 N N . THR A 1 176 ? -8.922 3.241 -12.696 1.00 96.69 176 THR A N 1
ATOM 1394 C CA . THR A 1 176 ? -9.175 4.541 -13.334 1.00 96.69 176 THR A CA 1
ATOM 1395 C C . THR A 1 176 ? -8.645 4.562 -14.754 1.00 96.69 176 THR A C 1
ATOM 1397 O O . THR A 1 176 ? -7.440 4.483 -14.996 1.00 96.69 176 THR A O 1
ATOM 1400 N N . LY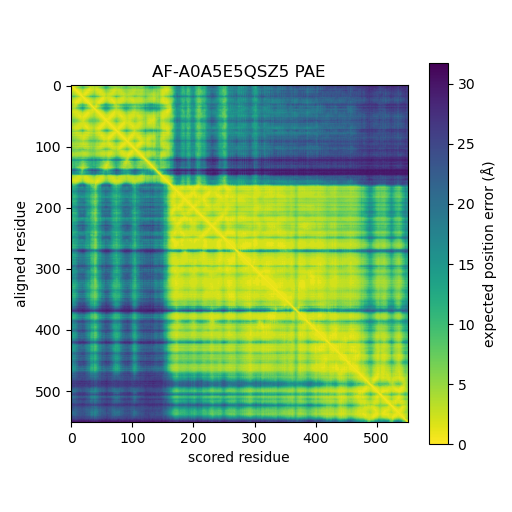S A 1 177 ? -9.550 4.718 -15.715 1.00 97.38 177 LYS A N 1
ATOM 1401 C CA . LYS A 1 177 ? -9.229 4.725 -17.138 1.00 97.38 177 LYS A CA 1
ATOM 1402 C C . LYS A 1 177 ? -9.000 6.151 -17.634 1.00 97.38 177 LYS A C 1
ATOM 1404 O O . LYS A 1 177 ? -9.687 7.076 -17.209 1.00 97.38 177 LYS A O 1
ATOM 1409 N N . ASP A 1 178 ? -8.092 6.307 -18.593 1.00 97.56 178 ASP A N 1
ATOM 1410 C CA . ASP A 1 178 ? -7.863 7.550 -19.333 1.00 97.56 178 ASP A CA 1
ATOM 1411 C C . ASP A 1 178 ? -7.271 8.703 -18.479 1.00 97.56 178 ASP A C 1
ATOM 1413 O O . ASP A 1 178 ? -7.246 9.858 -18.911 1.00 97.56 178 ASP A O 1
ATOM 1417 N N . ALA A 1 179 ? -6.709 8.397 -17.301 1.00 98.12 179 ALA A N 1
ATOM 1418 C CA . ALA A 1 179 ? -5.995 9.358 -16.457 1.00 98.12 179 ALA A CA 1
ATOM 1419 C C . ALA A 1 179 ? -4.583 9.612 -16.994 1.00 98.12 179 ALA A C 1
ATOM 1421 O O . ALA A 1 179 ? -3.835 8.675 -17.279 1.00 98.12 179 ALA A O 1
ATOM 1422 N N . ARG A 1 180 ? -4.175 10.879 -17.122 1.00 98.25 180 ARG A N 1
ATOM 1423 C CA . ARG A 1 180 ? -2.825 11.235 -17.580 1.00 98.25 180 ARG A CA 1
ATOM 1424 C C . ARG A 1 180 ? -1.861 11.287 -16.400 1.00 98.25 180 ARG A C 1
ATOM 1426 O O . ARG A 1 180 ? -1.938 12.211 -15.595 1.00 98.25 180 ARG A O 1
ATOM 1433 N N . CYS A 1 181 ? -0.911 10.361 -16.365 1.00 98.56 181 CYS A N 1
ATOM 1434 C CA . CYS A 1 181 ? 0.127 10.266 -15.345 1.00 98.56 181 CYS A CA 1
ATOM 1435 C C . CYS A 1 181 ? 1.478 10.759 -15.861 1.00 98.56 181 CYS A C 1
ATOM 1437 O O . CYS A 1 181 ? 1.882 10.453 -16.984 1.00 98.56 181 CYS A O 1
ATOM 1439 N N . THR A 1 182 ? 2.194 11.519 -15.034 1.00 98.69 182 THR A N 1
ATOM 1440 C CA . THR A 1 182 ? 3.552 11.999 -15.324 1.00 98.69 182 THR A CA 1
ATOM 1441 C C . THR A 1 182 ? 4.455 11.792 -14.115 1.00 98.69 182 THR A C 1
ATOM 1443 O O . THR A 1 182 ? 4.104 12.203 -13.014 1.00 98.69 182 THR A O 1
ATOM 1446 N N . LEU A 1 183 ? 5.611 11.166 -14.336 1.00 98.62 183 LEU A N 1
ATOM 1447 C CA . LEU A 1 183 ? 6.678 10.971 -13.359 1.00 98.62 183 LEU A CA 1
ATOM 1448 C C . LEU A 1 183 ? 7.563 12.219 -13.279 1.00 98.62 183 LEU A C 1
ATOM 1450 O O . LEU A 1 183 ? 8.021 12.728 -14.305 1.00 98.62 183 LEU A O 1
ATOM 1454 N N . TYR A 1 184 ? 7.876 12.647 -12.065 1.00 98.19 184 TYR A N 1
ATOM 1455 C CA . TYR A 1 184 ? 8.760 13.759 -11.742 1.00 98.19 184 TYR A CA 1
ATOM 1456 C C . TYR A 1 184 ? 9.906 13.281 -10.852 1.00 98.19 184 TYR A C 1
ATOM 1458 O O . TYR A 1 184 ? 9.761 12.336 -10.076 1.00 98.19 184 TYR A O 1
ATOM 1466 N N . ASN A 1 185 ? 11.065 13.920 -10.991 1.00 96.56 185 ASN A N 1
ATOM 1467 C CA . ASN A 1 185 ? 12.232 13.667 -10.148 1.00 96.56 185 ASN A CA 1
ATOM 1468 C C . ASN A 1 185 ? 12.289 14.624 -8.943 1.00 96.56 185 ASN A C 1
ATOM 1470 O O . ASN A 1 185 ? 11.502 15.562 -8.836 1.00 96.56 185 ASN A O 1
ATOM 1474 N N . ALA A 1 186 ? 13.293 14.444 -8.083 1.00 94.88 186 ALA A N 1
ATOM 1475 C CA . ALA A 1 186 ? 13.562 15.291 -6.916 1.00 94.88 186 ALA A CA 1
ATOM 1476 C C . ALA A 1 186 ? 13.759 16.795 -7.213 1.00 94.88 186 ALA A C 1
ATOM 1478 O O . ALA A 1 186 ? 13.749 17.606 -6.293 1.00 94.88 186 ALA A O 1
ATOM 1479 N N . SER A 1 187 ? 13.956 17.186 -8.477 1.00 94.19 187 SER A N 1
ATOM 1480 C CA . SER A 1 187 ? 14.056 18.589 -8.906 1.00 94.19 187 SER A CA 1
ATOM 1481 C C . SER A 1 187 ? 12.733 19.153 -9.435 1.00 94.19 187 SER A C 1
ATOM 1483 O O . SER A 1 187 ? 12.719 20.257 -9.973 1.00 94.19 187 SER A O 1
ATOM 1485 N N . GLY A 1 188 ? 11.639 18.393 -9.354 1.00 94.56 188 GLY A N 1
ATOM 1486 C CA . GLY A 1 188 ? 10.334 18.781 -9.889 1.00 94.56 188 GLY A CA 1
ATOM 1487 C C . GLY A 1 188 ? 10.269 18.776 -11.418 1.00 94.56 188 GLY A C 1
ATOM 1488 O O . GLY A 1 188 ? 9.378 19.382 -12.012 1.00 94.56 188 GLY A O 1
ATOM 1489 N N . VAL A 1 189 ? 11.212 18.103 -12.085 1.00 96.19 189 VAL A N 1
ATOM 1490 C CA . VAL A 1 189 ? 11.275 18.027 -13.549 1.00 96.19 189 VAL A CA 1
ATOM 1491 C C . VAL A 1 189 ? 10.653 16.720 -14.022 1.00 96.19 189 VAL A C 1
ATOM 1493 O O . VAL A 1 189 ? 10.980 15.646 -13.511 1.00 96.19 189 VAL A O 1
ATOM 1496 N N . ALA A 1 190 ? 9.784 16.810 -15.031 1.00 97.62 190 ALA A N 1
ATOM 1497 C CA . ALA A 1 190 ? 9.180 15.643 -15.661 1.00 97.62 190 ALA A CA 1
ATOM 1498 C C . ALA A 1 190 ? 10.259 14.737 -16.276 1.00 97.62 190 ALA A C 1
ATOM 1500 O O . ALA A 1 190 ? 11.112 15.178 -17.053 1.00 97.62 190 ALA A O 1
ATOM 1501 N N . VAL A 1 191 ? 10.210 13.453 -15.942 1.00 96.38 191 VAL A N 1
ATOM 1502 C CA . VAL A 1 191 ? 11.172 12.461 -16.415 1.00 96.38 191 VAL A CA 1
ATOM 1503 C C . VAL A 1 191 ? 10.858 12.104 -17.866 1.00 96.38 191 VAL A C 1
ATOM 1505 O O . VAL A 1 191 ? 9.728 11.754 -18.220 1.00 96.38 191 VAL A O 1
ATOM 1508 N N . ALA A 1 192 ? 11.871 12.164 -18.731 1.00 92.88 192 ALA A N 1
ATOM 1509 C CA . ALA A 1 192 ? 11.721 11.786 -20.130 1.00 92.88 192 ALA A CA 1
ATOM 1510 C C . ALA A 1 192 ? 11.207 10.342 -20.254 1.00 92.88 192 ALA A C 1
ATOM 1512 O O . ALA A 1 192 ? 11.736 9.431 -19.618 1.00 92.88 192 ALA A O 1
ATOM 1513 N N . ARG A 1 193 ? 10.200 10.133 -21.115 1.00 92.62 193 ARG A N 1
ATOM 1514 C CA . ARG A 1 193 ? 9.522 8.836 -21.329 1.00 92.62 193 ARG A CA 1
ATOM 1515 C C . ARG A 1 193 ? 8.758 8.305 -20.103 1.00 92.62 193 ARG A C 1
ATOM 1517 O O . ARG A 1 193 ? 8.355 7.151 -20.130 1.00 92.62 193 ARG A O 1
ATOM 1524 N N . GLY A 1 194 ? 8.534 9.129 -19.076 1.00 95.94 194 GLY A N 1
ATOM 1525 C CA . GLY A 1 194 ? 7.745 8.798 -17.883 1.00 95.94 194 GLY A CA 1
ATOM 1526 C C . GLY A 1 194 ? 6.361 9.455 -17.854 1.00 95.94 194 GLY A C 1
ATOM 1527 O O . GLY A 1 194 ? 5.894 9.817 -16.782 1.00 95.94 194 GLY A O 1
ATOM 1528 N N . SER A 1 195 ? 5.729 9.693 -19.008 1.00 97.81 195 SER A N 1
ATOM 1529 C CA . SER A 1 195 ? 4.385 10.287 -19.092 1.00 97.81 195 SER A CA 1
ATOM 1530 C C . SER A 1 195 ? 3.512 9.512 -20.070 1.00 97.81 195 SER A C 1
ATOM 1532 O O . SER A 1 195 ? 3.974 9.145 -21.153 1.00 97.81 195 SER A O 1
ATOM 1534 N N . GLY A 1 196 ? 2.260 9.270 -19.693 1.00 97.81 196 GLY A N 1
ATOM 1535 C CA . GLY A 1 196 ? 1.306 8.490 -20.473 1.00 97.81 196 GLY A CA 1
ATOM 1536 C C . GLY A 1 196 ? -0.085 8.498 -19.849 1.00 97.81 196 GLY A C 1
ATOM 1537 O O . GLY A 1 196 ? -0.339 9.227 -18.892 1.00 97.81 196 GLY A O 1
ATOM 1538 N N . THR A 1 197 ? -0.981 7.697 -20.410 1.00 98.25 197 THR A N 1
ATOM 1539 C CA . THR A 1 197 ? -2.383 7.622 -19.993 1.00 98.25 197 THR A CA 1
ATOM 1540 C C . THR A 1 197 ? -2.708 6.205 -19.540 1.00 98.25 197 THR A C 1
ATOM 1542 O O . THR A 1 197 ? -2.276 5.255 -20.196 1.00 98.25 197 THR A O 1
ATOM 1545 N N . THR A 1 198 ? -3.433 6.065 -18.430 1.00 98.00 198 THR A N 1
ATOM 1546 C CA . THR A 1 198 ? -3.826 4.760 -17.892 1.00 98.00 198 THR A CA 1
ATOM 1547 C C . THR A 1 198 ? -4.756 4.016 -18.840 1.00 98.00 198 THR A C 1
ATOM 1549 O O . THR A 1 198 ? -5.601 4.613 -19.515 1.00 98.00 198 THR A O 1
ATOM 1552 N N . THR A 1 199 ? -4.604 2.694 -18.893 1.00 95.62 199 THR A N 1
ATOM 1553 C CA . THR A 1 199 ? -5.495 1.835 -19.676 1.00 95.62 199 THR A CA 1
ATOM 1554 C C . THR A 1 199 ? -6.681 1.356 -18.833 1.00 95.62 199 THR A C 1
ATOM 1556 O O . THR A 1 199 ? -6.936 1.858 -17.740 1.00 95.62 199 THR A O 1
ATOM 1559 N N . THR A 1 200 ? -7.450 0.390 -19.335 1.00 93.12 200 THR A N 1
ATOM 1560 C CA . THR A 1 200 ? -8.599 -0.194 -18.620 1.00 93.12 200 THR A CA 1
ATOM 1561 C C . THR A 1 200 ? -8.221 -0.962 -17.354 1.00 93.12 200 THR A C 1
ATOM 1563 O O . THR A 1 200 ? -9.109 -1.362 -16.611 1.00 93.12 200 THR A O 1
ATOM 1566 N N . ASP A 1 201 ? -6.931 -1.216 -17.143 1.00 93.44 201 ASP A N 1
ATOM 1567 C CA . ASP A 1 201 ? -6.363 -1.817 -15.937 1.00 93.44 201 ASP A CA 1
ATOM 1568 C C . ASP A 1 201 ? -5.984 -0.780 -14.869 1.00 93.44 201 ASP A C 1
ATOM 1570 O O . ASP A 1 201 ? -5.513 -1.160 -13.805 1.00 93.44 201 ASP A O 1
ATOM 1574 N N . GLY A 1 202 ? -6.190 0.518 -15.126 1.00 95.94 202 GLY A N 1
ATOM 1575 C CA . GLY A 1 202 ? -5.843 1.577 -14.180 1.00 95.94 202 GLY A CA 1
ATOM 1576 C C . GLY A 1 202 ? -4.359 1.927 -14.167 1.00 95.94 202 GLY A C 1
ATOM 1577 O O . GLY A 1 202 ? -3.933 2.707 -13.321 1.00 95.94 202 GLY A O 1
ATOM 1578 N N . SER A 1 203 ? -3.553 1.385 -15.087 1.00 97.38 203 SER A N 1
ATOM 1579 C CA . SER A 1 203 ? -2.102 1.559 -15.084 1.00 97.38 203 SER A CA 1
ATOM 1580 C C . SER A 1 203 ? -1.536 1.997 -16.434 1.00 97.38 203 SER A C 1
ATOM 1582 O O . SER A 1 203 ? -2.163 1.876 -17.488 1.00 97.38 203 SER A O 1
ATOM 1584 N N . VAL A 1 204 ? -0.324 2.549 -16.401 1.00 97.94 204 VAL A N 1
ATOM 1585 C CA . VAL A 1 204 ? 0.501 2.836 -17.573 1.00 97.94 204 VAL A CA 1
ATOM 1586 C C . VAL A 1 204 ? 1.944 2.419 -17.304 1.00 97.94 204 VAL A C 1
ATOM 1588 O O . VAL A 1 204 ? 2.522 2.733 -16.264 1.00 97.94 204 VAL A O 1
ATOM 1591 N N . SER A 1 205 ? 2.536 1.699 -18.257 1.00 97.06 205 SER A N 1
ATOM 1592 C CA . SER A 1 205 ? 3.884 1.137 -18.140 1.00 97.06 205 SER A CA 1
ATOM 1593 C C . SER A 1 205 ? 4.871 1.796 -19.101 1.00 97.06 205 SER A C 1
ATOM 1595 O O . SER A 1 205 ? 4.625 1.913 -20.303 1.00 97.06 205 SER A O 1
ATOM 1597 N N . PHE A 1 206 ? 6.042 2.149 -18.582 1.00 95.81 206 PHE A N 1
ATOM 1598 C CA . PHE A 1 206 ? 7.153 2.750 -19.308 1.00 95.81 206 PHE A CA 1
ATOM 1599 C C . PHE A 1 206 ? 8.365 1.810 -19.247 1.00 95.81 206 PHE A C 1
ATOM 1601 O O . PHE A 1 206 ? 9.117 1.828 -18.275 1.00 95.81 206 PHE A O 1
ATOM 1608 N N . PRO A 1 207 ? 8.609 0.980 -20.276 1.00 89.38 207 PRO A N 1
ATOM 1609 C CA . PRO A 1 207 ? 9.619 -0.081 -20.208 1.00 89.38 207 PRO A CA 1
ATOM 1610 C C . PRO A 1 207 ? 11.066 0.427 -20.284 1.00 89.38 207 PRO A C 1
ATOM 1612 O O . PRO A 1 207 ? 12.000 -0.363 -20.164 1.00 89.38 207 PRO A O 1
ATOM 1615 N N . ARG A 1 208 ? 11.273 1.716 -20.586 1.00 88.81 208 ARG A N 1
ATOM 1616 C CA . ARG A 1 208 ? 12.599 2.301 -20.815 1.00 88.81 208 ARG A CA 1
ATOM 1617 C C . ARG A 1 208 ? 12.681 3.728 -20.283 1.00 88.81 208 ARG A C 1
ATOM 1619 O O . ARG A 1 208 ? 12.624 4.680 -21.064 1.00 88.81 208 ARG A O 1
ATOM 1626 N N . VAL A 1 209 ? 12.825 3.862 -18.968 1.00 91.81 209 VAL A N 1
ATOM 1627 C CA . VAL A 1 209 ? 13.032 5.147 -18.286 1.00 91.81 209 VAL A CA 1
ATOM 1628 C C . VAL A 1 209 ? 14.424 5.176 -17.667 1.00 91.81 209 VAL A C 1
ATOM 1630 O O . VAL A 1 209 ? 14.869 4.195 -17.078 1.00 91.81 209 VAL A O 1
ATOM 1633 N N . ILE A 1 210 ? 15.135 6.293 -17.811 1.00 88.88 210 ILE A N 1
ATOM 1634 C CA . ILE A 1 210 ? 16.430 6.488 -17.153 1.00 88.88 210 ILE A CA 1
ATOM 1635 C C . ILE A 1 210 ? 16.161 7.101 -15.781 1.00 88.88 210 ILE A C 1
ATOM 1637 O O . ILE A 1 210 ? 15.747 8.256 -15.688 1.00 88.88 210 ILE A O 1
ATOM 1641 N N . LEU A 1 211 ? 16.401 6.318 -14.733 1.00 90.75 211 LEU A N 1
ATOM 1642 C CA . LEU A 1 211 ? 16.310 6.762 -13.345 1.00 90.75 211 LEU A CA 1
ATOM 1643 C C . LEU A 1 211 ? 17.708 7.029 -12.770 1.00 90.75 211 LEU A C 1
ATOM 1645 O O . LEU A 1 211 ? 18.727 6.615 -13.333 1.00 90.75 211 LEU A O 1
ATOM 1649 N N . SER A 1 212 ? 17.751 7.755 -11.655 1.00 89.25 212 SER A N 1
ATOM 1650 C CA . SER A 1 212 ? 18.966 7.962 -10.871 1.00 89.25 212 SER A CA 1
ATOM 1651 C C . SER A 1 212 ? 19.534 6.616 -10.419 1.00 89.25 212 SER A C 1
ATOM 1653 O O . SER A 1 212 ? 18.780 5.705 -10.098 1.00 89.25 212 SER A O 1
ATOM 1655 N N . THR A 1 213 ? 20.859 6.481 -10.386 1.00 86.06 213 THR A N 1
ATOM 1656 C CA . THR A 1 213 ? 21.532 5.284 -9.843 1.00 86.06 213 THR A CA 1
ATOM 1657 C C . THR A 1 213 ? 21.801 5.394 -8.343 1.00 86.06 213 THR A C 1
ATOM 1659 O O . THR A 1 213 ? 22.439 4.520 -7.766 1.00 86.06 213 THR A O 1
ATOM 1662 N N . THR A 1 214 ? 21.387 6.496 -7.722 1.00 88.31 214 THR A N 1
ATOM 1663 C CA . THR A 1 214 ? 21.474 6.737 -6.281 1.00 88.31 214 THR A CA 1
ATOM 1664 C C . THR A 1 214 ? 20.076 6.926 -5.720 1.00 88.31 214 THR A C 1
ATOM 1666 O O . THR A 1 214 ? 19.163 7.272 -6.472 1.00 88.31 214 THR A O 1
ATOM 1669 N N . SER A 1 215 ? 19.934 6.774 -4.399 1.00 92.81 215 SER A N 1
ATOM 1670 C CA . SER A 1 215 ? 18.675 7.070 -3.714 1.00 92.81 215 SER A CA 1
ATOM 1671 C C . SER A 1 215 ? 18.158 8.459 -4.107 1.00 92.81 215 SER A C 1
ATOM 1673 O O . SER A 1 215 ? 18.916 9.436 -4.082 1.00 92.81 215 SER A O 1
ATOM 1675 N N . SER A 1 216 ? 16.925 8.550 -4.602 1.00 95.19 216 SER A N 1
ATOM 1676 C CA . SER A 1 216 ? 16.345 9.796 -5.119 1.00 95.19 216 SER A CA 1
ATOM 1677 C C . SER A 1 216 ? 14.823 9.767 -5.074 1.00 95.19 216 SER A C 1
ATOM 1679 O O . SER A 1 216 ? 14.213 8.754 -5.409 1.00 95.19 216 SER A O 1
ATOM 1681 N N . LEU A 1 217 ? 14.219 10.905 -4.726 1.00 97.31 217 LEU A N 1
ATOM 1682 C CA . LEU A 1 217 ? 12.771 11.080 -4.765 1.00 97.31 217 LEU A CA 1
ATOM 1683 C C . LEU A 1 217 ? 12.256 10.980 -6.203 1.00 97.31 217 LEU A C 1
ATOM 1685 O O . LEU A 1 217 ? 12.755 11.660 -7.110 1.00 97.31 217 LEU A O 1
ATOM 1689 N N . TYR A 1 218 ? 11.203 10.191 -6.365 1.00 98.00 218 TYR A N 1
ATOM 1690 C CA . TYR A 1 218 ? 10.331 10.223 -7.524 1.00 98.00 218 TYR A CA 1
ATOM 1691 C C . TYR A 1 218 ? 8.885 10.314 -7.071 1.00 98.00 218 TYR A C 1
ATOM 1693 O O . TYR A 1 218 ? 8.484 9.672 -6.104 1.00 98.00 218 TYR A O 1
ATOM 1701 N N . TYR A 1 219 ? 8.100 11.094 -7.799 1.00 98.31 219 TYR A N 1
ATOM 1702 C CA . TYR A 1 219 ? 6.673 11.204 -7.556 1.00 98.31 219 TYR A CA 1
ATOM 1703 C C . TYR A 1 219 ? 5.912 11.279 -8.867 1.00 98.31 219 TYR A C 1
ATOM 1705 O O . TYR A 1 219 ? 6.438 11.692 -9.901 1.00 98.31 219 TYR A O 1
ATOM 1713 N N . SER A 1 220 ? 4.668 10.838 -8.833 1.00 98.44 220 SER A N 1
ATOM 1714 C CA . SER A 1 220 ? 3.757 10.865 -9.962 1.00 98.44 220 SER A CA 1
ATOM 1715 C C . SER A 1 220 ? 2.636 11.857 -9.703 1.00 98.44 220 SER A C 1
ATOM 1717 O O . SER A 1 220 ? 2.197 12.027 -8.569 1.00 98.44 220 SER A O 1
ATOM 1719 N N . ILE A 1 221 ? 2.196 12.518 -10.770 1.00 98.38 221 ILE A N 1
ATOM 1720 C CA . ILE A 1 221 ? 0.974 13.317 -10.785 1.00 98.38 221 ILE A CA 1
ATOM 1721 C C . ILE A 1 221 ? 0.059 12.712 -11.840 1.00 98.38 221 ILE A C 1
ATOM 1723 O O . ILE A 1 221 ? 0.422 12.688 -13.023 1.00 98.38 221 ILE A O 1
ATOM 1727 N N . CYS A 1 222 ? -1.114 12.251 -11.425 1.00 98.38 222 CYS A N 1
ATOM 1728 C CA . CYS A 1 222 ? -2.126 11.671 -12.293 1.00 98.38 222 CYS A CA 1
ATOM 1729 C C . CYS A 1 222 ? -3.383 12.544 -12.284 1.00 98.38 222 CYS A C 1
ATOM 1731 O O . CYS A 1 222 ? -3.914 12.867 -11.225 1.00 98.38 222 CYS A O 1
ATOM 1733 N N . LYS A 1 223 ? -3.831 12.981 -13.469 1.00 97.50 223 LYS A N 1
ATOM 1734 C CA . LYS A 1 223 ? -4.952 13.924 -13.626 1.00 97.50 223 LYS A CA 1
ATOM 1735 C C . LYS A 1 223 ? -5.979 13.439 -14.639 1.00 97.50 223 LYS A C 1
ATOM 1737 O O . LYS A 1 223 ? -5.606 12.947 -15.709 1.00 97.50 223 LYS A O 1
ATOM 1742 N N . GLY A 1 224 ? -7.249 13.713 -14.346 1.00 95.44 224 GLY A N 1
ATOM 1743 C CA . GLY A 1 224 ? -8.379 13.362 -15.202 1.00 95.44 224 GLY A CA 1
ATOM 1744 C C . GLY A 1 224 ? -8.603 11.855 -15.271 1.00 95.44 224 GLY A C 1
ATOM 1745 O O . GLY A 1 224 ? -8.102 11.109 -14.435 1.00 95.44 224 GLY A O 1
ATOM 1746 N N . GLY A 1 225 ? -9.324 11.416 -16.299 1.00 95.88 225 GLY A N 1
ATOM 1747 C CA . GLY A 1 225 ? -9.810 10.044 -16.379 1.00 95.88 225 GLY A CA 1
ATOM 1748 C C . GLY A 1 225 ? -11.060 9.833 -15.531 1.00 95.88 225 GLY A C 1
ATOM 1749 O O . GLY A 1 225 ? -11.519 10.727 -14.821 1.00 95.88 225 GLY A O 1
ATOM 1750 N N . SER A 1 226 ? -11.618 8.636 -15.631 1.00 96.44 226 SER A N 1
ATOM 1751 C CA . SER A 1 226 ? -12.853 8.263 -14.945 1.00 96.44 226 SER A CA 1
ATOM 1752 C C . SER A 1 226 ? -12.769 6.837 -14.430 1.00 96.44 226 SER A C 1
ATOM 1754 O O . SER A 1 226 ? -12.132 5.982 -15.057 1.00 96.44 226 SER A O 1
ATOM 1756 N N . TYR A 1 227 ? -13.460 6.564 -13.334 1.00 94.88 227 TYR A N 1
ATOM 1757 C CA . TYR A 1 227 ? -13.595 5.228 -12.769 1.00 94.88 227 TYR A CA 1
ATOM 1758 C C . TYR A 1 227 ? -15.063 4.925 -12.473 1.00 94.88 227 TYR A C 1
ATOM 1760 O O . TYR A 1 227 ? -15.893 5.829 -12.391 1.00 94.88 227 TYR A O 1
ATOM 1768 N N . THR A 1 228 ? -15.396 3.639 -12.371 1.00 93.56 228 THR A N 1
ATOM 1769 C CA . THR A 1 228 ? -16.693 3.222 -11.821 1.00 93.56 228 THR A CA 1
ATOM 1770 C C . THR A 1 228 ? -16.528 3.131 -10.319 1.00 93.56 228 THR A C 1
ATOM 1772 O O . THR A 1 228 ? -15.719 2.341 -9.843 1.00 93.56 228 THR A O 1
ATOM 1775 N N . ASP A 1 229 ? -17.232 3.992 -9.603 1.00 91.50 229 ASP A N 1
ATOM 1776 C CA . ASP A 1 229 ? -17.193 4.069 -8.155 1.00 91.50 229 ASP A CA 1
ATOM 1777 C C . ASP A 1 229 ? -17.813 2.814 -7.532 1.00 91.50 229 ASP A C 1
ATOM 1779 O O . ASP A 1 229 ? -18.915 2.409 -7.902 1.00 91.50 229 ASP A O 1
ATOM 1783 N N . GLU A 1 230 ? -17.081 2.170 -6.624 1.00 89.69 230 GLU A N 1
ATOM 1784 C CA . GLU A 1 230 ? -17.443 0.843 -6.121 1.00 89.69 230 GLU A CA 1
ATOM 1785 C C . GLU A 1 230 ? -18.660 0.885 -5.191 1.00 89.69 230 GLU A C 1
ATOM 1787 O O . GLU A 1 230 ? -19.412 -0.091 -5.155 1.00 89.69 230 GLU A O 1
ATOM 1792 N N . ALA A 1 231 ? -18.866 1.990 -4.461 1.00 90.81 231 ALA A N 1
ATOM 1793 C CA . ALA A 1 231 ? -19.976 2.163 -3.522 1.00 90.81 231 ALA A CA 1
ATOM 1794 C C . ALA A 1 231 ? -21.282 2.597 -4.192 1.00 90.81 231 ALA A C 1
ATOM 1796 O O . ALA A 1 231 ? -22.362 2.318 -3.672 1.00 90.81 231 ALA A O 1
ATOM 1797 N N . THR A 1 232 ? -21.205 3.259 -5.351 1.00 90.25 232 THR A N 1
ATOM 1798 C CA . THR A 1 232 ? -22.385 3.822 -6.030 1.00 90.25 232 THR A CA 1
ATOM 1799 C C . THR A 1 232 ? -22.686 3.220 -7.403 1.00 90.25 232 THR A C 1
ATOM 1801 O O . THR A 1 232 ? -23.743 3.513 -7.965 1.00 90.25 232 THR A O 1
ATOM 1804 N N . ASP A 1 233 ? -21.779 2.414 -7.971 1.00 90.44 233 ASP A N 1
ATOM 1805 C CA . ASP A 1 233 ? -21.791 1.920 -9.362 1.00 90.44 233 ASP A CA 1
ATOM 1806 C C . ASP A 1 233 ? -21.845 3.029 -10.436 1.00 90.44 233 ASP A C 1
ATOM 1808 O O . ASP A 1 233 ? -22.097 2.770 -11.619 1.00 90.44 233 ASP A O 1
ATOM 1812 N N . LYS A 1 234 ? -21.606 4.290 -10.060 1.00 91.62 234 LYS A N 1
ATOM 1813 C CA . LYS A 1 234 ? -21.628 5.425 -10.988 1.00 91.62 234 LYS A CA 1
ATOM 1814 C C . LYS A 1 234 ? -20.245 5.649 -11.578 1.00 91.62 234 LYS A C 1
ATOM 1816 O O . LYS A 1 234 ? -19.229 5.537 -10.901 1.00 91.62 234 LYS A O 1
ATOM 1821 N N . THR A 1 235 ? -20.197 6.029 -12.851 1.00 94.06 235 THR A N 1
ATOM 1822 C CA . THR A 1 235 ? -18.960 6.550 -13.433 1.00 94.06 235 THR A CA 1
ATOM 1823 C C . THR A 1 235 ? -18.738 7.976 -12.950 1.00 94.06 235 THR A C 1
ATOM 1825 O O . THR A 1 235 ? -19.599 8.834 -13.145 1.00 94.06 235 THR A O 1
ATOM 1828 N N . VAL A 1 236 ? -17.587 8.216 -12.335 1.00 93.06 236 VAL A N 1
ATOM 1829 C CA . VAL A 1 236 ? -17.195 9.506 -11.767 1.00 93.06 236 VAL A CA 1
ATOM 1830 C C . VAL A 1 236 ? -15.812 9.908 -12.272 1.00 93.06 236 VAL A C 1
ATOM 1832 O O . VAL A 1 236 ? -14.981 9.058 -12.612 1.00 93.06 236 VAL A O 1
ATOM 1835 N N . ASP A 1 237 ? -15.575 11.214 -12.333 1.00 94.75 237 ASP A N 1
ATOM 1836 C CA . ASP A 1 237 ? -14.270 11.759 -12.695 1.00 94.75 237 ASP A CA 1
ATOM 1837 C C . ASP A 1 237 ? -13.276 11.546 -11.551 1.00 94.75 237 ASP A C 1
ATOM 1839 O O . ASP A 1 237 ? -13.581 11.797 -10.381 1.00 94.75 237 ASP A O 1
ATOM 1843 N N . ALA A 1 238 ? -12.068 11.102 -11.895 1.00 94.31 238 ALA A N 1
ATOM 1844 C CA . ALA A 1 238 ? -11.018 10.925 -10.906 1.00 94.31 238 ALA A CA 1
ATOM 1845 C C . ALA A 1 238 ? -10.485 12.282 -10.416 1.00 94.31 238 ALA A C 1
ATOM 1847 O O . ALA A 1 238 ? -10.225 13.176 -11.236 1.00 94.31 238 ALA A O 1
ATOM 1848 N N . PRO A 1 239 ? -10.271 12.455 -9.097 1.00 95.50 239 PRO A N 1
ATOM 1849 C CA . PRO A 1 239 ? -9.527 13.600 -8.595 1.00 95.50 239 PRO A CA 1
ATOM 1850 C C . PRO A 1 239 ? -8.077 13.560 -9.103 1.00 95.50 239 PRO A C 1
ATOM 1852 O O . PRO A 1 239 ? -7.593 12.557 -9.628 1.00 95.50 239 PRO A O 1
ATOM 1855 N N . THR A 1 240 ? -7.354 14.671 -8.945 1.00 97.06 240 THR A N 1
ATOM 1856 C CA . THR A 1 240 ? -5.897 14.617 -9.116 1.00 97.06 240 THR A CA 1
ATOM 1857 C C . THR A 1 240 ? -5.315 13.807 -7.968 1.00 97.06 240 THR A C 1
ATOM 1859 O O . THR A 1 240 ? -5.584 14.134 -6.818 1.00 97.06 240 THR A O 1
ATOM 1862 N N . LEU A 1 241 ? -4.533 12.780 -8.293 1.00 98.00 241 LEU A N 1
ATOM 1863 C CA . LEU A 1 241 ? -3.876 11.929 -7.310 1.00 98.00 241 LEU A CA 1
ATOM 1864 C C . LEU A 1 241 ? -2.365 11.908 -7.524 1.00 98.00 241 LEU A C 1
ATOM 1866 O O . LEU A 1 241 ? -1.871 11.946 -8.659 1.00 98.00 241 LEU A O 1
ATOM 1870 N N . HIS A 1 242 ? -1.653 11.785 -6.415 1.00 98.19 242 HIS A N 1
ATOM 1871 C CA . HIS A 1 242 ? -0.211 11.699 -6.337 1.00 98.19 242 HIS A CA 1
ATOM 1872 C C . HIS A 1 242 ? 0.227 10.409 -5.654 1.00 98.19 242 HIS A 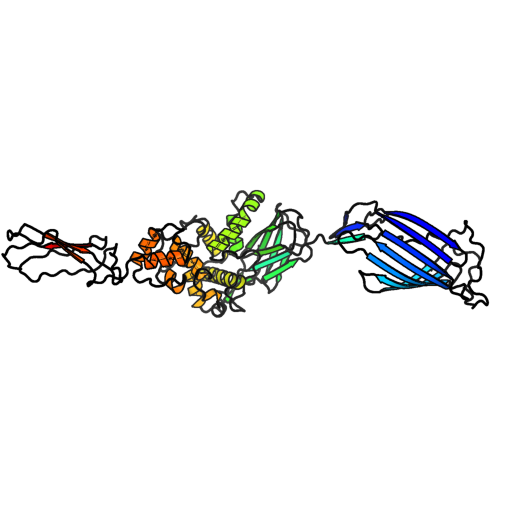C 1
ATOM 1874 O O . HIS A 1 242 ? -0.497 9.788 -4.878 1.00 98.19 242 HIS A O 1
ATOM 1880 N N . SER A 1 243 ? 1.453 10.006 -5.961 1.00 98.38 243 SER A N 1
ATOM 1881 C CA . SER A 1 243 ? 2.146 8.904 -5.299 1.00 98.38 243 SER A CA 1
ATOM 1882 C C . SER A 1 243 ? 3.636 9.159 -5.379 1.00 98.38 243 SER A C 1
ATOM 1884 O O . SER A 1 243 ? 4.117 9.589 -6.432 1.00 98.38 243 SER A O 1
ATOM 1886 N N . ALA A 1 244 ? 4.360 8.950 -4.285 1.00 98.00 244 ALA A N 1
ATOM 1887 C CA . ALA A 1 244 ? 5.751 9.357 -4.162 1.00 98.00 244 ALA A CA 1
ATOM 1888 C C . ALA A 1 244 ? 6.554 8.390 -3.289 1.00 98.00 244 ALA A C 1
ATOM 1890 O O . ALA A 1 244 ? 6.037 7.861 -2.308 1.00 98.00 244 ALA A O 1
ATOM 1891 N N . ALA A 1 245 ? 7.822 8.187 -3.652 1.00 96.75 245 ALA A N 1
ATOM 1892 C CA . ALA A 1 245 ? 8.731 7.267 -2.973 1.00 96.75 245 ALA A CA 1
ATOM 1893 C C . ALA A 1 245 ? 10.197 7.671 -3.140 1.00 96.75 245 ALA A C 1
ATOM 1895 O O . ALA A 1 245 ? 10.572 8.334 -4.118 1.00 96.75 245 ALA A O 1
ATOM 1896 N N . MET A 1 246 ? 11.050 7.169 -2.249 1.00 96.44 246 MET A N 1
ATOM 1897 C CA . MET A 1 246 ? 12.492 7.162 -2.471 1.00 96.44 246 MET A CA 1
ATOM 1898 C C . MET A 1 246 ? 12.876 5.939 -3.307 1.00 96.44 246 MET A C 1
ATOM 1900 O O . MET A 1 246 ? 12.816 4.794 -2.872 1.00 96.44 246 MET A O 1
ATOM 1904 N N . TYR A 1 247 ? 13.305 6.172 -4.546 1.00 95.06 247 TYR A N 1
ATOM 1905 C CA . TYR A 1 247 ? 13.821 5.105 -5.397 1.00 95.06 247 TYR A CA 1
ATOM 1906 C C . TYR A 1 247 ? 15.258 4.780 -5.000 1.00 95.06 247 TYR A C 1
ATOM 1908 O O . TYR A 1 247 ? 16.113 5.659 -5.053 1.00 95.06 247 TYR A O 1
ATOM 1916 N N . SER A 1 248 ? 15.546 3.515 -4.681 1.00 90.81 248 SER A N 1
ATOM 1917 C CA . SER A 1 248 ? 16.855 3.046 -4.187 1.00 90.81 248 SER A CA 1
ATOM 1918 C C . SER A 1 248 ? 18.029 3.242 -5.158 1.00 90.81 248 SER A C 1
ATOM 1920 O O . SER A 1 248 ? 19.192 3.157 -4.759 1.00 90.81 248 SER A O 1
ATOM 1922 N N . GLY A 1 249 ? 17.741 3.486 -6.439 1.00 85.75 249 GLY A N 1
ATOM 1923 C CA . GLY A 1 249 ? 18.724 3.517 -7.520 1.00 85.75 249 GLY A CA 1
ATOM 1924 C C . GLY A 1 249 ? 18.813 2.208 -8.312 1.00 85.75 249 GLY A C 1
ATOM 1925 O O . GLY A 1 249 ? 19.539 2.145 -9.307 1.00 85.75 249 GLY A O 1
ATOM 1926 N N . THR A 1 250 ? 18.072 1.170 -7.906 1.00 84.88 250 THR A N 1
ATOM 1927 C CA . THR A 1 250 ? 18.067 -0.150 -8.555 1.00 84.88 250 THR A CA 1
ATOM 1928 C C . THR A 1 250 ? 16.654 -0.718 -8.701 1.00 84.88 250 THR A C 1
ATOM 1930 O O . THR A 1 250 ? 15.781 -0.445 -7.884 1.00 84.88 250 THR A O 1
ATOM 1933 N N . GLY A 1 251 ? 16.445 -1.546 -9.730 1.00 87.56 251 GLY A N 1
ATOM 1934 C CA . GLY A 1 251 ? 15.173 -2.231 -9.969 1.00 87.56 251 GLY A CA 1
ATOM 1935 C C . GLY A 1 251 ? 14.165 -1.431 -10.797 1.00 87.56 251 GLY A C 1
ATOM 1936 O O . GLY A 1 251 ? 14.512 -0.488 -11.511 1.00 87.56 251 GLY A O 1
ATOM 1937 N N . ASN A 1 252 ? 12.911 -1.871 -10.744 1.00 93.06 252 ASN A N 1
ATOM 1938 C CA . ASN A 1 252 ? 11.781 -1.181 -11.359 1.00 93.06 252 ASN A CA 1
ATOM 1939 C C . ASN A 1 252 ? 11.140 -0.241 -10.337 1.00 93.06 252 ASN A C 1
ATOM 1941 O O . ASN A 1 252 ? 11.197 -0.505 -9.139 1.00 93.06 252 ASN A O 1
ATOM 1945 N N . LEU A 1 253 ? 10.509 0.827 -10.818 1.00 96.12 253 LEU A N 1
ATOM 1946 C CA . LEU A 1 253 ? 9.742 1.746 -9.981 1.00 96.12 253 LEU A CA 1
ATOM 1947 C C . LEU A 1 253 ? 8.250 1.522 -10.229 1.00 96.12 253 LEU A C 1
ATOM 1949 O O . LEU A 1 253 ? 7.801 1.554 -11.374 1.00 96.12 253 LEU A O 1
ATOM 1953 N N . VAL A 1 254 ? 7.484 1.324 -9.166 1.00 97.81 254 VAL A N 1
ATOM 1954 C CA . VAL A 1 254 ? 6.020 1.296 -9.211 1.00 97.81 254 VAL A CA 1
ATOM 1955 C C . VAL A 1 254 ? 5.527 2.420 -8.312 1.00 97.81 254 VAL A C 1
ATOM 1957 O O . VAL A 1 254 ? 6.040 2.570 -7.209 1.00 97.81 254 VAL A O 1
ATOM 1960 N N . LEU A 1 255 ? 4.595 3.233 -8.805 1.00 98.44 255 LEU A N 1
ATOM 1961 C CA . LEU A 1 255 ? 3.917 4.262 -8.019 1.00 98.44 255 LEU A CA 1
ATOM 1962 C C . LEU A 1 255 ? 2.418 4.188 -8.301 1.00 98.44 255 LEU A C 1
ATOM 1964 O O . LEU A 1 255 ? 1.967 4.421 -9.424 1.00 98.44 255 LEU A O 1
ATOM 1968 N N . ILE A 1 256 ? 1.656 3.851 -7.276 1.00 98.25 256 ILE A N 1
ATOM 1969 C CA . ILE A 1 256 ? 0.206 3.722 -7.296 1.00 98.25 256 ILE A CA 1
ATOM 1970 C C . ILE A 1 256 ? -0.371 4.962 -6.635 1.00 98.25 256 ILE A C 1
ATOM 1972 O O . ILE A 1 256 ? -0.159 5.195 -5.448 1.00 98.25 256 ILE A O 1
ATOM 1976 N N . ALA A 1 257 ? -1.055 5.772 -7.438 1.00 98.44 257 ALA A N 1
ATOM 1977 C CA . ALA A 1 257 ? -1.817 6.930 -7.012 1.00 98.44 257 ALA A CA 1
ATOM 1978 C C . ALA A 1 257 ? -3.222 6.476 -6.594 1.00 98.44 257 ALA A C 1
ATOM 1980 O O . ALA A 1 257 ? -3.988 5.959 -7.403 1.00 98.44 257 ALA A O 1
ATOM 1981 N N . SER A 1 258 ? -3.558 6.648 -5.326 1.00 98.19 258 SER A N 1
ATOM 1982 C CA . SER A 1 258 ? -4.835 6.288 -4.710 1.00 98.19 258 SER A CA 1
ATOM 1983 C C . SER A 1 258 ? -5.227 7.370 -3.697 1.00 98.19 258 SER A C 1
ATOM 1985 O O . SER A 1 258 ? -4.388 8.209 -3.361 1.00 98.19 258 SER A O 1
ATOM 1987 N N . PRO A 1 259 ? -6.460 7.364 -3.161 1.00 97.81 259 PRO A N 1
ATOM 1988 C CA . PRO A 1 259 ? -6.803 8.173 -1.996 1.00 97.81 259 PRO A CA 1
ATOM 1989 C C . PRO A 1 259 ? -5.758 8.108 -0.871 1.00 97.81 259 PRO A C 1
ATOM 1991 O O . PRO A 1 259 ? -5.420 9.144 -0.315 1.00 97.81 259 PRO A O 1
ATOM 1994 N N . LEU A 1 260 ? -5.185 6.934 -0.577 1.00 98.06 260 LEU A N 1
ATOM 1995 C CA . LEU A 1 260 ? -4.208 6.773 0.508 1.00 98.06 260 LEU A CA 1
ATOM 1996 C C . LEU A 1 260 ? -2.872 7.443 0.179 1.00 98.06 260 LEU A C 1
ATOM 1998 O O . LEU A 1 260 ? -2.338 8.198 0.988 1.00 98.06 260 LEU A O 1
ATOM 2002 N N . SER A 1 261 ? -2.338 7.213 -1.019 1.00 98.19 261 SER A N 1
ATOM 2003 C CA . SER A 1 261 ? -1.075 7.845 -1.412 1.00 98.19 261 SER A CA 1
ATOM 2004 C C . SER A 1 261 ? -1.221 9.358 -1.593 1.00 98.19 261 SER A C 1
ATOM 2006 O O . SER A 1 261 ? -0.261 10.092 -1.383 1.00 98.19 261 SER A O 1
ATOM 2008 N N . GLU A 1 262 ? -2.416 9.837 -1.951 1.00 98.06 262 GLU A N 1
ATOM 2009 C CA . GLU A 1 262 ? -2.733 11.265 -1.996 1.00 98.06 262 GLU A CA 1
ATOM 2010 C C . GLU A 1 262 ? -2.767 11.876 -0.593 1.00 98.06 262 GLU A C 1
ATOM 2012 O O . GLU A 1 262 ? -2.171 12.930 -0.388 1.00 98.06 262 GLU A O 1
ATOM 2017 N N . ILE A 1 263 ? -3.387 11.204 0.385 1.00 97.56 263 ILE A N 1
ATOM 2018 C CA . ILE A 1 263 ? -3.346 11.625 1.793 1.00 97.56 263 ILE A CA 1
ATOM 2019 C C . ILE A 1 263 ? -1.888 11.722 2.263 1.00 97.56 263 ILE A C 1
ATOM 2021 O O . ILE A 1 263 ? -1.477 12.763 2.775 1.00 97.56 263 ILE A O 1
ATOM 2025 N N . ALA A 1 264 ? -1.082 10.682 2.025 1.00 97.06 264 ALA A N 1
ATOM 2026 C CA . ALA A 1 264 ? 0.330 10.666 2.406 1.00 97.06 264 ALA A CA 1
ATOM 2027 C C . ALA A 1 264 ? 1.125 11.793 1.726 1.00 97.06 264 ALA A C 1
ATOM 2029 O O . ALA A 1 264 ? 1.934 12.465 2.369 1.00 97.06 264 ALA A O 1
ATOM 2030 N N . TYR A 1 265 ? 0.861 12.045 0.440 1.00 97.00 265 TYR A N 1
ATOM 2031 C CA . TYR A 1 265 ? 1.474 13.136 -0.311 1.00 97.00 265 TYR A CA 1
ATOM 2032 C C . TYR A 1 265 ? 1.113 14.506 0.280 1.00 97.00 265 TYR A C 1
ATOM 2034 O O . TYR A 1 265 ? 2.007 15.316 0.516 1.00 97.00 265 TYR A O 1
ATOM 2042 N N . GLN A 1 266 ? -0.166 14.763 0.573 1.00 95.56 266 GLN A N 1
ATOM 2043 C CA . GLN A 1 266 ? -0.613 16.025 1.177 1.00 95.56 266 GLN A CA 1
ATOM 2044 C C . GLN A 1 266 ? -0.049 16.225 2.589 1.00 95.56 266 GLN A C 1
ATOM 2046 O O . GLN A 1 266 ? 0.321 17.338 2.947 1.00 95.56 266 GLN A O 1
ATOM 2051 N N . MET A 1 267 ? 0.073 15.157 3.381 1.00 93.56 267 MET A N 1
ATOM 2052 C CA . MET A 1 267 ? 0.701 15.214 4.706 1.00 93.56 267 MET A CA 1
ATOM 2053 C C . MET A 1 267 ? 2.211 15.476 4.645 1.00 93.56 267 MET A C 1
ATOM 2055 O O . MET A 1 267 ? 2.773 16.083 5.557 1.00 93.56 267 MET A O 1
ATOM 2059 N N . ALA A 1 268 ? 2.887 14.990 3.602 1.00 94.44 268 ALA A N 1
ATOM 2060 C CA . ALA A 1 268 ? 4.310 15.233 3.385 1.00 94.44 268 ALA A CA 1
ATOM 2061 C C . ALA A 1 268 ? 4.583 16.641 2.823 1.00 94.44 268 ALA A C 1
ATOM 2063 O O . ALA A 1 268 ? 5.662 17.198 3.052 1.00 94.44 268 ALA A O 1
ATOM 2064 N N . ASP A 1 269 ? 3.619 17.232 2.111 1.00 90.12 269 ASP A N 1
ATOM 2065 C CA . ASP A 1 269 ? 3.689 18.613 1.639 1.00 90.12 269 ASP A CA 1
ATOM 2066 C C . ASP A 1 269 ? 3.436 19.602 2.788 1.00 90.12 269 ASP A C 1
ATOM 2068 O O . ASP A 1 269 ? 2.329 20.058 3.060 1.00 90.12 269 ASP A O 1
ATOM 2072 N N . ASN A 1 270 ? 4.512 19.967 3.477 1.00 78.62 270 ASN A N 1
ATOM 2073 C CA . ASN A 1 270 ? 4.499 20.892 4.610 1.00 78.62 270 ASN A CA 1
ATOM 2074 C C . ASN A 1 270 ? 4.344 22.381 4.217 1.00 78.62 270 ASN A C 1
ATOM 2076 O O . ASN A 1 270 ? 4.755 23.259 4.979 1.00 78.62 270 ASN A O 1
ATOM 2080 N N . ALA A 1 271 ? 3.829 22.681 3.019 1.00 76.56 271 ALA A N 1
ATOM 2081 C CA . ALA A 1 271 ? 3.650 24.027 2.463 1.00 76.56 271 ALA A CA 1
ATOM 2082 C C . ALA A 1 271 ? 4.937 24.872 2.316 1.00 76.56 271 ALA A C 1
ATOM 2084 O O . ALA A 1 271 ? 4.871 26.048 1.952 1.00 76.56 271 ALA A O 1
ATOM 2085 N N . THR A 1 272 ? 6.126 24.296 2.545 1.00 74.81 272 THR A N 1
ATOM 2086 C CA . THR A 1 272 ? 7.413 24.965 2.266 1.00 74.81 272 THR A CA 1
ATOM 2087 C C . THR A 1 272 ? 7.798 24.897 0.787 1.00 74.81 272 THR A C 1
ATOM 2089 O O . THR A 1 272 ? 8.666 25.647 0.340 1.00 74.81 272 THR A O 1
ATOM 2092 N N . GLY A 1 273 ? 7.193 23.973 0.028 1.00 77.06 273 GLY A N 1
ATOM 2093 C CA . GLY A 1 273 ? 7.549 23.669 -1.361 1.00 77.06 273 GLY A CA 1
ATOM 2094 C C . GLY A 1 273 ? 8.923 23.003 -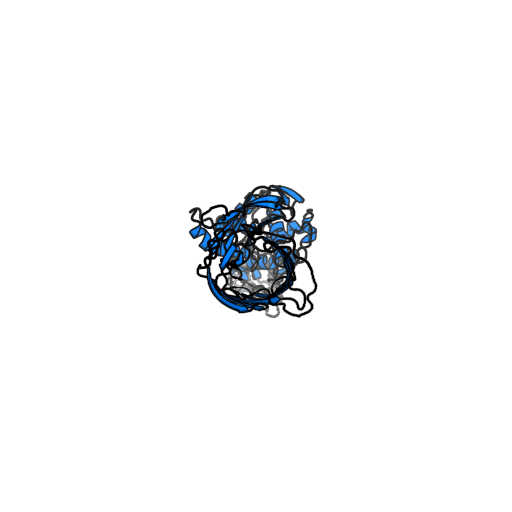1.533 1.00 77.06 273 GLY A C 1
ATOM 2095 O O . GLY A 1 273 ? 9.378 22.806 -2.661 1.00 77.06 273 GLY A O 1
ATOM 2096 N N . SER A 1 274 ? 9.608 22.661 -0.436 1.00 90.69 274 SER A N 1
ATOM 2097 C CA . SER A 1 274 ? 10.930 22.030 -0.441 1.00 90.69 274 SER A CA 1
ATOM 2098 C C . SER A 1 274 ? 10.811 20.530 -0.713 1.00 90.69 274 SER A C 1
ATOM 2100 O O . SER A 1 274 ? 10.560 19.734 0.192 1.00 90.69 274 SER A O 1
ATOM 2102 N N . LEU A 1 275 ? 11.075 20.113 -1.957 1.00 92.31 275 LEU A N 1
ATOM 2103 C CA . LEU A 1 275 ? 11.116 18.686 -2.316 1.00 92.31 275 LEU A CA 1
ATOM 2104 C C . LEU A 1 275 ? 12.183 17.901 -1.534 1.00 92.31 275 LEU A C 1
ATOM 2106 O O . LEU A 1 275 ? 12.059 16.691 -1.367 1.00 92.31 275 LEU A O 1
ATOM 2110 N N . SER A 1 276 ? 13.220 18.573 -1.022 1.00 92.00 276 SER A N 1
ATOM 2111 C CA . SER A 1 276 ? 14.212 17.944 -0.145 1.00 92.00 276 SER A CA 1
ATOM 2112 C C . SER A 1 276 ? 13.690 17.645 1.255 1.00 92.00 276 SER A C 1
ATOM 2114 O O . SER A 1 276 ? 14.159 16.689 1.865 1.00 92.00 276 SER A O 1
ATOM 2116 N N . ASP A 1 277 ? 12.758 18.443 1.778 1.00 92.38 277 ASP A N 1
ATOM 2117 C CA . ASP A 1 277 ? 12.137 18.164 3.076 1.00 92.38 277 ASP A CA 1
ATOM 2118 C C . ASP A 1 277 ? 10.999 17.161 2.920 1.00 92.38 277 ASP A C 1
ATOM 2120 O O . ASP A 1 277 ? 10.924 16.215 3.699 1.00 92.38 277 ASP A O 1
ATOM 2124 N N . PHE A 1 278 ? 10.224 17.277 1.838 1.00 95.06 278 PHE A N 1
ATOM 2125 C CA . PHE A 1 278 ? 9.246 16.273 1.419 1.00 95.06 278 PHE A CA 1
ATOM 2126 C C . PHE A 1 278 ? 9.870 14.867 1.339 1.00 95.06 278 PHE A C 1
ATOM 2128 O O . PHE A 1 278 ? 9.357 13.911 1.918 1.00 95.06 278 PHE A O 1
ATOM 2135 N N . ALA A 1 279 ? 11.030 14.743 0.681 1.00 94.75 279 ALA A N 1
ATOM 2136 C CA . ALA A 1 279 ? 11.736 13.471 0.520 1.00 94.75 279 ALA A CA 1
ATOM 2137 C C . ALA A 1 279 ? 12.135 12.802 1.848 1.00 94.75 279 ALA A C 1
ATOM 2139 O O . ALA A 1 279 ? 12.307 11.589 1.877 1.00 94.75 279 ALA A O 1
ATOM 2140 N N . LYS A 1 280 ? 12.298 13.568 2.936 1.00 94.19 280 LYS A N 1
ATOM 2141 C CA . LYS A 1 280 ? 12.679 13.021 4.250 1.00 94.19 280 LYS A CA 1
ATOM 2142 C C . LYS A 1 280 ? 11.515 12.361 4.980 1.00 94.19 280 LYS A C 1
ATOM 2144 O O . LYS A 1 280 ? 11.768 11.556 5.866 1.00 94.19 280 LYS A O 1
ATOM 2149 N N . VAL A 1 281 ? 10.280 12.743 4.658 1.00 95.12 281 VAL A N 1
ATOM 2150 C CA . VAL A 1 281 ? 9.091 12.366 5.438 1.00 95.12 281 VAL A CA 1
ATOM 2151 C C . VAL A 1 281 ? 8.103 11.505 4.659 1.00 95.12 281 VAL A C 1
ATOM 2153 O O . VAL A 1 281 ? 7.268 10.861 5.277 1.00 95.12 281 VAL A O 1
ATOM 2156 N N . ILE A 1 282 ? 8.173 11.463 3.324 1.00 96.31 282 ILE A N 1
ATOM 2157 C CA . ILE A 1 282 ? 7.164 10.772 2.507 1.00 96.31 282 ILE A CA 1
ATOM 2158 C C . ILE A 1 282 ? 7.040 9.271 2.803 1.00 96.31 282 ILE A C 1
ATOM 2160 O O . ILE A 1 282 ? 5.927 8.758 2.816 1.00 96.31 282 ILE A O 1
ATOM 2164 N N . GLU A 1 283 ? 8.143 8.570 3.080 1.00 95.25 283 GLU A N 1
ATOM 2165 C CA . GLU A 1 283 ? 8.092 7.144 3.441 1.00 95.25 283 GLU A CA 1
ATOM 2166 C C . GLU A 1 283 ? 7.351 6.943 4.769 1.00 95.25 283 GLU A C 1
ATOM 2168 O O . GLU A 1 283 ? 6.404 6.167 4.824 1.00 95.25 283 GLU A O 1
ATOM 2173 N N . GLU A 1 284 ? 7.674 7.750 5.787 1.00 94.81 284 GLU A N 1
ATOM 2174 C CA . GLU A 1 284 ? 6.946 7.762 7.064 1.00 94.81 284 GLU A CA 1
ATOM 2175 C C . GLU A 1 284 ? 5.457 8.090 6.862 1.00 94.81 284 GLU A C 1
ATOM 2177 O O . GLU A 1 284 ? 4.599 7.498 7.508 1.00 94.81 284 GLU A O 1
ATOM 2182 N N . LYS A 1 285 ? 5.113 9.015 5.952 1.00 95.62 285 LYS A N 1
ATOM 2183 C CA . LYS A 1 285 ? 3.704 9.357 5.693 1.00 95.62 285 LYS A CA 1
ATOM 2184 C C . LYS A 1 285 ? 2.953 8.245 4.970 1.00 95.62 285 LYS A C 1
ATOM 2186 O O . LYS A 1 285 ? 1.790 8.024 5.295 1.00 95.62 285 LYS A O 1
ATOM 2191 N N . ASN A 1 286 ? 3.595 7.526 4.050 1.00 96.56 286 ASN A N 1
ATOM 2192 C CA . ASN A 1 286 ? 2.999 6.340 3.434 1.00 96.56 286 ASN A CA 1
ATOM 2193 C C . ASN A 1 286 ? 2.703 5.264 4.493 1.00 96.56 286 ASN A C 1
ATOM 2195 O O . ASN A 1 286 ? 1.600 4.717 4.500 1.00 96.56 286 ASN A O 1
ATOM 2199 N N . ASP A 1 287 ? 3.641 5.022 5.415 1.00 94.94 287 ASP A N 1
ATOM 2200 C CA . ASP A 1 287 ? 3.479 4.042 6.496 1.00 94.94 287 ASP A CA 1
ATOM 2201 C C . ASP A 1 287 ? 2.385 4.461 7.488 1.00 94.94 287 ASP A C 1
ATOM 2203 O O . ASP A 1 287 ? 1.495 3.671 7.797 1.00 94.94 287 ASP A O 1
ATOM 2207 N N . ASN A 1 288 ? 2.383 5.722 7.937 1.00 94.25 288 ASN A N 1
ATOM 2208 C CA . ASN A 1 288 ? 1.362 6.231 8.857 1.00 94.25 288 ASN A CA 1
ATOM 2209 C C . ASN A 1 288 ? -0.045 6.125 8.260 1.00 94.25 288 ASN A C 1
ATOM 2211 O O . ASN A 1 288 ? -0.984 5.762 8.966 1.00 94.25 288 ASN A O 1
ATOM 2215 N N . VAL A 1 289 ? -0.198 6.425 6.964 1.00 96.00 289 VAL A N 1
ATOM 2216 C CA . VAL A 1 289 ? -1.481 6.257 6.277 1.00 96.00 289 VAL A CA 1
ATOM 2217 C C . VAL A 1 289 ? -1.853 4.780 6.191 1.00 96.00 289 VAL A C 1
ATOM 2219 O O . VAL A 1 289 ? -2.985 4.437 6.512 1.00 96.00 289 VAL A O 1
ATOM 2222 N N . ALA A 1 290 ? -0.938 3.883 5.820 1.00 96.06 290 ALA A N 1
ATOM 2223 C CA . ALA A 1 290 ? -1.240 2.450 5.813 1.00 96.06 290 ALA A CA 1
ATOM 2224 C C . ALA A 1 290 ? -1.756 1.981 7.189 1.00 96.06 290 ALA A C 1
ATOM 2226 O O . ALA A 1 290 ? -2.804 1.337 7.266 1.00 96.06 290 ALA A O 1
ATOM 2227 N N . THR A 1 291 ? -1.094 2.392 8.271 1.00 93.50 291 THR A N 1
ATOM 2228 C CA . THR A 1 291 ? -1.494 2.070 9.646 1.00 93.50 291 THR A CA 1
ATOM 2229 C C . THR A 1 291 ? -2.861 2.641 10.019 1.00 93.50 291 THR A C 1
ATOM 2231 O O . THR A 1 291 ? -3.723 1.910 10.508 1.00 93.50 291 THR A O 1
ATOM 2234 N N . ALA A 1 292 ? -3.117 3.920 9.724 1.00 93.75 292 ALA A N 1
ATOM 2235 C CA . ALA A 1 292 ? -4.387 4.584 10.039 1.00 93.75 292 ALA A CA 1
ATOM 2236 C C . ALA A 1 292 ? -5.606 3.902 9.384 1.00 93.75 292 ALA A C 1
ATOM 2238 O O . ALA A 1 292 ? -6.712 3.947 9.922 1.00 93.75 292 ALA A O 1
ATOM 2239 N N . PHE A 1 293 ? -5.403 3.242 8.239 1.00 95.88 293 PHE A N 1
ATOM 2240 C CA . PHE A 1 293 ? -6.434 2.496 7.515 1.00 95.88 293 PHE A CA 1
ATOM 2241 C C . PHE A 1 293 ? -6.441 0.985 7.822 1.00 95.88 293 PHE A C 1
ATOM 2243 O O . PHE A 1 293 ? -7.148 0.227 7.158 1.00 95.88 293 PHE A O 1
ATOM 2250 N N . GLY A 1 294 ? -5.687 0.518 8.825 1.00 93.88 294 GLY A N 1
ATOM 2251 C CA . GLY A 1 294 ? -5.636 -0.899 9.204 1.00 93.88 294 GLY A CA 1
ATOM 2252 C C . GLY A 1 294 ? -4.929 -1.785 8.171 1.00 93.88 294 GLY A C 1
ATOM 2253 O O . GLY A 1 294 ? -5.231 -2.975 8.049 1.00 93.88 294 GLY A O 1
ATOM 2254 N N . LEU A 1 295 ? -4.001 -1.212 7.404 1.00 95.69 295 LEU A N 1
ATOM 2255 C CA . LEU A 1 295 ? -3.243 -1.861 6.336 1.00 95.69 295 LEU A CA 1
ATOM 2256 C C . LEU A 1 295 ? -1.765 -2.070 6.711 1.00 95.69 295 LEU A C 1
ATOM 2258 O O . LEU A 1 295 ? -0.924 -2.095 5.817 1.00 95.69 295 LEU A O 1
ATOM 2262 N N . ASP A 1 296 ? -1.416 -2.234 7.997 1.00 86.50 296 ASP A N 1
ATOM 2263 C CA . ASP A 1 296 ? -0.000 -2.376 8.393 1.00 86.50 296 ASP A CA 1
ATOM 2264 C C . ASP A 1 296 ? 0.724 -3.441 7.560 1.00 86.50 296 ASP A C 1
ATOM 2266 O O . ASP A 1 296 ? 0.191 -4.535 7.329 1.00 86.50 296 ASP A O 1
ATOM 2270 N N . ASN A 1 297 ? 1.965 -3.133 7.179 1.00 84.38 297 ASN A N 1
ATOM 2271 C CA . ASN A 1 297 ? 2.824 -3.931 6.297 1.00 84.38 297 ASN A CA 1
ATOM 2272 C C . ASN A 1 297 ? 2.361 -4.018 4.829 1.00 84.38 297 ASN A C 1
ATOM 2274 O O . ASN A 1 297 ? 2.908 -4.817 4.063 1.00 84.38 297 ASN A O 1
ATOM 2278 N N . ILE A 1 298 ? 1.376 -3.217 4.415 1.00 93.19 298 ILE A N 1
ATOM 2279 C CA . ILE A 1 298 ? 0.996 -3.060 3.010 1.00 93.19 298 ILE A CA 1
ATOM 2280 C C . ILE A 1 298 ? 1.618 -1.778 2.479 1.00 93.19 298 ILE A C 1
ATOM 2282 O O . ILE A 1 298 ? 1.344 -0.682 2.958 1.00 93.19 298 ILE A O 1
ATOM 2286 N N . ASP A 1 299 ? 2.413 -1.922 1.428 1.00 94.12 299 ASP A N 1
ATOM 2287 C CA . ASP A 1 299 ? 2.914 -0.786 0.675 1.00 94.12 299 ASP A CA 1
ATOM 2288 C C . ASP A 1 299 ? 1.788 -0.238 -0.222 1.00 94.12 299 ASP A C 1
ATOM 2290 O O . ASP A 1 299 ? 1.480 -0.796 -1.283 1.00 94.12 299 ASP A O 1
ATOM 2294 N N . VAL A 1 300 ? 1.170 0.859 0.215 1.00 95.12 300 VAL A N 1
ATOM 2295 C CA . VAL A 1 300 ? 0.036 1.520 -0.456 1.00 95.12 300 VAL A CA 1
ATOM 2296 C C . VAL A 1 300 ? 0.410 2.202 -1.778 1.00 95.12 300 VAL A C 1
ATOM 2298 O O . VAL A 1 300 ? -0.476 2.648 -2.508 1.00 95.12 300 VAL A O 1
ATOM 2301 N N . ILE A 1 301 ? 1.704 2.268 -2.115 1.00 96.44 301 ILE A N 1
ATOM 2302 C CA . ILE A 1 301 ? 2.201 2.852 -3.365 1.00 96.44 301 ILE A CA 1
ATOM 2303 C C . ILE A 1 301 ? 2.730 1.807 -4.357 1.00 96.44 301 ILE A C 1
ATOM 2305 O O . ILE A 1 301 ? 2.936 2.147 -5.523 1.00 96.44 301 ILE A O 1
ATOM 2309 N N . THR A 1 302 ? 2.909 0.543 -3.961 1.00 96.50 302 THR A N 1
ATOM 2310 C CA . THR A 1 302 ? 3.299 -0.543 -4.887 1.00 96.50 302 THR A CA 1
ATOM 2311 C C . THR A 1 302 ? 2.314 -1.712 -4.957 1.00 96.50 302 THR A C 1
ATOM 2313 O O . THR A 1 302 ? 2.368 -2.498 -5.909 1.00 96.50 302 THR A O 1
ATOM 2316 N N . THR A 1 303 ? 1.366 -1.808 -4.021 1.00 97.00 303 THR A N 1
ATOM 2317 C CA . THR A 1 303 ? 0.333 -2.854 -4.002 1.00 97.00 303 THR A CA 1
ATOM 2318 C C . THR A 1 303 ? -0.824 -2.523 -4.941 1.00 97.00 303 THR A C 1
ATOM 2320 O O . THR A 1 303 ? -1.527 -1.536 -4.754 1.00 97.00 303 THR A O 1
ATOM 2323 N N . PHE A 1 304 ? -1.076 -3.377 -5.933 1.00 96.62 304 PHE A N 1
ATOM 2324 C CA . PHE A 1 304 ? -2.242 -3.246 -6.810 1.00 96.62 304 PHE A CA 1
ATOM 2325 C C . PHE A 1 304 ? -3.510 -3.704 -6.069 1.00 96.62 304 PHE 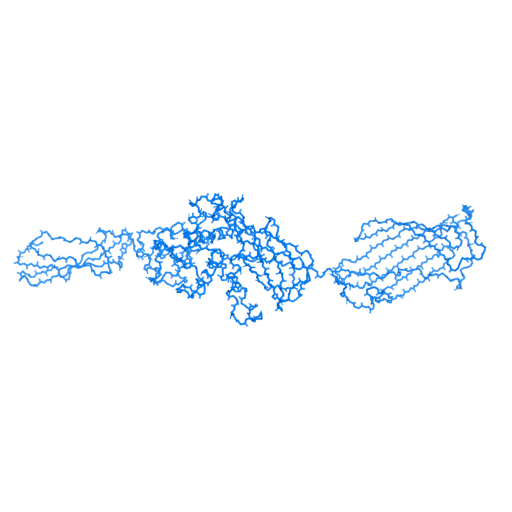A C 1
ATOM 2327 O O . PHE A 1 304 ? -3.559 -4.866 -5.658 1.00 96.62 304 PHE A O 1
ATOM 2334 N N . PRO A 1 305 ? -4.527 -2.842 -5.888 1.00 97.31 305 PRO A N 1
ATOM 2335 C CA . PRO A 1 305 ? -5.747 -3.223 -5.186 1.00 97.31 305 PRO A CA 1
ATOM 2336 C C . PRO A 1 305 ? -6.608 -4.171 -6.031 1.00 97.31 305 PRO A C 1
ATOM 2338 O O . PRO A 1 305 ? -6.633 -4.093 -7.262 1.00 97.31 305 PRO A O 1
ATOM 2341 N N . THR A 1 306 ? -7.347 -5.059 -5.363 1.00 96.00 306 THR A N 1
ATOM 2342 C CA . THR A 1 306 ? -8.398 -5.855 -6.014 1.00 96.00 306 THR A CA 1
ATOM 2343 C C . THR A 1 306 ? -9.539 -4.934 -6.441 1.00 96.00 306 THR A C 1
ATOM 2345 O O . THR A 1 306 ? -9.969 -4.095 -5.662 1.00 96.00 306 THR A O 1
ATOM 2348 N N . ASP A 1 307 ? -10.041 -5.109 -7.664 1.00 92.94 307 ASP A N 1
ATOM 2349 C CA . ASP A 1 307 ? -11.243 -4.429 -8.162 1.00 92.94 307 ASP A CA 1
ATOM 2350 C C . ASP A 1 307 ? -12.489 -5.204 -7.710 1.00 92.94 307 ASP A C 1
ATOM 2352 O O . ASP A 1 307 ? -12.801 -6.276 -8.256 1.00 92.94 307 ASP A O 1
ATOM 2356 N N . LEU A 1 308 ? -13.202 -4.667 -6.716 1.00 93.81 308 LEU A N 1
ATOM 2357 C CA . LEU A 1 308 ? -14.361 -5.321 -6.110 1.00 93.81 308 LEU A CA 1
ATOM 2358 C C . LEU A 1 308 ? -15.567 -5.308 -7.054 1.00 93.81 308 LEU A C 1
ATOM 2360 O O . LEU A 1 308 ? -16.496 -6.089 -6.872 1.00 93.81 308 LEU A O 1
ATOM 2364 N N . THR A 1 309 ? -15.568 -4.541 -8.146 1.00 89.62 309 THR A N 1
ATOM 2365 C CA . THR A 1 309 ? -16.621 -4.681 -9.170 1.00 89.62 309 THR A CA 1
ATOM 2366 C C . THR A 1 309 ? -16.484 -5.982 -9.975 1.00 89.62 309 THR A C 1
ATOM 2368 O O . THR A 1 309 ? -17.449 -6.435 -10.605 1.00 89.62 309 THR A O 1
ATOM 2371 N N . LYS A 1 310 ? -15.303 -6.621 -9.950 1.00 91.06 310 LYS A N 1
ATOM 2372 C CA . LYS A 1 310 ? -14.979 -7.807 -10.760 1.00 91.06 310 LYS A CA 1
ATOM 2373 C C . LYS A 1 310 ? -14.760 -9.069 -9.935 1.00 91.06 310 LYS A C 1
ATOM 2375 O O . LYS A 1 310 ? -15.283 -10.115 -10.321 1.00 91.06 310 LYS A O 1
ATOM 2380 N N . THR A 1 311 ? -14.006 -8.979 -8.843 1.00 94.44 311 THR A N 1
ATOM 2381 C CA . THR A 1 311 ? -13.496 -10.150 -8.118 1.00 94.44 311 THR A CA 1
ATOM 2382 C C . THR A 1 311 ? -13.622 -9.958 -6.613 1.00 94.44 311 THR A C 1
ATOM 2384 O O . THR A 1 311 ? -13.436 -8.855 -6.112 1.00 94.44 311 THR A O 1
ATOM 2387 N N . ALA A 1 312 ? -13.905 -11.044 -5.890 1.00 96.50 312 ALA A N 1
ATOM 2388 C CA . ALA A 1 312 ? -13.983 -11.026 -4.435 1.00 96.50 312 ALA A CA 1
ATOM 2389 C C . ALA A 1 312 ? -12.615 -10.766 -3.779 1.00 96.50 312 ALA A C 1
ATOM 2391 O O . ALA A 1 312 ? -11.646 -11.483 -4.048 1.00 96.50 312 ALA A O 1
ATOM 2392 N N . ALA A 1 313 ? -12.562 -9.787 -2.877 1.00 97.19 313 ALA A N 1
ATOM 2393 C CA . ALA A 1 313 ? -11.379 -9.425 -2.111 1.00 97.19 313 ALA A CA 1
ATOM 2394 C C . ALA A 1 313 ? -10.978 -10.539 -1.129 1.00 97.19 313 ALA A C 1
ATOM 2396 O O . ALA A 1 313 ? -11.742 -10.937 -0.247 1.00 97.19 313 ALA A O 1
ATOM 2397 N N . GLN A 1 314 ? -9.761 -11.054 -1.288 1.00 97.50 314 GLN A N 1
ATOM 2398 C CA . GLN A 1 314 ? -9.168 -12.017 -0.358 1.00 97.50 314 GLN A CA 1
ATOM 2399 C C . GLN A 1 314 ? -8.573 -11.292 0.850 1.00 97.50 314 GLN A C 1
ATOM 2401 O O . GLN A 1 314 ? -8.274 -10.102 0.768 1.00 97.50 314 GLN A O 1
ATOM 2406 N N . ASN A 1 315 ? -8.343 -11.990 1.964 1.00 96.00 315 ASN A N 1
ATOM 2407 C CA . ASN A 1 315 ? -7.684 -11.391 3.130 1.00 96.00 315 ASN A CA 1
ATOM 2408 C C . ASN A 1 315 ? -6.152 -11.247 2.943 1.00 96.00 315 ASN A C 1
ATOM 2410 O O . ASN A 1 315 ? -5.382 -11.495 3.871 1.00 96.00 315 ASN A O 1
ATOM 2414 N N . ASP A 1 316 ? -5.715 -10.854 1.746 1.00 95.69 316 ASP A N 1
ATOM 2415 C CA . ASP A 1 316 ? -4.336 -10.559 1.357 1.00 95.69 316 ASP A CA 1
ATOM 2416 C C . ASP A 1 316 ? -4.134 -9.048 1.132 1.00 95.69 316 ASP A C 1
ATOM 2418 O O . ASP A 1 316 ? -5.065 -8.250 1.256 1.00 95.69 316 ASP A O 1
ATOM 2422 N N . ASN A 1 317 ? -2.908 -8.628 0.806 1.00 96.25 317 ASN A N 1
ATOM 2423 C CA . ASN A 1 317 ? -2.582 -7.206 0.651 1.00 96.25 317 ASN A CA 1
ATOM 2424 C C . ASN A 1 317 ? -3.458 -6.511 -0.407 1.00 96.25 317 ASN A C 1
ATOM 2426 O O . ASN A 1 317 ? -3.932 -5.399 -0.183 1.00 96.25 317 ASN A O 1
ATOM 2430 N N . ALA A 1 318 ? -3.700 -7.167 -1.546 1.00 96.81 318 ALA A N 1
ATOM 2431 C CA . ALA A 1 318 ? -4.471 -6.597 -2.646 1.00 96.81 318 ALA A CA 1
ATOM 2432 C C . ALA A 1 318 ? -5.964 -6.486 -2.305 1.00 96.81 318 ALA A C 1
ATOM 2434 O O . ALA A 1 318 ? -6.597 -5.474 -2.612 1.00 96.81 318 ALA A O 1
ATOM 2435 N N . GLY A 1 319 ? -6.547 -7.518 -1.694 1.00 97.12 319 GLY A N 1
ATOM 2436 C CA . GLY A 1 319 ? -7.955 -7.537 -1.310 1.00 97.12 319 GLY A CA 1
ATOM 2437 C C . GLY A 1 319 ? -8.264 -6.578 -0.165 1.00 97.12 319 GLY A C 1
ATOM 2438 O O . GLY A 1 319 ? -9.234 -5.827 -0.256 1.00 97.12 319 GLY A O 1
ATOM 2439 N N . ARG A 1 320 ? -7.406 -6.515 0.861 1.00 97.69 320 ARG A N 1
ATOM 2440 C CA . ARG A 1 320 ? -7.530 -5.534 1.955 1.00 97.69 320 ARG A CA 1
ATOM 2441 C C . ARG A 1 320 ? -7.439 -4.100 1.444 1.00 97.69 320 ARG A C 1
ATOM 2443 O O . ARG A 1 320 ? -8.252 -3.268 1.836 1.00 97.69 320 ARG A O 1
ATOM 2450 N N . PHE A 1 321 ? -6.498 -3.824 0.539 1.00 97.81 321 PHE A N 1
ATOM 2451 C CA . PHE A 1 321 ? -6.374 -2.495 -0.051 1.00 97.81 321 PHE A CA 1
ATOM 2452 C C . PHE A 1 321 ? -7.612 -2.129 -0.886 1.00 97.81 321 PHE A C 1
ATOM 2454 O O . PHE A 1 321 ? -8.169 -1.050 -0.701 1.00 97.81 321 PHE A O 1
ATOM 2461 N N . GLY A 1 322 ? -8.106 -3.043 -1.730 1.00 96.62 322 GLY A N 1
ATOM 2462 C CA . GLY A 1 322 ? -9.346 -2.835 -2.491 1.00 96.62 322 GLY A CA 1
ATOM 2463 C C . GLY A 1 322 ? -10.560 -2.556 -1.596 1.00 96.62 322 GLY A C 1
ATOM 2464 O O . GLY A 1 322 ? -11.290 -1.598 -1.832 1.00 96.62 322 GLY A O 1
ATOM 2465 N N . LEU A 1 323 ? -10.724 -3.319 -0.507 1.00 97.31 323 LEU A N 1
ATOM 2466 C CA . LEU A 1 323 ? -11.798 -3.096 0.466 1.00 97.31 323 LEU A CA 1
ATOM 2467 C C . LEU A 1 323 ? -11.738 -1.694 1.086 1.00 97.31 323 LEU A C 1
ATOM 2469 O O . LEU A 1 323 ? -12.773 -1.051 1.242 1.00 97.31 323 LEU A O 1
ATOM 2473 N N . ILE A 1 324 ? -10.542 -1.212 1.430 1.00 97.75 324 ILE A N 1
ATOM 2474 C CA . ILE A 1 324 ? -10.362 0.134 1.982 1.00 97.75 324 ILE A CA 1
ATOM 2475 C C . ILE A 1 324 ? -10.717 1.219 0.965 1.00 97.75 324 ILE A C 1
ATOM 2477 O O . ILE A 1 324 ? -11.370 2.195 1.330 1.00 97.75 324 ILE A O 1
ATOM 2481 N N . LEU A 1 325 ? -10.348 1.054 -0.306 1.00 97.19 325 LEU A N 1
ATOM 2482 C CA . LEU A 1 325 ? -10.731 2.004 -1.353 1.00 97.19 325 LEU A CA 1
ATOM 2483 C C . LEU A 1 325 ? -12.253 2.067 -1.536 1.00 97.19 325 LEU A C 1
ATOM 2485 O O . LEU A 1 325 ? -12.821 3.162 -1.549 1.00 97.19 325 LEU A O 1
ATOM 2489 N N . SER A 1 326 ? -12.917 0.908 -1.563 1.00 96.56 326 SER A N 1
ATOM 2490 C CA . SER A 1 326 ? -14.380 0.815 -1.558 1.00 96.56 326 SER A CA 1
ATOM 2491 C C . SER A 1 326 ? -15.000 1.468 -0.318 1.00 96.56 326 SER A C 1
ATOM 2493 O O . SER A 1 326 ? -16.007 2.164 -0.424 1.00 96.56 326 SER A O 1
ATOM 2495 N N . ALA A 1 327 ? -14.399 1.291 0.861 1.00 96.44 327 ALA A N 1
ATOM 2496 C CA . ALA A 1 327 ? -14.889 1.892 2.095 1.00 96.44 327 ALA A CA 1
ATOM 2497 C C . ALA A 1 327 ? -14.739 3.421 2.094 1.00 96.44 327 ALA A C 1
ATOM 2499 O O . ALA A 1 327 ? -15.660 4.113 2.508 1.00 96.44 327 ALA A O 1
ATOM 2500 N N . ILE A 1 328 ? -13.640 3.974 1.567 1.00 96.44 328 ILE A N 1
ATOM 2501 C CA . ILE A 1 328 ? -13.480 5.430 1.385 1.00 96.44 328 ILE A CA 1
ATOM 2502 C C . ILE A 1 328 ? -14.525 5.974 0.406 1.00 96.44 328 ILE A C 1
ATOM 2504 O O . ILE A 1 328 ? -15.107 7.031 0.646 1.00 96.44 328 ILE A O 1
ATOM 2508 N N . SER A 1 329 ? -14.787 5.246 -0.681 1.00 94.94 329 SER A N 1
ATOM 2509 C CA . SER A 1 329 ? -15.869 5.555 -1.621 1.00 94.94 329 SER A CA 1
ATOM 2510 C C . SER A 1 329 ? -17.235 5.564 -0.911 1.00 94.94 329 SER A C 1
ATOM 2512 O O . SER A 1 329 ? -17.976 6.543 -1.023 1.00 94.94 329 SER A O 1
ATOM 2514 N N . GLN A 1 330 ? -17.517 4.564 -0.065 1.00 95.31 330 GLN A N 1
ATOM 2515 C CA . GLN A 1 330 ? -18.738 4.511 0.747 1.00 95.31 330 GLN A CA 1
ATOM 2516 C C . GLN A 1 330 ? -18.814 5.649 1.774 1.00 95.31 330 GLN A C 1
ATOM 2518 O O . GLN A 1 330 ? -19.881 6.226 1.943 1.00 95.31 330 GLN A O 1
ATOM 2523 N N . MET A 1 331 ? -17.703 6.040 2.410 1.00 93.81 331 MET A N 1
ATOM 2524 C CA . MET A 1 331 ? -17.668 7.225 3.280 1.00 93.81 331 MET A CA 1
ATOM 2525 C C . MET A 1 331 ? -18.058 8.491 2.510 1.00 93.81 331 MET A C 1
ATOM 2527 O O . MET A 1 331 ? -18.725 9.366 3.061 1.00 93.81 331 MET A O 1
ATOM 2531 N N . GLY A 1 332 ? -17.629 8.603 1.249 1.00 92.50 332 GLY A N 1
ATOM 2532 C CA . GLY A 1 332 ? -18.004 9.694 0.356 1.00 92.50 332 GLY A CA 1
ATOM 2533 C C . GLY A 1 332 ? -19.513 9.758 0.124 1.00 92.50 332 GLY A C 1
ATOM 2534 O O . GLY A 1 332 ? -20.101 10.828 0.296 1.00 92.50 332 GLY A O 1
ATOM 2535 N N . GLU A 1 333 ? -20.130 8.616 -0.193 1.00 92.75 333 GLU A N 1
ATOM 2536 C CA . GLU A 1 333 ? -21.582 8.481 -0.380 1.00 92.75 333 GLU A CA 1
ATOM 2537 C C . GLU A 1 333 ? -22.354 8.761 0.919 1.00 92.75 333 GLU A C 1
ATOM 2539 O O . GLU A 1 333 ? -23.247 9.607 0.926 1.00 92.75 333 GLU A O 1
ATOM 2544 N N . ASP A 1 334 ? -21.967 8.134 2.034 1.00 91.81 334 ASP A N 1
ATOM 2545 C CA . ASP A 1 334 ? -22.623 8.280 3.342 1.00 91.81 334 ASP A CA 1
ATOM 2546 C C . ASP A 1 334 ? -22.600 9.728 3.855 1.00 91.81 334 ASP A C 1
ATOM 2548 O O . ASP A 1 334 ? -23.477 10.141 4.614 1.00 91.81 334 ASP A O 1
ATOM 2552 N N . LEU A 1 335 ? -21.581 10.503 3.467 1.00 91.19 335 LEU A N 1
ATOM 2553 C CA . LEU A 1 335 ? -21.395 11.900 3.869 1.00 91.19 335 LEU A CA 1
ATOM 2554 C C . LEU A 1 335 ? -21.798 12.913 2.788 1.00 91.19 335 LEU A C 1
ATOM 2556 O O . LEU A 1 335 ? -21.690 14.122 3.022 1.00 91.19 335 LEU A O 1
ATOM 2560 N N . GLU A 1 336 ? -22.257 12.447 1.624 1.00 91.25 336 GLU A N 1
ATOM 2561 C CA . GLU A 1 336 ? -22.589 13.266 0.454 1.00 91.25 336 GLU A CA 1
ATOM 2562 C C . GLU A 1 336 ? -21.436 14.213 0.048 1.00 91.25 336 GLU A C 1
ATOM 2564 O O . GLU A 1 336 ? -21.611 15.428 -0.128 1.00 91.25 336 GLU A O 1
ATOM 2569 N N . THR A 1 337 ? -20.222 13.665 -0.058 1.00 91.00 337 THR A N 1
ATOM 2570 C CA . THR A 1 337 ? -18.993 14.399 -0.405 1.00 91.00 337 THR A CA 1
ATOM 2571 C C . THR A 1 337 ? -18.376 13.893 -1.706 1.00 91.00 337 THR A C 1
ATOM 2573 O O . THR A 1 337 ? -18.520 12.732 -2.075 1.00 91.00 337 THR A O 1
ATOM 2576 N N . SER A 1 338 ? -17.689 14.778 -2.437 1.00 92.06 338 SER A N 1
ATOM 2577 C CA . SER A 1 338 ? -16.903 14.362 -3.603 1.00 92.06 338 SER A CA 1
ATOM 2578 C C . SER A 1 338 ? -15.635 13.618 -3.160 1.00 92.06 338 SER A C 1
ATOM 2580 O O . SER A 1 338 ? -15.138 13.902 -2.070 1.00 92.06 338 SER A O 1
ATOM 2582 N N . PRO A 1 339 ? -15.029 12.769 -4.014 1.00 93.50 339 PRO A N 1
ATOM 2583 C CA . PRO A 1 339 ? -13.807 12.041 -3.660 1.00 93.50 339 PRO A CA 1
ATOM 2584 C C . PRO A 1 339 ? -12.677 12.940 -3.134 1.00 93.50 339 PRO A C 1
ATOM 2586 O O . PRO A 1 339 ? -12.008 12.595 -2.166 1.00 93.50 339 PRO A O 1
ATOM 2589 N N . GLY A 1 340 ? -12.494 14.125 -3.730 1.00 93.44 340 GLY A N 1
ATOM 2590 C CA . GLY A 1 340 ? -11.511 15.106 -3.256 1.00 93.44 340 GLY A CA 1
ATOM 2591 C C . GLY A 1 340 ? -11.841 15.663 -1.868 1.00 93.44 340 GLY A C 1
ATOM 2592 O O . GLY A 1 340 ? -10.966 15.725 -1.013 1.00 93.44 340 GLY A O 1
ATOM 2593 N N . ALA A 1 341 ? -13.109 15.996 -1.608 1.00 93.69 341 ALA A N 1
ATOM 2594 C CA . ALA A 1 341 ? -13.538 16.488 -0.298 1.00 93.69 341 ALA A CA 1
ATOM 2595 C C . ALA A 1 341 ? -13.446 15.405 0.793 1.00 93.69 341 ALA A C 1
ATOM 2597 O O . ALA A 1 341 ? -13.123 15.717 1.940 1.00 93.69 341 ALA A O 1
ATOM 2598 N N . THR A 1 342 ? -13.693 14.136 0.446 1.00 94.50 342 THR A N 1
ATOM 2599 C CA . THR A 1 342 ? -13.489 12.998 1.352 1.00 94.50 342 THR A CA 1
ATOM 2600 C C . THR A 1 342 ? -12.010 12.840 1.709 1.00 94.50 342 THR A C 1
ATOM 2602 O O . THR A 1 342 ? -11.688 12.705 2.887 1.00 94.50 342 THR A O 1
ATOM 2605 N N . ILE A 1 343 ? -11.107 12.926 0.723 1.00 95.88 343 ILE A N 1
ATOM 2606 C CA . ILE A 1 343 ? -9.651 12.892 0.941 1.00 95.88 343 ILE A CA 1
ATOM 2607 C C . ILE A 1 343 ? -9.209 14.040 1.854 1.00 95.88 343 ILE A C 1
ATOM 2609 O O . ILE A 1 343 ? -8.530 13.796 2.845 1.00 95.88 343 ILE A O 1
ATOM 2613 N N . GLU A 1 344 ? -9.635 15.277 1.584 1.00 94.56 344 GLU A N 1
ATOM 2614 C CA . GLU A 1 344 ? -9.291 16.438 2.419 1.00 94.56 344 GLU A CA 1
ATOM 2615 C C . GLU A 1 344 ? -9.766 16.286 3.870 1.00 94.56 344 GLU A C 1
ATOM 2617 O O . GLU A 1 344 ? -9.110 16.771 4.791 1.00 94.56 344 GLU A O 1
ATOM 2622 N N . ALA A 1 345 ? -10.914 15.639 4.089 1.00 93.62 345 ALA A N 1
ATOM 2623 C CA . ALA A 1 345 ? -11.392 15.330 5.431 1.00 93.62 345 ALA A CA 1
ATOM 2624 C C . ALA A 1 345 ? -10.508 14.283 6.118 1.00 93.62 345 ALA A C 1
ATOM 2626 O O . ALA A 1 345 ? -10.058 14.526 7.228 1.00 93.62 345 ALA A O 1
ATOM 2627 N N . LEU A 1 346 ? -10.165 13.192 5.428 1.00 95.31 346 LEU A N 1
ATOM 2628 C CA . LEU A 1 346 ? -9.273 12.155 5.959 1.00 95.31 346 LEU A CA 1
ATOM 2629 C C . LEU A 1 346 ? -7.866 12.697 6.274 1.00 95.31 346 LEU A C 1
ATOM 2631 O O . LEU A 1 346 ? -7.260 12.299 7.262 1.00 95.31 346 LEU A O 1
ATOM 2635 N N . VAL A 1 347 ? -7.354 13.649 5.486 1.00 95.44 347 VAL A N 1
ATOM 2636 C CA . VAL A 1 347 ? -6.096 14.354 5.799 1.00 95.44 347 VAL A CA 1
ATOM 2637 C C . VAL A 1 347 ? -6.202 15.127 7.115 1.00 95.44 347 VAL A C 1
ATOM 2639 O O . VAL A 1 347 ? -5.229 15.179 7.871 1.00 95.44 347 VAL A O 1
ATOM 2642 N N . ARG A 1 348 ? -7.354 15.747 7.403 1.00 93.31 348 ARG A N 1
ATOM 2643 C CA . ARG A 1 348 ? -7.554 16.473 8.664 1.00 93.31 348 ARG A CA 1
ATOM 2644 C C . ARG A 1 348 ? -7.654 15.536 9.858 1.00 93.31 348 ARG A C 1
ATOM 2646 O O . ARG A 1 348 ? -7.008 15.865 10.857 1.00 93.31 348 ARG A O 1
ATOM 2653 N N . ASP A 1 349 ? -8.355 14.409 9.701 1.00 91.88 349 ASP A N 1
ATOM 2654 C CA . ASP A 1 349 ? -8.464 13.354 10.714 1.00 91.88 349 ASP A CA 1
ATOM 2655 C C . ASP A 1 349 ? -7.048 12.875 11.105 1.00 91.88 349 ASP A C 1
ATOM 2657 O O . ASP A 1 349 ? -6.624 13.013 12.250 1.00 91.88 349 ASP A O 1
ATOM 2661 N N . ILE A 1 350 ? -6.239 12.449 10.123 1.00 92.88 350 ILE A N 1
ATOM 2662 C CA . ILE A 1 350 ? -4.900 11.883 10.374 1.00 92.88 350 ILE A CA 1
ATOM 2663 C C . ILE A 1 350 ? -3.928 12.937 10.924 1.00 92.88 350 ILE A C 1
ATOM 2665 O O . ILE A 1 350 ? -3.082 12.626 11.761 1.00 92.88 350 ILE A O 1
ATOM 2669 N N . ASN A 1 351 ? -4.031 14.199 10.505 1.00 91.88 351 ASN A N 1
ATOM 2670 C CA . ASN A 1 351 ? -3.210 15.265 11.089 1.00 91.88 351 ASN A CA 1
ATOM 2671 C C . ASN A 1 351 ? -3.712 15.741 12.466 1.00 91.88 351 ASN A C 1
ATOM 2673 O O . ASN A 1 351 ? -3.038 16.552 13.102 1.00 91.88 351 ASN A O 1
ATOM 2677 N N . GLY A 1 352 ? -4.891 15.297 12.914 1.00 89.56 352 GLY A N 1
ATOM 2678 C CA . GLY A 1 352 ? -5.547 15.759 14.139 1.00 89.56 352 GLY A CA 1
ATOM 2679 C C . GLY A 1 352 ? -5.948 17.237 14.120 1.00 89.56 352 GLY A C 1
ATOM 2680 O O . GLY A 1 352 ? -6.082 17.883 15.159 1.00 89.56 352 GLY A O 1
ATOM 2681 N N . THR A 1 353 ? -6.110 17.818 12.930 1.00 90.56 353 THR A N 1
ATOM 2682 C CA . THR A 1 353 ? -6.388 19.261 12.769 1.00 90.56 353 THR A CA 1
ATOM 2683 C C . THR A 1 353 ? -7.854 19.634 12.984 1.00 90.56 353 THR A C 1
ATOM 2685 O O . THR A 1 353 ? -8.171 20.818 13.093 1.00 90.56 353 THR A O 1
ATOM 2688 N N . ASP A 1 354 ? -8.744 18.648 13.066 1.00 86.88 354 ASP A N 1
ATOM 2689 C CA . ASP A 1 354 ? -10.172 18.818 13.347 1.00 86.88 354 ASP A CA 1
ATOM 2690 C C . ASP A 1 354 ? -10.597 18.301 14.730 1.00 86.88 354 ASP A C 1
ATOM 2692 O O . ASP A 1 354 ? -11.789 18.246 15.032 1.00 86.88 354 ASP A O 1
ATOM 2696 N N . GLY A 1 355 ? -9.622 18.001 15.593 1.00 84.81 355 GLY A N 1
ATOM 2697 C CA . GLY A 1 355 ? -9.844 17.473 16.938 1.00 84.81 355 GLY A CA 1
ATOM 2698 C C . GLY A 1 355 ? -9.720 15.954 17.036 1.00 84.81 355 GLY A C 1
ATOM 2699 O O . GLY A 1 355 ? -9.726 15.450 18.156 1.00 84.81 355 GLY A O 1
ATOM 2700 N N . SER A 1 356 ? -9.557 15.259 15.906 1.00 86.56 356 SER A N 1
ATOM 2701 C CA . SER A 1 356 ? -9.225 13.834 15.875 1.00 86.56 356 SER A CA 1
ATOM 2702 C C . SER A 1 356 ? -7.856 13.559 16.503 1.00 86.56 356 SER A C 1
ATOM 2704 O O . SER A 1 356 ? -6.957 14.409 16.482 1.00 86.56 356 SER A O 1
ATOM 2706 N N . HIS A 1 357 ? -7.658 12.359 17.037 1.00 83.88 357 HIS A N 1
ATOM 2707 C CA . HIS A 1 357 ? -6.340 11.919 17.469 1.00 83.88 357 HIS A CA 1
ATOM 2708 C C . HIS A 1 357 ? -5.375 11.834 16.264 1.00 83.88 357 HIS A C 1
ATOM 2710 O O . HIS A 1 357 ? -5.736 11.305 15.215 1.00 83.88 357 HIS A O 1
ATOM 2716 N N . PRO A 1 358 ? -4.121 12.314 16.367 1.00 87.19 358 PRO A N 1
ATOM 2717 C CA . PRO A 1 358 ? -3.165 12.180 15.274 1.00 87.19 358 PRO A CA 1
ATOM 2718 C C . PRO A 1 358 ? -2.961 10.720 14.848 1.00 87.19 358 PRO A C 1
ATOM 2720 O O . PRO A 1 358 ? -2.879 9.818 15.684 1.00 87.19 358 PRO A O 1
ATOM 2723 N N . ASN A 1 359 ? -2.803 10.519 13.542 1.00 85.12 359 ASN A N 1
ATOM 2724 C CA . ASN A 1 359 ? -2.646 9.241 12.849 1.00 85.12 359 ASN A CA 1
ATOM 2725 C C . ASN A 1 359 ? -3.853 8.288 12.920 1.00 85.12 359 ASN A C 1
ATOM 2727 O O . ASN A 1 359 ? -3.683 7.088 12.710 1.00 85.12 359 ASN A O 1
ATOM 2731 N N . THR A 1 360 ? -5.064 8.783 13.192 1.00 85.69 360 THR A N 1
ATOM 2732 C CA . THR A 1 360 ? -6.280 7.953 13.213 1.00 85.69 360 THR A CA 1
ATOM 2733 C C . THR A 1 360 ? -7.344 8.492 12.264 1.00 85.69 360 THR A C 1
ATOM 2735 O O . THR A 1 360 ? -7.287 9.635 11.812 1.00 85.69 360 THR A O 1
ATOM 2738 N N . ILE A 1 361 ? -8.313 7.636 11.931 1.00 87.62 361 ILE A N 1
ATOM 2739 C CA . ILE A 1 361 ? -9.528 8.025 11.213 1.00 87.62 361 ILE A CA 1
ATOM 2740 C C . ILE A 1 361 ? -10.677 8.036 12.212 1.00 87.62 361 ILE A C 1
ATOM 2742 O O . ILE A 1 361 ? -11.274 6.995 12.498 1.00 87.62 361 ILE A O 1
ATOM 2746 N N . GLU A 1 362 ? -10.989 9.211 12.749 1.00 80.56 362 GLU A N 1
ATOM 2747 C CA . GLU A 1 362 ? -12.181 9.382 13.572 1.00 80.56 362 GLU A CA 1
ATOM 2748 C C . GLU A 1 362 ? -13.398 9.659 12.686 1.00 80.56 362 GLU A C 1
ATOM 2750 O O . GLU A 1 362 ? -13.336 10.345 11.667 1.00 80.56 362 GLU A O 1
ATOM 2755 N N . GLY A 1 363 ? -14.528 9.041 13.025 1.00 80.50 363 GLY A N 1
ATOM 2756 C CA . GLY A 1 363 ? -15.717 9.141 12.191 1.00 80.50 363 GLY A CA 1
ATOM 2757 C C . GLY A 1 363 ? -16.315 10.547 12.170 1.00 80.50 363 GLY A C 1
ATOM 2758 O O . GLY A 1 363 ? -16.224 11.311 13.131 1.00 80.50 363 GLY A O 1
ATOM 2759 N N . ARG A 1 364 ? -17.041 10.864 11.096 1.00 84.38 364 ARG A N 1
ATOM 2760 C CA . ARG A 1 364 ? -17.659 12.182 10.883 1.00 84.38 364 ARG A CA 1
ATOM 2761 C C . ARG A 1 364 ? -19.175 12.114 10.913 1.00 84.38 364 ARG A C 1
ATOM 2763 O O . ARG A 1 364 ? -19.772 11.159 10.432 1.00 84.38 364 ARG A O 1
ATOM 2770 N N . LYS A 1 365 ? -19.823 13.143 11.458 1.00 82.44 365 LYS A N 1
ATOM 2771 C CA . LYS A 1 365 ? -21.291 13.207 11.476 1.00 82.44 365 LYS A CA 1
ATOM 2772 C C . LYS A 1 365 ? -21.836 13.543 10.091 1.00 82.44 365 LYS A C 1
ATOM 2774 O O . LYS A 1 365 ? -21.401 14.516 9.475 1.00 82.44 365 LYS A O 1
ATOM 2779 N N . HIS A 1 366 ? -22.843 12.795 9.647 1.00 77.19 366 HIS A N 1
ATOM 2780 C CA . HIS A 1 366 ? -23.635 13.176 8.478 1.00 77.19 366 HIS A CA 1
ATOM 2781 C C . HIS A 1 366 ? -24.349 14.524 8.712 1.00 77.19 366 HIS A C 1
ATOM 2783 O O . HIS A 1 366 ? -24.697 14.863 9.848 1.00 77.19 366 HIS A O 1
ATOM 2789 N N . LYS A 1 367 ? -24.630 15.291 7.646 1.00 67.12 367 LYS A N 1
ATOM 2790 C CA . LYS A 1 367 ? -25.308 16.605 7.730 1.00 67.12 367 LYS A CA 1
ATOM 2791 C C . LYS A 1 367 ? -26.691 16.536 8.392 1.00 67.12 367 LYS A C 1
ATOM 2793 O O . LYS A 1 367 ? -27.129 17.525 8.973 1.00 67.12 367 LYS A O 1
ATOM 2798 N N . SER A 1 368 ? -27.368 15.384 8.330 1.00 69.69 368 SER A N 1
ATOM 2799 C CA . SER A 1 368 ? -28.652 15.154 9.017 1.00 69.69 368 SER A CA 1
ATOM 2800 C C . SER A 1 368 ? -28.518 14.922 10.531 1.00 69.69 368 SER A C 1
ATOM 2802 O O . SER A 1 368 ? -29.531 14.875 11.226 1.00 69.69 368 SER A O 1
ATOM 2804 N N . GLY A 1 369 ? -27.292 14.791 11.051 1.00 63.19 369 GLY A N 1
ATOM 2805 C CA . GLY A 1 369 ? -26.974 14.792 12.479 1.00 63.19 369 GLY A CA 1
ATOM 2806 C C . GLY A 1 369 ? -27.186 13.479 13.240 1.00 63.19 369 GLY A C 1
ATOM 2807 O O . GLY A 1 369 ? -27.000 13.486 14.455 1.00 63.19 369 GLY A O 1
ATOM 2808 N N . SER A 1 370 ? -27.564 12.372 12.587 1.00 63.69 370 SER A N 1
ATOM 2809 C CA . SER A 1 370 ? -27.961 11.143 13.298 1.00 63.69 370 SER A CA 1
ATOM 2810 C C . SER A 1 370 ? -26.849 10.116 13.534 1.00 63.69 370 SER A C 1
ATOM 2812 O O . SER A 1 370 ? -26.944 9.372 14.504 1.00 63.69 370 SER A O 1
ATOM 2814 N N . GLU A 1 371 ? -25.816 10.049 12.688 1.00 71.56 371 GLU A N 1
ATOM 2815 C CA . GLU A 1 371 ? -24.814 8.974 12.742 1.00 71.56 371 GLU A CA 1
ATOM 2816 C C . GLU A 1 371 ? -23.403 9.486 12.427 1.00 71.56 371 GLU A C 1
ATOM 2818 O O . GLU A 1 371 ? -23.216 10.355 11.568 1.00 71.56 371 GLU A O 1
ATOM 2823 N N . THR A 1 372 ? -22.425 8.963 13.168 1.00 85.06 372 THR A N 1
ATOM 2824 C CA . THR A 1 372 ? -20.997 9.178 12.936 1.00 85.06 372 THR A CA 1
ATOM 2825 C C . THR A 1 372 ? -20.487 8.069 12.018 1.00 85.06 372 THR A C 1
ATOM 2827 O O . THR A 1 372 ? -20.505 6.902 12.396 1.00 85.06 372 THR A O 1
ATOM 2830 N N . VAL A 1 373 ? -20.030 8.438 10.825 1.00 87.25 373 VAL A N 1
ATOM 2831 C CA . VAL A 1 373 ? -19.496 7.537 9.801 1.00 87.25 373 VAL A CA 1
ATOM 2832 C C . VAL A 1 373 ? -17.985 7.439 9.978 1.00 87.25 373 VAL A C 1
ATOM 2834 O O . VAL A 1 373 ? -17.250 8.349 9.588 1.00 87.25 373 VAL A O 1
ATOM 2837 N N . ASP A 1 374 ? -17.533 6.355 10.606 1.00 89.88 374 ASP A N 1
ATOM 2838 C CA . ASP A 1 374 ? -16.132 5.924 10.600 1.00 89.88 374 ASP A CA 1
ATOM 2839 C C . ASP A 1 374 ? -15.895 4.865 9.507 1.00 89.88 374 ASP A C 1
ATOM 2841 O O . ASP A 1 374 ? -16.809 4.467 8.779 1.00 89.88 374 ASP A O 1
ATOM 2845 N N . LEU A 1 375 ? -14.651 4.409 9.369 1.00 93.12 375 LEU A N 1
ATOM 2846 C CA . LEU A 1 375 ? -14.281 3.430 8.349 1.00 93.12 375 LEU A CA 1
ATOM 2847 C C . LEU A 1 375 ? -14.939 2.055 8.580 1.00 93.12 375 LEU A C 1
ATOM 2849 O O . LEU A 1 375 ? -15.284 1.380 7.615 1.00 93.12 375 LEU A O 1
ATOM 2853 N N . LEU A 1 376 ? -15.178 1.644 9.832 1.00 93.81 376 LEU A N 1
ATOM 2854 C CA . LEU A 1 376 ? -15.876 0.389 10.147 1.00 93.81 376 LEU A CA 1
ATOM 2855 C C . LEU A 1 376 ? -17.358 0.460 9.761 1.00 93.81 376 LEU A C 1
ATOM 2857 O O . LEU A 1 376 ? -17.893 -0.497 9.195 1.00 93.81 376 LEU A O 1
ATOM 2861 N N . VAL A 1 377 ? -18.004 1.595 10.038 1.00 92.75 377 VAL A N 1
ATOM 2862 C CA . VAL A 1 377 ? -19.378 1.894 9.616 1.00 92.75 377 VAL A CA 1
ATOM 2863 C C . VAL A 1 377 ? -19.465 1.937 8.093 1.00 92.75 377 VAL A C 1
ATOM 2865 O O . VAL A 1 377 ? -20.374 1.340 7.525 1.00 92.75 377 VAL A O 1
ATOM 2868 N N . ALA A 1 378 ? -18.492 2.546 7.414 1.00 94.38 378 ALA A N 1
ATOM 2869 C CA . ALA A 1 378 ? -18.458 2.573 5.956 1.00 94.38 378 ALA A CA 1
ATOM 2870 C C . ALA A 1 378 ? -18.311 1.170 5.347 1.00 94.38 378 ALA A C 1
ATOM 2872 O O . ALA A 1 378 ? -19.029 0.836 4.409 1.00 94.38 378 ALA A O 1
ATOM 2873 N N . ILE A 1 379 ? -17.459 0.299 5.902 1.00 95.56 379 ILE A N 1
ATOM 2874 C CA . ILE A 1 379 ? -17.371 -1.096 5.434 1.00 95.56 379 ILE A CA 1
ATOM 2875 C C . ILE A 1 379 ? -18.720 -1.816 5.636 1.00 95.56 379 ILE A C 1
ATOM 2877 O O . ILE A 1 379 ? -19.192 -2.517 4.739 1.00 95.56 379 ILE A O 1
ATOM 2881 N N . ASP A 1 380 ? -19.387 -1.626 6.779 1.00 94.38 380 ASP A N 1
ATOM 2882 C CA . ASP A 1 380 ? -20.720 -2.199 7.009 1.00 94.38 380 ASP A CA 1
ATOM 2883 C C . ASP A 1 380 ? -21.780 -1.679 6.033 1.00 94.38 380 ASP A C 1
ATOM 2885 O O . ASP A 1 380 ? -22.632 -2.447 5.578 1.00 94.38 380 ASP A O 1
ATOM 2889 N N . ASN A 1 381 ? -21.778 -0.374 5.763 1.00 94.06 381 ASN A N 1
ATOM 2890 C CA . ASN A 1 381 ? -22.731 0.262 4.862 1.00 94.06 381 ASN A CA 1
ATOM 2891 C C . ASN A 1 381 ? -22.508 -0.211 3.428 1.00 94.06 381 ASN A C 1
ATOM 2893 O O . ASN A 1 381 ? -23.476 -0.554 2.751 1.00 94.06 381 ASN A O 1
ATOM 2897 N N . PHE A 1 382 ? -21.249 -0.356 3.016 1.00 95.56 382 PHE A N 1
ATOM 2898 C CA . PHE A 1 382 ? -20.876 -0.904 1.719 1.00 95.56 382 PHE A CA 1
ATOM 2899 C C . PHE A 1 382 ? -21.424 -2.323 1.527 1.00 95.56 382 PHE A C 1
ATOM 2901 O O . PHE A 1 382 ? -22.093 -2.607 0.535 1.00 95.56 382 PHE A O 1
ATOM 2908 N N . GLU A 1 383 ? -21.241 -3.208 2.513 1.00 94.19 383 GLU A N 1
ATOM 2909 C CA . GLU A 1 383 ? -21.763 -4.585 2.472 1.00 94.19 383 GLU A CA 1
ATOM 2910 C C . GLU A 1 383 ? -23.297 -4.653 2.422 1.00 94.19 383 GLU A C 1
ATOM 2912 O O . GLU A 1 383 ? -23.879 -5.525 1.762 1.00 94.19 383 GLU A O 1
ATOM 2917 N N . LYS A 1 384 ? -23.971 -3.726 3.109 1.00 92.44 384 LYS A N 1
ATOM 2918 C CA . LYS A 1 384 ? -25.439 -3.625 3.134 1.00 92.44 384 LYS A CA 1
ATOM 2919 C C . LYS A 1 384 ? -26.018 -2.874 1.938 1.00 92.44 384 LYS A C 1
ATOM 2921 O O . LYS A 1 384 ? -27.235 -2.919 1.753 1.00 92.44 384 LYS A O 1
ATOM 2926 N N . GLY A 1 385 ? -25.178 -2.198 1.159 1.00 88.44 385 GLY A N 1
ATOM 2927 C CA . GLY A 1 385 ? -25.571 -1.336 0.056 1.00 88.44 385 GLY A CA 1
ATOM 2928 C C . GLY A 1 385 ? -26.224 -2.082 -1.109 1.00 88.44 385 GLY A C 1
ATOM 2929 O O . GLY A 1 385 ? -26.650 -3.239 -1.021 1.00 88.44 385 GLY A O 1
ATOM 2930 N N . ASN A 1 386 ? -26.314 -1.404 -2.248 1.00 86.75 386 ASN A N 1
ATOM 2931 C CA . ASN A 1 386 ? -26.876 -1.955 -3.483 1.00 86.75 386 ASN A CA 1
ATOM 2932 C C . ASN A 1 386 ? -25.871 -2.031 -4.642 1.00 86.75 386 ASN A C 1
ATOM 2934 O O . ASN A 1 386 ? -26.187 -2.689 -5.633 1.00 86.75 386 ASN A O 1
ATOM 2938 N N . ALA A 1 387 ? -24.687 -1.428 -4.509 1.00 89.00 387 ALA A N 1
ATOM 2939 C CA . ALA A 1 387 ? -23.670 -1.439 -5.550 1.00 89.00 387 ALA A CA 1
ATOM 2940 C C . ALA A 1 387 ? -23.058 -2.826 -5.778 1.00 89.00 387 ALA A C 1
ATOM 2942 O O . ALA A 1 387 ? -23.050 -3.695 -4.902 1.00 89.00 387 ALA A O 1
ATOM 2943 N N . ARG A 1 388 ? -22.523 -3.047 -6.977 1.00 85.00 388 ARG A N 1
ATOM 2944 C CA . ARG A 1 388 ? -21.970 -4.323 -7.431 1.00 85.00 388 ARG A CA 1
ATOM 2945 C C . ARG A 1 388 ? -20.817 -4.798 -6.555 1.00 85.00 388 ARG A C 1
ATOM 2947 O O . ARG A 1 388 ? -20.719 -6.001 -6.303 1.00 85.00 388 ARG A O 1
ATOM 2954 N N . GLY A 1 389 ? -19.988 -3.866 -6.081 1.00 83.81 389 GLY A N 1
ATOM 2955 C CA . GLY A 1 389 ? -18.822 -4.145 -5.243 1.00 83.81 389 GLY A CA 1
ATOM 2956 C C . GLY A 1 389 ? -19.149 -4.874 -3.936 1.00 83.81 389 GLY A C 1
ATOM 2957 O O . GLY A 1 389 ? -18.364 -5.703 -3.476 1.00 83.81 389 GLY A O 1
ATOM 2958 N N . LYS A 1 390 ? -20.354 -4.677 -3.386 1.00 89.94 390 LYS A N 1
ATOM 2959 C CA . LYS A 1 390 ? -20.755 -5.247 -2.090 1.00 89.94 390 LYS A CA 1
ATOM 2960 C C . LYS A 1 390 ? -20.706 -6.773 -2.026 1.00 89.94 390 LYS A C 1
ATOM 2962 O O . LYS A 1 390 ? -20.460 -7.348 -0.974 1.00 89.94 390 LYS A O 1
ATOM 2967 N N . ASN A 1 391 ? -20.961 -7.447 -3.151 1.00 88.75 391 ASN A N 1
ATOM 2968 C CA . ASN A 1 391 ? -20.994 -8.912 -3.202 1.00 88.75 391 ASN A CA 1
ATOM 2969 C C . ASN A 1 391 ? -19.582 -9.518 -3.251 1.00 88.75 391 ASN A C 1
ATOM 2971 O O . ASN A 1 391 ? -19.433 -10.736 -3.222 1.00 88.75 391 ASN A O 1
ATOM 2975 N N . ASN A 1 392 ? -18.562 -8.665 -3.343 1.00 94.00 392 ASN A N 1
ATOM 2976 C CA . ASN A 1 392 ? -17.172 -9.022 -3.556 1.00 94.00 392 ASN A CA 1
ATOM 2977 C C . ASN A 1 392 ? -16.265 -8.520 -2.420 1.00 94.00 392 ASN A C 1
ATOM 2979 O O . ASN A 1 392 ? -15.050 -8.506 -2.583 1.00 94.00 392 ASN A O 1
ATOM 2983 N N . THR A 1 393 ? -16.802 -8.167 -1.247 1.00 94.19 393 THR A N 1
ATOM 2984 C CA . THR A 1 393 ? -15.960 -7.871 -0.069 1.00 94.19 393 THR A CA 1
ATOM 2985 C C . THR A 1 393 ? -15.184 -9.094 0.427 1.00 94.19 393 THR A C 1
ATOM 2987 O O . THR A 1 393 ? -14.122 -8.946 1.026 1.00 94.19 393 THR A O 1
ATOM 2990 N N . GLY A 1 394 ? -15.676 -10.303 0.131 1.00 95.00 394 GLY A N 1
ATOM 2991 C CA . GLY A 1 394 ? -14.947 -11.563 0.277 1.00 95.00 394 GLY A CA 1
ATOM 2992 C C . GLY A 1 394 ? -14.404 -11.828 1.686 1.00 95.00 394 GLY A C 1
ATOM 2993 O O . GLY A 1 394 ? -15.034 -11.512 2.699 1.00 95.00 394 GLY A O 1
ATOM 2994 N N . GLU A 1 395 ? -13.230 -12.455 1.753 1.00 96.56 395 GLU A N 1
ATOM 2995 C CA . GLU A 1 395 ? -12.559 -12.743 3.023 1.00 96.56 395 GLU A CA 1
ATOM 2996 C C . GLU A 1 395 ? -12.033 -11.466 3.685 1.00 96.56 395 GLU A C 1
ATOM 2998 O O . GLU A 1 395 ? -12.056 -11.376 4.908 1.00 96.56 395 GLU A O 1
ATOM 3003 N N . ALA A 1 396 ? -11.624 -10.453 2.908 1.00 96.25 396 ALA A N 1
ATOM 3004 C CA . ALA A 1 396 ? -11.175 -9.173 3.466 1.00 96.25 396 ALA A CA 1
ATOM 3005 C C . ALA A 1 396 ? -12.271 -8.494 4.304 1.00 96.25 396 ALA A C 1
ATOM 3007 O O . ALA A 1 396 ? -11.986 -7.954 5.371 1.00 96.25 396 ALA A O 1
ATOM 3008 N N . GLY A 1 397 ? -13.520 -8.527 3.825 1.00 94.44 397 GLY A N 1
ATOM 3009 C CA . GLY A 1 397 ? -14.667 -7.911 4.497 1.00 94.44 397 GLY A CA 1
ATOM 3010 C C . GLY A 1 397 ? -15.220 -8.726 5.663 1.00 94.44 397 GLY A C 1
ATOM 3011 O O . GLY A 1 397 ? -15.784 -8.157 6.589 1.00 94.44 397 GLY A O 1
ATOM 3012 N N . SER A 1 398 ? -15.038 -10.048 5.665 1.00 94.44 398 SER A N 1
ATOM 3013 C CA . SER A 1 398 ? -15.580 -10.930 6.713 1.00 94.44 398 SER A CA 1
ATOM 3014 C C . SER A 1 398 ? -14.569 -11.342 7.787 1.00 94.44 398 SER A C 1
ATOM 3016 O O . SER A 1 398 ? -14.983 -11.808 8.854 1.00 94.44 398 SER A O 1
ATOM 3018 N N . ALA A 1 399 ? -13.268 -11.168 7.536 1.00 95.94 399 ALA A N 1
ATOM 3019 C CA . ALA A 1 399 ? -12.215 -11.466 8.497 1.00 95.94 399 ALA A CA 1
ATOM 3020 C C . ALA A 1 399 ? -12.314 -10.585 9.756 1.00 95.94 399 ALA A C 1
ATOM 3022 O O . ALA A 1 399 ? -12.787 -9.447 9.726 1.00 95.94 399 ALA A O 1
ATOM 3023 N N . LYS A 1 400 ? -11.853 -11.150 10.875 1.00 94.75 400 LYS A N 1
ATOM 3024 C CA . LYS A 1 400 ? -11.867 -10.555 12.216 1.00 94.75 400 LYS A CA 1
ATOM 3025 C C . LYS A 1 400 ? -10.511 -10.756 12.888 1.00 94.75 400 LYS A C 1
ATOM 3027 O O . LYS A 1 400 ? -9.719 -11.583 12.437 1.00 94.75 400 LYS A O 1
ATOM 3032 N N . GLY A 1 401 ? -10.272 -10.044 13.984 1.00 93.62 401 GLY A N 1
ATOM 3033 C CA . GLY A 1 401 ? -9.021 -10.103 14.739 1.00 93.62 401 GLY A CA 1
ATOM 3034 C C . GLY A 1 401 ? -7.881 -9.329 14.074 1.00 93.62 401 GLY A C 1
ATOM 3035 O O . GLY A 1 401 ? -8.052 -8.724 13.015 1.00 93.62 401 GLY A O 1
ATOM 3036 N N . GLU A 1 402 ? -6.714 -9.341 14.711 1.00 91.44 402 GLU A N 1
ATOM 3037 C CA . GLU A 1 402 ? -5.530 -8.542 14.341 1.00 91.44 402 GLU A CA 1
ATOM 3038 C C . GLU A 1 402 ? -5.067 -8.723 12.892 1.00 91.44 402 GLU A C 1
ATOM 3040 O O . GLU A 1 402 ? -4.537 -7.798 12.285 1.00 91.44 402 GLU A O 1
ATOM 3045 N N . ASP A 1 403 ? -5.319 -9.884 12.295 1.00 90.75 403 ASP A N 1
ATOM 3046 C CA . ASP A 1 403 ? -4.947 -10.170 10.909 1.00 90.75 403 ASP A CA 1
ATOM 3047 C C . ASP A 1 403 ? -5.984 -9.679 9.888 1.00 90.75 403 ASP A C 1
ATOM 3049 O O . ASP A 1 403 ? -5.961 -10.100 8.732 1.00 90.75 403 ASP A O 1
ATOM 3053 N N . SER A 1 404 ? -6.923 -8.819 10.278 1.00 95.19 404 SER A N 1
ATOM 3054 C CA . SER A 1 404 ? -7.976 -8.293 9.405 1.00 95.19 404 SER A CA 1
ATOM 3055 C C . SER A 1 404 ? -8.039 -6.773 9.463 1.00 95.19 404 SER A C 1
ATOM 3057 O O . SER A 1 404 ? -7.748 -6.170 10.494 1.00 95.19 404 SER A O 1
ATOM 3059 N N . VAL A 1 405 ? -8.493 -6.147 8.374 1.00 95.81 405 VAL A N 1
ATOM 3060 C CA . VAL A 1 405 ? -8.718 -4.691 8.331 1.00 95.81 405 VAL A CA 1
ATOM 3061 C C . VAL A 1 405 ? -9.690 -4.264 9.432 1.00 95.81 405 VAL A C 1
ATOM 3063 O O . VAL A 1 405 ? -9.402 -3.349 10.198 1.00 95.81 405 VAL A O 1
ATOM 3066 N N . ARG A 1 406 ? -10.822 -4.968 9.569 1.00 95.19 406 ARG A N 1
ATOM 3067 C CA . ARG A 1 406 ? -11.834 -4.660 10.589 1.00 95.19 406 ARG A CA 1
ATOM 3068 C C . ARG A 1 406 ? -11.284 -4.792 12.004 1.00 95.19 406 ARG A C 1
ATOM 3070 O O . ARG A 1 406 ? -11.526 -3.923 12.834 1.00 95.19 406 ARG A O 1
ATOM 3077 N N . GLY A 1 407 ? -10.557 -5.869 12.284 1.00 95.69 407 GLY A N 1
ATOM 3078 C CA . GLY A 1 407 ? -9.987 -6.087 13.606 1.00 95.69 407 GLY A CA 1
ATOM 3079 C C . GLY A 1 407 ? -8.938 -5.043 13.959 1.00 95.69 407 GLY A C 1
ATOM 3080 O O . GLY A 1 407 ? -9.019 -4.497 15.049 1.00 95.69 407 GLY A O 1
ATOM 3081 N N . LYS A 1 408 ? -8.040 -4.677 13.037 1.00 94.88 408 LYS A N 1
ATOM 3082 C CA . LYS A 1 408 ? -7.055 -3.606 13.269 1.00 94.88 408 LYS A CA 1
ATOM 3083 C C . LYS A 1 408 ? -7.713 -2.265 13.565 1.00 94.88 408 LYS A C 1
ATOM 3085 O O . LYS A 1 408 ? -7.392 -1.641 14.569 1.00 94.88 408 LYS A O 1
ATOM 3090 N N . LEU A 1 409 ? -8.690 -1.862 12.752 1.00 94.00 409 LEU A N 1
ATOM 3091 C CA . LEU A 1 409 ? -9.439 -0.623 12.981 1.00 94.00 409 LEU A CA 1
ATOM 3092 C C . LEU A 1 409 ? -10.162 -0.629 14.335 1.00 94.00 409 LEU A C 1
ATOM 3094 O O . LEU A 1 409 ? -10.148 0.369 15.053 1.00 94.00 409 LEU A O 1
ATOM 3098 N N . ALA A 1 410 ? -10.764 -1.760 14.710 1.00 94.62 410 ALA A N 1
ATOM 3099 C CA . ALA A 1 410 ? -11.444 -1.895 15.992 1.00 94.62 410 ALA A CA 1
ATOM 3100 C C . ALA A 1 410 ? -10.474 -1.885 17.178 1.00 94.62 410 ALA A C 1
ATOM 3102 O O . ALA A 1 410 ? -10.760 -1.245 18.185 1.00 94.62 410 ALA A O 1
ATOM 3103 N N . ILE A 1 411 ? -9.327 -2.553 17.061 1.00 94.44 411 ILE A N 1
ATOM 3104 C CA . ILE A 1 411 ? -8.289 -2.583 18.095 1.00 94.44 411 ILE A CA 1
ATOM 3105 C C . ILE A 1 411 ? -7.718 -1.184 18.305 1.00 94.44 411 ILE A C 1
ATOM 3107 O O . ILE A 1 411 ? -7.673 -0.734 19.441 1.00 94.44 411 ILE A O 1
ATOM 3111 N N . VAL A 1 412 ? -7.399 -0.446 17.237 1.00 91.75 412 VAL A N 1
ATOM 3112 C CA . VAL A 1 412 ? -6.952 0.952 17.339 1.00 91.75 412 VAL A CA 1
ATOM 3113 C C . VAL A 1 412 ? -7.999 1.799 18.066 1.00 91.75 412 VAL A C 1
ATOM 3115 O O . VAL A 1 412 ? -7.671 2.457 19.053 1.00 91.75 412 VAL A O 1
ATOM 3118 N N . LYS A 1 413 ? -9.272 1.715 17.656 1.00 90.75 413 LYS A N 1
ATOM 3119 C CA . LYS A 1 413 ? -10.391 2.413 18.313 1.00 90.75 413 LYS A CA 1
ATOM 3120 C C . LYS A 1 413 ? -10.521 2.066 19.799 1.00 90.75 413 LYS A C 1
ATOM 3122 O O . LYS A 1 413 ? -10.786 2.950 20.605 1.00 90.75 413 LYS A O 1
ATOM 3127 N N . ILE A 1 414 ? -10.350 0.796 20.164 1.00 93.81 414 ILE A N 1
ATOM 3128 C CA . ILE A 1 414 ? -10.394 0.339 21.556 1.00 93.81 414 ILE A CA 1
ATOM 3129 C C . ILE A 1 414 ? -9.180 0.868 22.328 1.00 93.81 414 ILE A C 1
ATOM 3131 O O . ILE A 1 414 ? -9.361 1.460 23.384 1.00 93.81 414 ILE A O 1
ATOM 3135 N N . SER A 1 415 ? -7.970 0.704 21.794 1.00 92.25 415 SER A N 1
ATOM 3136 C CA . SER A 1 415 ? -6.705 1.073 22.449 1.00 92.25 415 SER A CA 1
ATOM 3137 C C . SER A 1 415 ? -6.571 2.570 22.741 1.00 92.25 415 SER A C 1
ATOM 3139 O O . SER A 1 415 ? -5.841 2.981 23.639 1.00 92.25 415 SER A O 1
ATOM 3141 N N . LEU A 1 416 ? -7.269 3.395 21.959 1.00 88.75 416 LEU A N 1
ATOM 3142 C CA . LEU A 1 416 ? -7.267 4.849 22.076 1.00 88.75 416 LEU A CA 1
ATOM 3143 C C . LEU A 1 416 ? -8.419 5.380 22.926 1.00 88.75 416 LEU A C 1
ATOM 3145 O O . LEU A 1 416 ? -8.533 6.593 23.096 1.00 88.75 416 LEU A O 1
ATOM 3149 N N . TYR A 1 417 ? -9.303 4.516 23.427 1.00 90.94 417 TYR A N 1
ATOM 3150 C CA . TYR A 1 417 ? -10.409 4.961 24.260 1.00 90.94 417 TYR A CA 1
ATOM 3151 C C . TYR A 1 417 ? -9.887 5.485 25.600 1.00 90.94 417 TYR A C 1
ATOM 3153 O O . TYR A 1 417 ? -9.347 4.725 26.396 1.00 90.94 417 TYR A O 1
ATOM 3161 N N . ASP A 1 418 ? -10.083 6.778 25.857 1.00 87.44 418 ASP A N 1
ATOM 3162 C CA . ASP A 1 418 ? -9.563 7.487 27.035 1.00 87.44 418 ASP A CA 1
ATOM 3163 C C . ASP A 1 418 ? -10.662 7.840 28.057 1.00 87.44 418 ASP A C 1
ATOM 3165 O O . ASP A 1 418 ? -10.408 8.497 29.067 1.00 87.44 418 ASP A O 1
ATOM 3169 N N . GLY A 1 419 ? -11.904 7.428 27.784 1.00 86.75 419 GLY A N 1
ATOM 3170 C CA . GLY A 1 419 ? -13.082 7.779 28.577 1.00 86.75 419 GLY A CA 1
ATOM 3171 C C . GLY A 1 419 ? -13.867 8.987 28.055 1.00 86.75 419 GLY A C 1
ATOM 3172 O O . GLY A 1 419 ? -15.034 9.137 28.418 1.00 86.75 419 GLY A O 1
ATOM 3173 N N . ASN A 1 420 ? -13.275 9.820 27.193 1.00 81.62 420 ASN A N 1
ATOM 3174 C CA . ASN A 1 420 ? -13.863 11.079 26.720 1.00 81.62 420 ASN A CA 1
ATOM 3175 C C . ASN A 1 420 ? -14.236 11.054 25.234 1.00 81.62 420 ASN A C 1
ATOM 3177 O O . ASN A 1 420 ? -15.144 11.777 24.816 1.00 81.62 420 ASN A O 1
ATOM 3181 N N . ASN A 1 421 ? -13.543 10.245 24.435 1.00 77.88 421 ASN A N 1
ATOM 3182 C CA . ASN A 1 421 ? -13.855 10.028 23.026 1.00 77.88 421 ASN A CA 1
ATOM 3183 C C . ASN A 1 421 ? -15.017 9.033 22.825 1.00 77.88 421 ASN A C 1
ATOM 3185 O O . ASN A 1 421 ? -15.666 8.570 23.769 1.00 77.88 421 ASN A O 1
ATOM 3189 N N . ASN A 1 422 ? -15.345 8.743 21.561 1.00 78.81 422 ASN A N 1
ATOM 3190 C CA . ASN A 1 422 ? -16.459 7.862 21.222 1.00 78.81 422 ASN A CA 1
ATOM 3191 C C . ASN A 1 422 ? -16.252 6.461 21.816 1.00 78.81 422 ASN A C 1
ATOM 3193 O O . ASN A 1 422 ? -15.398 5.704 21.361 1.00 78.81 422 ASN A O 1
ATOM 3197 N N . MET A 1 423 ? -17.092 6.108 22.792 1.00 87.62 423 MET A N 1
ATOM 3198 C CA . MET A 1 423 ? -17.021 4.827 23.490 1.00 87.62 423 MET A CA 1
ATOM 3199 C C . MET A 1 423 ? -17.079 3.640 22.511 1.00 87.62 423 MET A C 1
ATOM 3201 O O . MET A 1 423 ? -18.024 3.561 21.715 1.00 87.62 423 MET A O 1
ATOM 3205 N N . PRO A 1 424 ? -16.118 2.696 22.581 1.00 92.44 424 PRO A N 1
ATOM 3206 C CA . PRO A 1 424 ? -16.177 1.456 21.829 1.00 92.44 424 PRO A CA 1
ATOM 3207 C C . PRO A 1 424 ? -17.484 0.710 22.094 1.00 92.44 424 PRO A C 1
ATOM 3209 O O . PRO A 1 424 ? -17.968 0.612 23.220 1.00 92.44 424 PRO A O 1
ATOM 3212 N N . THR A 1 425 ? -18.071 0.173 21.037 1.00 93.62 425 THR A N 1
ATOM 3213 C CA . THR A 1 425 ? -19.320 -0.585 21.084 1.00 93.62 425 THR A CA 1
ATOM 3214 C C . THR A 1 425 ? -19.043 -2.068 21.310 1.00 93.62 425 THR A C 1
ATOM 3216 O O . THR A 1 425 ? -17.965 -2.567 20.996 1.00 93.62 425 THR A O 1
ATOM 3219 N N . VAL A 1 426 ? -20.049 -2.838 21.745 1.00 94.50 426 VAL A N 1
ATOM 3220 C CA . VAL A 1 426 ? -19.938 -4.314 21.811 1.00 94.50 426 VAL A CA 1
ATOM 3221 C C . VAL A 1 426 ? -19.520 -4.910 20.461 1.00 94.50 426 VAL A C 1
ATOM 3223 O O . VAL A 1 426 ? -18.816 -5.921 20.417 1.00 94.50 426 VAL A O 1
ATOM 3226 N N . LYS A 1 427 ? -19.937 -4.283 19.354 1.00 94.56 427 LYS A N 1
ATOM 3227 C CA . LYS A 1 427 ? -19.597 -4.723 18.001 1.00 94.56 427 LYS A CA 1
ATOM 3228 C C . LYS A 1 427 ? -18.100 -4.576 17.717 1.00 94.56 427 LYS A C 1
ATOM 3230 O O . LYS A 1 427 ? -17.530 -5.499 17.139 1.00 94.56 427 LYS A O 1
ATOM 3235 N N . ASP A 1 428 ? -17.474 -3.496 18.187 1.00 95.12 428 ASP A N 1
ATOM 3236 C CA . ASP A 1 428 ? -16.034 -3.263 18.027 1.00 95.12 428 ASP A CA 1
ATOM 3237 C C . ASP A 1 428 ? -15.219 -4.411 18.642 1.00 95.12 428 ASP A C 1
ATOM 3239 O O . ASP A 1 428 ? -14.376 -5.010 17.975 1.00 95.12 428 ASP A O 1
ATOM 3243 N N . TYR A 1 429 ? -15.562 -4.827 19.862 1.00 96.81 429 TYR A N 1
ATOM 3244 C CA . TYR A 1 429 ? -14.909 -5.965 20.511 1.00 96.81 429 TYR A CA 1
ATOM 3245 C C . TYR A 1 429 ? -15.237 -7.305 19.839 1.00 96.81 429 TYR A C 1
ATOM 3247 O O . TYR A 1 429 ? -14.346 -8.071 19.485 1.00 96.81 429 TYR A O 1
ATOM 3255 N N . THR A 1 430 ? -16.525 -7.617 19.683 1.00 95.62 430 THR A N 1
ATOM 3256 C CA . THR A 1 430 ? -16.965 -8.991 19.384 1.00 95.62 430 THR A CA 1
ATOM 3257 C C . THR A 1 430 ? -17.007 -9.303 17.894 1.00 95.62 430 THR A C 1
ATOM 3259 O O . THR A 1 430 ? -16.606 -10.384 17.462 1.00 95.62 430 THR A O 1
ATOM 3262 N N . ALA A 1 431 ? -17.510 -8.377 17.080 1.00 94.81 431 ALA A N 1
ATOM 3263 C CA . ALA A 1 431 ? -17.698 -8.617 15.658 1.00 94.81 431 ALA A CA 1
ATOM 3264 C C . ALA A 1 431 ? -16.444 -8.302 14.844 1.00 94.81 431 ALA A C 1
ATOM 3266 O O . ALA A 1 431 ? -16.317 -8.867 13.762 1.00 94.81 431 ALA A O 1
ATOM 3267 N N . TYR A 1 432 ? -15.548 -7.444 15.343 1.00 96.31 432 TYR A N 1
ATOM 3268 C CA . TYR A 1 432 ? -14.363 -7.000 14.606 1.00 96.31 432 TYR A CA 1
ATOM 3269 C C . TYR A 1 432 ? -13.058 -7.452 15.254 1.00 96.31 432 TYR A C 1
ATOM 3271 O O . TYR A 1 432 ? -12.298 -8.169 14.609 1.00 96.31 432 TYR A O 1
ATOM 3279 N N . ALA A 1 433 ? -12.804 -7.100 16.518 1.00 97.06 433 ALA A N 1
ATOM 3280 C CA . ALA A 1 433 ? -11.558 -7.455 17.205 1.00 97.06 433 ALA A CA 1
ATOM 3281 C C . ALA A 1 433 ? -11.473 -8.941 17.619 1.00 97.06 433 ALA A C 1
ATOM 3283 O O . ALA A 1 433 ? -10.419 -9.399 18.048 1.00 97.06 433 ALA A O 1
ATOM 3284 N N . ASP A 1 434 ? -12.559 -9.709 17.466 1.00 97.00 434 ASP A N 1
ATOM 3285 C CA . ASP A 1 434 ? -12.662 -11.123 17.868 1.00 97.00 434 ASP A CA 1
ATOM 3286 C C . ASP A 1 434 ? -12.423 -11.353 19.376 1.00 97.00 434 ASP A C 1
ATOM 3288 O O . ASP A 1 434 ? -11.843 -12.353 19.812 1.00 97.00 434 ASP A O 1
ATOM 3292 N N . VAL A 1 435 ? -12.862 -10.402 20.197 1.00 97.19 435 VAL A N 1
ATOM 3293 C CA . VAL A 1 435 ? -12.819 -10.474 21.660 1.00 97.19 435 VAL A CA 1
ATOM 3294 C C . VAL A 1 435 ? -14.128 -11.061 22.181 1.00 97.19 435 VAL A C 1
ATOM 3296 O O . VAL A 1 435 ? -15.222 -10.710 21.739 1.00 97.19 435 VAL A O 1
ATOM 3299 N N . THR A 1 436 ? -14.031 -11.967 23.148 1.00 95.44 436 THR A N 1
ATOM 3300 C CA . THR A 1 436 ? -15.177 -12.688 23.717 1.00 95.44 436 THR A CA 1
ATOM 3301 C C . THR A 1 436 ? -15.472 -12.235 25.146 1.00 95.44 436 THR A C 1
ATOM 3303 O O . THR A 1 436 ? -14.618 -11.664 25.817 1.00 95.44 436 THR A O 1
ATOM 3306 N N . GLY A 1 437 ? -16.689 -12.499 25.634 1.00 91.69 437 GLY A N 1
ATOM 3307 C CA . GLY A 1 437 ? -17.035 -12.279 27.046 1.00 91.69 437 GLY A CA 1
ATOM 3308 C C . GLY A 1 437 ? -17.384 -10.837 27.435 1.00 91.69 437 GLY A C 1
ATOM 3309 O O . GLY A 1 437 ? -17.452 -10.536 28.625 1.00 91.69 437 GLY A O 1
ATOM 3310 N N . VAL A 1 438 ? -17.654 -9.956 26.468 1.00 93.94 438 VAL A N 1
ATOM 3311 C CA . VAL A 1 438 ? -18.061 -8.559 26.711 1.00 93.94 438 VAL A CA 1
ATOM 3312 C C . VAL A 1 438 ? -19.504 -8.501 27.228 1.00 93.94 438 VAL A C 1
ATOM 3314 O O . VAL A 1 438 ? -20.450 -8.303 26.470 1.00 93.94 438 VAL A O 1
ATOM 3317 N N . ASN A 1 439 ? -19.677 -8.723 28.533 1.00 88.56 439 ASN A N 1
ATOM 3318 C CA . ASN A 1 439 ? -20.991 -8.823 29.183 1.00 88.56 439 ASN A CA 1
ATOM 3319 C C . ASN A 1 439 ? -21.454 -7.516 29.847 1.00 88.56 439 ASN A C 1
ATOM 3321 O O . ASN A 1 439 ? -22.650 -7.331 30.054 1.00 88.56 439 ASN A O 1
ATOM 3325 N N . ASN A 1 440 ? -20.525 -6.625 30.197 1.00 92.81 440 ASN A N 1
ATOM 3326 C CA . ASN A 1 440 ? -20.810 -5.323 30.795 1.00 92.81 440 ASN A CA 1
ATOM 3327 C C . ASN A 1 440 ? -19.910 -4.269 30.141 1.00 92.81 440 ASN A C 1
ATOM 3329 O O . ASN A 1 440 ? -18.752 -4.108 30.520 1.00 92.81 440 ASN A O 1
ATOM 3333 N N . LEU A 1 441 ? -20.437 -3.593 29.116 1.00 93.88 441 LEU A N 1
ATOM 3334 C CA . LEU A 1 441 ? -19.649 -2.665 28.306 1.00 93.88 441 LEU A CA 1
ATOM 3335 C C . LEU A 1 441 ? -19.110 -1.493 29.132 1.00 93.88 441 LEU A C 1
ATOM 3337 O O . LEU A 1 441 ? -17.979 -1.095 28.913 1.00 93.88 441 LEU A O 1
ATOM 3341 N N . VAL A 1 442 ? -19.872 -0.988 30.106 1.00 92.75 442 VAL A N 1
ATOM 3342 C CA . VAL A 1 442 ? -19.452 0.156 30.931 1.00 92.75 442 VAL A CA 1
ATOM 3343 C C . VAL A 1 442 ? -18.204 -0.190 31.749 1.00 92.75 442 VAL A C 1
ATOM 3345 O O . VAL A 1 442 ? -17.217 0.538 31.712 1.00 92.75 442 VAL A O 1
ATOM 3348 N N . GLU A 1 443 ? -18.213 -1.336 32.434 1.00 94.88 443 GLU A N 1
ATOM 3349 C CA . GLU A 1 443 ? -17.062 -1.808 33.219 1.00 94.88 443 GLU A CA 1
ATOM 3350 C C . GLU A 1 443 ? -15.849 -2.135 32.329 1.00 94.88 443 GLU A C 1
ATOM 3352 O O . GLU A 1 443 ? -14.711 -1.834 32.688 1.00 94.88 443 GLU A O 1
ATOM 3357 N N . VAL A 1 444 ? -16.081 -2.717 31.146 1.00 95.50 444 VAL A N 1
ATOM 3358 C CA . VAL A 1 444 ? -15.022 -2.980 30.156 1.00 95.50 444 VAL A CA 1
ATOM 3359 C C . VAL A 1 444 ? -14.403 -1.678 29.654 1.00 95.50 444 VAL A C 1
ATOM 3361 O O . VAL A 1 444 ? -13.183 -1.543 29.653 1.00 95.50 444 VAL A O 1
ATOM 3364 N N . SER A 1 445 ? -15.221 -0.706 29.258 1.00 93.62 445 SER A N 1
ATOM 3365 C CA . SER A 1 445 ? -14.755 0.591 28.772 1.00 93.62 445 SER A CA 1
ATOM 3366 C C . SER A 1 445 ? -13.937 1.321 29.838 1.00 93.62 445 SER A C 1
ATOM 3368 O O . SER A 1 445 ? -12.890 1.866 29.515 1.00 93.62 445 SER A O 1
ATOM 3370 N N . LEU A 1 446 ? -14.320 1.256 31.118 1.00 93.19 446 LEU A N 1
ATOM 3371 C CA . LEU A 1 446 ? -13.514 1.824 32.206 1.00 93.19 446 LEU A CA 1
ATOM 3372 C C . LEU A 1 446 ? -12.161 1.130 32.384 1.00 93.19 446 LEU A C 1
ATOM 3374 O O . LEU A 1 446 ? -11.162 1.801 32.638 1.00 93.19 446 LEU A O 1
ATOM 3378 N N . LYS A 1 447 ? -12.102 -0.200 32.235 1.00 94.62 447 LYS A N 1
ATOM 3379 C CA . LYS A 1 447 ? -10.826 -0.932 32.250 1.00 94.62 447 LYS A CA 1
ATOM 3380 C C . LYS A 1 447 ? -9.909 -0.497 31.116 1.00 94.62 447 LYS A C 1
ATOM 3382 O O . LYS A 1 447 ? -8.714 -0.361 31.344 1.00 94.62 447 LYS A O 1
ATOM 3387 N N . ILE A 1 448 ? -10.477 -0.268 29.937 1.00 95.56 448 ILE A N 1
ATOM 3388 C CA . ILE A 1 448 ? -9.746 0.191 28.756 1.00 95.56 448 ILE A CA 1
ATOM 3389 C C . ILE A 1 448 ? -9.264 1.633 28.946 1.00 95.56 448 ILE A C 1
ATOM 3391 O O . ILE A 1 448 ? -8.079 1.884 28.794 1.00 95.56 448 ILE A O 1
ATOM 3395 N N . ALA A 1 449 ? -10.129 2.547 29.393 1.00 94.31 449 ALA A N 1
ATOM 3396 C CA . ALA A 1 449 ? -9.760 3.944 29.649 1.00 94.31 449 ALA A CA 1
ATOM 3397 C C . ALA A 1 449 ? -8.671 4.108 30.724 1.00 94.31 449 ALA A C 1
ATOM 3399 O O . ALA A 1 449 ? -7.944 5.099 30.733 1.00 94.31 449 ALA A O 1
ATOM 3400 N N . ALA A 1 450 ? -8.563 3.151 31.649 1.00 93.75 450 ALA A N 1
ATOM 3401 C CA . ALA A 1 450 ? -7.520 3.127 32.670 1.00 93.75 450 ALA A CA 1
ATOM 3402 C C . ALA A 1 450 ? -6.229 2.410 32.225 1.00 93.75 450 ALA A C 1
ATOM 3404 O O . ALA A 1 450 ? -5.231 2.476 32.947 1.00 93.75 450 ALA A O 1
ATOM 3405 N N . ALA A 1 451 ? -6.249 1.691 31.100 1.00 94.31 451 ALA A N 1
ATOM 3406 C CA . ALA A 1 451 ? -5.102 0.956 30.585 1.00 94.31 451 ALA A CA 1
ATOM 3407 C C . ALA A 1 451 ? -4.137 1.889 29.843 1.00 94.31 451 ALA A C 1
ATOM 3409 O O . ALA A 1 451 ? -4.522 2.944 29.340 1.00 94.31 451 ALA A O 1
ATOM 3410 N N . THR A 1 452 ? -2.863 1.500 29.757 1.00 92.88 452 THR A N 1
ATOM 3411 C CA . THR A 1 452 ? -1.963 2.156 28.804 1.00 92.88 452 THR A CA 1
ATOM 3412 C C . THR A 1 452 ? -2.242 1.630 27.396 1.00 92.88 452 THR A C 1
ATOM 3414 O O . THR A 1 452 ? -2.772 0.531 27.228 1.00 92.88 452 THR A O 1
ATOM 3417 N N . GLN A 1 453 ? -1.862 2.387 26.365 1.00 86.56 453 GLN A N 1
ATOM 3418 C CA . GLN A 1 453 ? -2.060 1.941 24.982 1.00 86.56 453 GLN A CA 1
ATOM 3419 C C . GLN A 1 453 ? -1.362 0.599 24.707 1.00 86.56 453 GLN A C 1
ATOM 3421 O O . GLN A 1 453 ? -1.953 -0.270 24.083 1.00 86.56 453 GLN A O 1
ATOM 3426 N N . ALA A 1 454 ? -0.161 0.396 25.256 1.00 91.44 454 ALA A N 1
ATOM 3427 C CA . ALA A 1 454 ? 0.587 -0.859 25.138 1.00 91.44 454 ALA A CA 1
ATOM 3428 C C . ALA A 1 454 ? -0.049 -2.039 25.899 1.00 91.44 454 ALA A C 1
ATOM 3430 O O . ALA A 1 454 ? 0.375 -3.171 25.732 1.00 91.44 454 ALA A O 1
ATOM 3431 N N . ASP A 1 455 ? -1.036 -1.785 26.765 1.00 94.31 455 ASP A N 1
ATOM 3432 C CA . ASP A 1 455 ? -1.821 -2.826 27.437 1.00 94.31 455 ASP A CA 1
ATOM 3433 C C . ASP A 1 455 ? -3.164 -3.068 26.720 1.00 94.31 455 ASP A C 1
ATOM 3435 O O . ASP A 1 455 ? -4.066 -3.698 27.278 1.00 94.31 455 ASP A O 1
ATOM 3439 N N . SER A 1 456 ? -3.354 -2.516 25.518 1.00 93.25 456 SER A N 1
ATOM 3440 C CA . SER A 1 456 ? -4.617 -2.591 24.777 1.00 93.25 456 SER A CA 1
ATOM 3441 C C . SER A 1 456 ? -4.464 -2.513 23.252 1.00 93.25 456 SER A C 1
ATOM 3443 O O . SER A 1 456 ? -5.475 -2.389 22.560 1.00 93.25 456 SER A O 1
ATOM 3445 N N . ASP A 1 457 ? -3.248 -2.607 22.709 1.00 92.94 457 ASP A N 1
ATOM 3446 C CA . ASP A 1 457 ? -2.973 -2.511 21.269 1.00 92.94 457 ASP A CA 1
ATOM 3447 C C . ASP A 1 457 ? -2.984 -3.874 20.555 1.00 92.94 457 ASP A C 1
ATOM 3449 O O . ASP A 1 457 ? -2.909 -3.932 19.326 1.00 92.94 457 ASP A O 1
ATOM 3453 N N . THR A 1 458 ? -3.202 -4.965 21.295 1.00 95.81 458 THR A N 1
ATOM 3454 C CA . THR A 1 458 ? -3.495 -6.297 20.748 1.00 95.81 458 THR A CA 1
ATOM 3455 C C . THR A 1 458 ? -4.840 -6.853 21.236 1.00 95.81 458 THR A C 1
ATOM 3457 O O . THR A 1 458 ? -5.327 -6.570 22.333 1.00 95.81 458 THR A O 1
ATOM 3460 N N . ARG A 1 459 ? -5.447 -7.747 20.450 1.00 96.19 459 ARG A N 1
ATOM 3461 C CA . ARG A 1 459 ? -6.586 -8.590 20.840 1.00 96.19 459 ARG A CA 1
ATOM 3462 C C . ARG A 1 459 ? -6.308 -9.313 22.150 1.00 96.19 459 ARG A C 1
ATOM 3464 O O . ARG A 1 459 ? -7.217 -9.429 22.967 1.00 96.19 459 ARG A O 1
ATOM 3471 N N . SER A 1 460 ? -5.107 -9.862 22.337 1.00 96.88 460 SER A N 1
ATOM 3472 C CA . SER A 1 460 ? -4.782 -10.651 23.533 1.00 96.88 460 SER A CA 1
ATOM 3473 C C . SER A 1 460 ? -4.795 -9.794 24.801 1.00 96.88 460 SER A C 1
ATOM 3475 O O . SER A 1 460 ? -5.333 -10.207 25.834 1.00 96.88 460 SER A O 1
ATOM 3477 N N . GLU A 1 461 ? -4.242 -8.589 24.728 1.00 97.25 461 GLU A N 1
ATOM 3478 C CA . GLU A 1 461 ? -4.255 -7.644 25.843 1.00 97.25 461 GLU A CA 1
ATOM 3479 C C . GLU A 1 461 ? -5.668 -7.114 26.099 1.00 97.25 461 GLU A C 1
ATOM 3481 O O . GLU A 1 461 ? -6.155 -7.193 27.229 1.00 97.25 461 GLU A O 1
ATOM 3486 N N . ILE A 1 462 ? -6.407 -6.736 25.048 1.00 97.38 462 ILE A N 1
ATOM 3487 C CA . ILE A 1 462 ? -7.822 -6.353 25.174 1.00 97.38 462 ILE A CA 1
ATOM 3488 C C . ILE A 1 462 ? -8.642 -7.494 25.796 1.00 97.38 462 ILE A C 1
ATOM 3490 O O . ILE A 1 462 ? -9.465 -7.259 26.681 1.00 97.38 462 ILE A O 1
ATOM 3494 N N . GLN A 1 463 ? -8.425 -8.746 25.385 1.00 97.12 463 GLN A N 1
ATOM 3495 C CA . GLN A 1 463 ? -9.118 -9.906 25.949 1.00 97.12 463 GLN A CA 1
ATOM 3496 C C . GLN A 1 463 ? -8.805 -10.078 27.440 1.00 97.12 463 GLN A C 1
ATOM 3498 O O . GLN A 1 463 ? -9.689 -10.481 28.201 1.00 97.12 463 GLN A O 1
ATOM 3503 N N . THR A 1 464 ? -7.583 -9.754 27.866 1.00 96.69 464 THR A N 1
ATOM 3504 C CA . THR A 1 464 ? -7.188 -9.752 29.280 1.00 96.69 464 THR A CA 1
ATOM 3505 C C . THR A 1 464 ? -7.962 -8.687 30.051 1.00 96.69 464 THR A C 1
ATOM 3507 O O . THR A 1 464 ? -8.583 -9.011 31.062 1.00 96.69 464 THR A O 1
ATOM 3510 N N . LEU A 1 465 ? -8.037 -7.458 29.533 1.00 96.00 465 LEU A N 1
ATOM 3511 C CA . LEU A 1 465 ? -8.813 -6.373 30.145 1.00 96.00 465 LEU A CA 1
ATOM 3512 C C . LEU A 1 465 ? -10.310 -6.700 30.234 1.00 96.00 465 LEU A C 1
ATOM 3514 O O . LEU A 1 465 ? -10.932 -6.470 31.273 1.00 96.00 465 LEU A O 1
ATOM 3518 N N . VAL A 1 466 ? -10.883 -7.305 29.188 1.00 95.75 466 VAL A N 1
ATOM 3519 C CA . VAL A 1 466 ? -12.281 -7.764 29.184 1.00 95.75 466 VAL A CA 1
ATOM 3520 C C . VAL A 1 466 ? -12.518 -8.854 30.225 1.00 95.75 466 VAL A C 1
ATOM 3522 O O . VAL A 1 466 ? -13.503 -8.794 30.959 1.00 95.75 466 VAL A O 1
ATOM 3525 N N . ASN A 1 467 ? -11.615 -9.831 30.333 1.00 93.81 467 ASN A N 1
ATOM 3526 C CA . ASN A 1 467 ? -11.714 -10.883 31.345 1.00 93.81 467 ASN A CA 1
ATOM 3527 C C . ASN A 1 467 ? -11.572 -10.329 32.765 1.00 93.81 467 ASN A C 1
ATOM 3529 O O . ASN A 1 467 ? -12.140 -10.897 33.703 1.00 93.81 467 ASN A O 1
ATOM 3533 N N . ASP A 1 468 ? -10.836 -9.228 32.927 1.00 92.88 468 ASP A N 1
ATOM 3534 C CA . ASP A 1 468 ? -10.612 -8.558 34.200 1.00 92.88 468 ASP A CA 1
ATOM 3535 C C . ASP A 1 468 ? -11.738 -7.603 34.616 1.00 92.88 468 ASP A C 1
ATOM 3537 O O . ASP A 1 468 ? -11.926 -7.398 35.822 1.00 92.88 468 ASP A O 1
ATOM 3541 N N . ALA A 1 469 ? -12.554 -7.121 33.682 1.00 94.06 469 ALA A N 1
ATOM 3542 C CA . ALA A 1 469 ? -13.733 -6.312 33.975 1.00 94.06 469 ALA A CA 1
ATOM 3543 C C . ALA A 1 469 ? -14.808 -7.094 34.771 1.00 94.06 469 ALA A C 1
ATOM 3545 O O . ALA A 1 469 ? -15.012 -8.292 34.537 1.00 94.06 469 ALA A O 1
ATOM 3546 N N . PRO A 1 470 ? -15.507 -6.448 35.727 1.00 94.50 470 PRO A N 1
ATOM 3547 C CA . PRO A 1 470 ? -16.712 -7.004 36.336 1.00 94.50 470 PRO A CA 1
ATOM 3548 C C . PRO A 1 470 ? -17.816 -7.276 35.307 1.00 94.50 470 PRO A C 1
ATOM 3550 O O . PRO A 1 470 ? -18.074 -6.478 34.407 1.00 94.50 470 PRO A O 1
ATOM 3553 N N . GLY A 1 471 ? -18.499 -8.410 35.456 1.00 92.75 471 GLY A N 1
ATOM 3554 C CA . GLY A 1 471 ? -19.664 -8.762 34.644 1.00 92.75 471 GLY A CA 1
ATOM 3555 C C . GLY A 1 471 ? -20.952 -8.032 35.052 1.00 92.75 471 GLY A C 1
ATOM 3556 O O . GLY A 1 471 ? -20.946 -7.033 35.772 1.00 92.75 471 GLY A O 1
ATOM 3557 N N . LEU A 1 472 ? -22.096 -8.557 34.603 1.00 92.25 472 LEU A N 1
ATOM 3558 C CA . LEU A 1 472 ? -23.409 -8.085 35.056 1.00 92.25 472 LEU A CA 1
ATOM 3559 C C . LEU A 1 472 ? -23.614 -8.388 36.549 1.00 92.25 472 LEU A C 1
ATOM 3561 O O . LEU A 1 472 ? -23.229 -9.457 37.035 1.00 92.25 472 LEU A O 1
ATOM 3565 N N . ALA A 1 473 ? -24.261 -7.459 37.256 1.00 94.31 473 ALA A N 1
ATOM 3566 C CA . ALA A 1 473 ? -24.544 -7.577 38.683 1.00 94.31 473 ALA A CA 1
ATOM 3567 C C . ALA A 1 473 ? -25.403 -8.808 39.016 1.00 94.31 473 ALA A C 1
ATOM 3569 O O . ALA A 1 473 ? -26.369 -9.127 38.321 1.00 94.31 473 ALA A O 1
ATOM 3570 N N . ALA A 1 474 ? -25.094 -9.465 40.133 1.00 95.06 474 ALA A N 1
ATOM 3571 C CA . ALA A 1 474 ? -25.822 -10.617 40.640 1.00 95.06 474 ALA A CA 1
ATOM 3572 C C . ALA A 1 474 ? -26.189 -10.428 42.114 1.00 95.06 474 ALA A C 1
ATOM 3574 O O . ALA A 1 474 ? -25.353 -10.573 43.003 1.00 95.06 474 ALA A O 1
ATOM 3575 N N . ALA A 1 475 ? -27.480 -10.215 42.388 1.00 93.00 475 ALA A N 1
ATOM 3576 C CA . ALA A 1 475 ? -27.987 -9.974 43.743 1.00 93.00 475 ALA A CA 1
ATOM 3577 C C . ALA A 1 475 ? -27.569 -11.051 44.765 1.00 93.00 475 ALA A C 1
ATOM 3579 O O . ALA A 1 475 ? -27.284 -10.733 45.911 1.00 93.00 475 ALA A O 1
ATOM 3580 N N . LYS A 1 476 ? -27.478 -12.325 44.350 1.00 93.81 476 LYS A N 1
ATOM 3581 C CA . LYS A 1 476 ? -27.046 -13.441 45.217 1.00 93.81 476 LYS A CA 1
ATOM 3582 C C . LYS A 1 476 ? -25.554 -13.424 45.576 1.00 93.81 476 LYS A C 1
ATOM 3584 O O . LYS A 1 476 ? -25.141 -14.189 46.442 1.00 93.81 476 LYS A O 1
ATOM 3589 N N . LYS A 1 477 ? -24.745 -12.652 44.853 1.00 95.00 477 LYS A N 1
ATOM 3590 C CA . LYS A 1 477 ? -23.296 -12.523 45.055 1.00 95.00 477 LYS A CA 1
ATOM 3591 C C . LYS A 1 477 ? -22.930 -11.214 45.745 1.00 95.00 477 LYS A C 1
ATOM 3593 O O . LYS A 1 477 ? -21.910 -11.172 46.426 1.00 95.00 477 LYS A O 1
ATOM 3598 N N . SER A 1 478 ? -23.752 -10.180 45.578 1.00 96.81 478 SER A N 1
ATOM 3599 C CA . SER A 1 478 ? -23.621 -8.901 46.273 1.00 96.81 478 SER A CA 1
ATOM 3600 C C . SER A 1 478 ? -23.612 -9.075 47.793 1.00 96.81 478 SER A C 1
ATOM 3602 O O . SER A 1 478 ? -24.240 -9.985 48.335 1.00 96.81 478 SER A O 1
ATOM 3604 N N . THR A 1 479 ? -22.899 -8.189 48.483 1.00 96.75 479 THR A N 1
ATOM 3605 C CA . THR A 1 479 ? -22.804 -8.190 49.949 1.00 96.75 479 THR A CA 1
ATOM 3606 C C . THR A 1 479 ? -23.575 -7.017 50.530 1.00 96.75 479 THR A C 1
ATOM 3608 O O . THR A 1 479 ? -23.680 -5.972 49.893 1.00 96.75 479 THR A O 1
ATOM 3611 N N . LEU A 1 480 ? -24.104 -7.194 51.739 1.00 96.00 480 LEU A N 1
ATOM 3612 C CA . LEU A 1 480 ? -24.833 -6.178 52.490 1.00 96.00 480 LEU A CA 1
ATOM 3613 C C . LEU A 1 480 ? -24.232 -6.111 53.896 1.00 96.00 480 LEU A C 1
ATOM 3615 O O . LEU A 1 480 ? -24.190 -7.129 54.583 1.00 96.00 480 LEU A O 1
ATOM 3619 N N . GLU A 1 481 ? -23.763 -4.939 54.309 1.00 96.56 481 GLU A N 1
ATOM 3620 C CA . GLU A 1 481 ? -23.151 -4.708 55.620 1.00 96.56 481 GLU A CA 1
ATOM 3621 C C . GLU A 1 481 ? -23.812 -3.522 56.320 1.00 96.56 481 GLU A C 1
ATOM 3623 O O . GLU A 1 481 ? -24.296 -2.599 55.671 1.00 96.56 481 GLU A O 1
ATOM 3628 N N . ALA A 1 482 ? -23.839 -3.545 57.650 1.00 95.12 482 ALA A N 1
ATOM 3629 C CA . ALA A 1 482 ? -24.366 -2.460 58.469 1.00 95.12 482 ALA A CA 1
ATOM 3630 C C . ALA A 1 482 ? -23.238 -1.832 59.295 1.00 95.12 482 ALA A C 1
ATOM 3632 O O . ALA A 1 482 ? -22.419 -2.554 59.865 1.00 95.12 482 ALA A O 1
ATOM 3633 N N . SER A 1 483 ? -23.221 -0.502 59.427 1.00 95.25 483 SER A N 1
ATOM 3634 C CA . SER A 1 483 ? -22.251 0.200 60.283 1.00 95.25 483 SER A CA 1
ATOM 3635 C C . SER A 1 483 ? -22.415 -0.157 61.766 1.00 95.25 483 SER A C 1
ATOM 3637 O O . SER A 1 483 ? -21.462 -0.086 62.537 1.00 95.25 483 SER A O 1
ATOM 3639 N N . SER A 1 484 ? -23.628 -0.550 62.161 1.00 90.88 484 SER A N 1
ATOM 3640 C CA . SER A 1 484 ? -23.943 -1.186 63.439 1.00 90.88 484 SER A CA 1
ATOM 3641 C C . SER A 1 484 ? -25.057 -2.218 63.257 1.00 90.88 484 SER A C 1
ATOM 3643 O O . SER A 1 484 ? -26.065 -1.938 62.605 1.00 90.88 484 SER A O 1
ATOM 3645 N N . TYR A 1 485 ? -24.908 -3.391 63.874 1.00 88.31 485 TYR A N 1
ATOM 3646 C CA . TYR A 1 485 ? -25.947 -4.431 63.909 1.00 88.31 485 TYR A CA 1
ATOM 3647 C C . TYR A 1 485 ? -26.968 -4.224 65.042 1.00 88.31 485 TYR A C 1
ATOM 3649 O O . TYR A 1 485 ? -27.917 -4.994 65.162 1.00 88.31 485 TYR A O 1
ATOM 3657 N N . SER A 1 486 ? -26.793 -3.186 65.865 1.00 84.06 486 SER A N 1
ATOM 3658 C CA . SER A 1 486 ? -27.770 -2.749 66.862 1.00 84.06 486 SER A CA 1
ATOM 3659 C C . SER A 1 486 ? -28.075 -1.261 66.708 1.00 84.06 486 SER A C 1
ATOM 3661 O O . SER A 1 486 ? -27.191 -0.442 66.441 1.00 84.06 486 SER A O 1
ATOM 3663 N N . VAL A 1 487 ? -29.346 -0.910 66.875 1.00 86.12 487 VAL A N 1
ATOM 3664 C CA . VAL A 1 487 ? -29.828 0.472 66.839 1.00 86.12 487 VAL A CA 1
ATOM 3665 C C . VAL A 1 487 ? -30.733 0.668 68.049 1.00 86.12 487 VAL A C 1
ATOM 3667 O O . VAL A 1 487 ? -31.603 -0.165 68.307 1.00 86.12 487 VAL A O 1
ATOM 3670 N N . ASN A 1 488 ? -30.513 1.735 68.817 1.00 83.69 488 ASN A N 1
ATOM 3671 C CA . ASN A 1 488 ? -31.388 2.073 69.937 1.00 83.69 488 ASN A CA 1
ATOM 3672 C C . ASN A 1 488 ? -32.771 2.480 69.421 1.00 83.69 488 ASN A C 1
ATOM 3674 O O . ASN A 1 488 ? -32.909 3.024 68.329 1.00 83.69 488 ASN A O 1
ATOM 3678 N N . THR A 1 489 ? -33.798 2.273 70.237 1.00 83.19 489 THR A N 1
ATOM 3679 C CA . THR A 1 489 ? -35.192 2.577 69.883 1.00 83.19 489 THR A CA 1
ATOM 3680 C C . THR A 1 489 ? -35.578 4.026 70.172 1.00 83.19 489 THR A C 1
ATOM 3682 O O . THR A 1 489 ? -36.719 4.314 70.520 1.00 83.19 489 THR A O 1
ATOM 3685 N N . ASP A 1 490 ? -34.616 4.942 70.104 1.00 83.62 490 ASP A N 1
ATOM 3686 C CA . ASP A 1 490 ? -34.815 6.367 70.387 1.00 83.62 490 ASP A CA 1
ATOM 3687 C C . ASP A 1 490 ? -35.347 7.146 69.168 1.00 83.62 490 ASP A C 1
ATOM 3689 O O . ASP A 1 490 ? -35.586 8.348 69.265 1.00 83.62 490 ASP A O 1
ATOM 3693 N N . GLY A 1 491 ? -35.528 6.475 68.021 1.00 81.62 491 GLY A N 1
ATOM 3694 C CA . GLY A 1 491 ? -36.000 7.068 66.769 1.00 81.62 491 GLY A CA 1
ATOM 3695 C C . GLY A 1 491 ? -35.025 8.055 66.118 1.00 81.62 491 GLY A C 1
ATOM 3696 O O . GLY A 1 491 ? -35.409 8.737 65.170 1.00 81.62 491 GLY A O 1
ATOM 3697 N N . THR A 1 492 ? -33.793 8.169 66.625 1.00 85.62 492 THR A N 1
ATOM 3698 C CA . THR A 1 492 ? -32.789 9.147 66.164 1.00 85.62 492 THR A CA 1
ATOM 3699 C C . THR A 1 492 ? -31.428 8.514 65.882 1.00 85.62 492 THR A C 1
ATOM 3701 O O . THR A 1 492 ? -30.733 8.938 64.959 1.00 85.62 492 THR A O 1
ATOM 3704 N N . THR A 1 493 ? -31.059 7.465 66.617 1.00 91.38 493 THR A N 1
ATOM 3705 C CA . THR A 1 493 ? -29.905 6.623 66.321 1.00 91.38 493 THR A CA 1
ATOM 3706 C C . THR A 1 493 ? -30.161 5.902 64.998 1.00 91.38 493 THR A C 1
ATOM 3708 O O . THR A 1 493 ? -31.232 5.332 64.769 1.00 91.38 493 THR A O 1
ATOM 3711 N N . THR A 1 494 ? -29.176 5.949 64.103 1.00 93.62 494 THR A N 1
ATOM 3712 C CA . THR A 1 494 ? -29.234 5.323 62.778 1.00 93.62 494 THR A CA 1
ATOM 3713 C C . THR A 1 494 ? -28.054 4.380 62.584 1.00 93.62 494 THR A C 1
ATOM 3715 O O . THR A 1 494 ? -26.979 4.581 63.151 1.00 93.62 494 THR A O 1
ATOM 3718 N N . SER A 1 495 ? -28.258 3.345 61.773 1.00 94.69 495 SER A N 1
ATOM 3719 C CA . SER A 1 495 ? -27.191 2.520 61.205 1.00 94.69 495 SER A CA 1
ATOM 3720 C C . SER A 1 495 ? -27.216 2.668 59.688 1.00 94.69 495 SER A C 1
ATOM 3722 O O . SER A 1 495 ? -28.291 2.702 59.087 1.00 94.69 495 SER A O 1
ATOM 3724 N N . THR A 1 496 ? -26.049 2.793 59.065 1.00 96.88 496 THR A N 1
ATOM 3725 C CA . THR A 1 496 ? -25.929 2.859 57.608 1.00 96.88 496 THR A CA 1
ATOM 3726 C C . THR A 1 496 ? -25.766 1.448 57.073 1.00 96.88 496 THR A C 1
ATOM 3728 O O . THR A 1 496 ? -24.809 0.755 57.412 1.00 96.88 496 THR A O 1
ATOM 3731 N N . ILE A 1 497 ? -26.704 1.034 56.232 1.00 97.12 497 ILE A N 1
ATOM 3732 C CA . ILE A 1 497 ? -26.640 -0.185 55.441 1.00 97.12 497 ILE A CA 1
ATOM 3733 C C . ILE A 1 497 ? -25.916 0.139 54.139 1.00 97.12 497 ILE A C 1
ATOM 3735 O O . ILE A 1 497 ? -26.361 1.016 53.403 1.00 97.12 497 ILE A O 1
ATOM 3739 N N . THR A 1 498 ? -24.841 -0.582 53.846 1.00 97.56 498 THR A N 1
ATOM 3740 C CA . THR A 1 498 ? -24.068 -0.476 52.608 1.00 97.56 498 THR A CA 1
ATOM 3741 C C . THR A 1 498 ? -24.151 -1.796 51.853 1.00 97.56 498 THR A C 1
ATOM 3743 O O . THR A 1 498 ? -23.721 -2.839 52.345 1.00 97.56 498 THR A O 1
ATOM 3746 N N . MET A 1 499 ? -24.690 -1.763 50.638 1.00 97.75 499 MET A N 1
ATOM 3747 C CA . MET A 1 499 ? -24.629 -2.876 49.697 1.00 97.75 499 MET A CA 1
ATOM 3748 C C . MET A 1 499 ? -23.474 -2.660 48.723 1.00 97.75 499 MET A C 1
ATOM 3750 O O . MET A 1 499 ? -23.422 -1.617 48.083 1.00 97.75 499 MET A O 1
ATOM 3754 N N . GLN A 1 500 ? -22.612 -3.657 48.538 1.00 97.81 500 GLN A N 1
ATOM 3755 C CA . GLN A 1 500 ? -21.664 -3.706 47.422 1.00 97.81 500 GLN A CA 1
ATOM 3756 C C . GLN A 1 500 ? -22.241 -4.604 46.329 1.00 97.81 500 GLN A C 1
ATOM 3758 O O . GLN A 1 500 ? -22.409 -5.812 46.539 1.00 97.81 500 GLN A O 1
ATOM 3763 N N . ALA A 1 501 ? -22.516 -4.037 45.152 1.00 97.56 501 ALA A N 1
ATOM 3764 C CA . ALA A 1 501 ? -22.897 -4.824 43.987 1.00 97.56 501 ALA A CA 1
ATOM 3765 C C . ALA A 1 501 ? -21.704 -5.665 43.509 1.00 97.56 501 ALA A C 1
ATOM 3767 O O . ALA A 1 501 ? -20.595 -5.147 43.349 1.00 97.56 501 ALA A O 1
ATOM 3768 N N . LYS A 1 502 ? -21.933 -6.964 43.286 1.00 96.25 502 LYS A N 1
ATOM 3769 C CA . LYS A 1 502 ? -20.928 -7.895 42.754 1.00 96.25 502 LYS A CA 1
ATOM 3770 C C . LYS A 1 502 ? -21.462 -8.647 41.546 1.00 96.25 502 LYS A C 1
ATOM 3772 O O . LYS A 1 502 ? -22.670 -8.861 41.430 1.00 96.25 502 LYS A O 1
ATOM 3777 N N . ASP A 1 503 ? -20.569 -9.045 40.653 1.00 94.62 503 ASP A N 1
ATOM 3778 C CA . ASP A 1 503 ? -20.929 -9.778 39.446 1.00 94.62 503 ASP A CA 1
ATOM 3779 C C . ASP A 1 503 ? -21.243 -11.266 39.701 1.00 94.62 503 ASP A C 1
ATOM 3781 O O . ASP A 1 503 ? -21.046 -11.815 40.790 1.00 94.62 503 ASP A O 1
ATOM 3785 N N . ALA A 1 504 ? -21.759 -11.934 38.667 1.00 90.44 504 ALA A N 1
ATOM 3786 C CA . ALA A 1 504 ? -22.081 -13.361 38.704 1.00 90.44 504 ALA A CA 1
ATOM 3787 C C . ALA A 1 504 ? -20.860 -14.295 38.582 1.00 90.44 504 ALA A C 1
ATOM 3789 O O . ALA A 1 504 ? -21.034 -15.517 38.633 1.00 90.44 504 ALA A O 1
ATOM 3790 N N . THR A 1 505 ? -19.648 -13.768 38.373 1.00 85.88 505 THR A N 1
ATOM 3791 C CA . THR A 1 505 ? -18.474 -14.595 38.063 1.00 85.88 505 THR A CA 1
ATOM 3792 C C . THR A 1 505 ? -18.045 -15.428 39.270 1.00 85.88 505 THR A C 1
ATOM 3794 O O . THR A 1 505 ? -18.433 -15.174 40.418 1.00 85.88 505 THR A O 1
ATOM 3797 N N . THR A 1 506 ? -17.213 -16.445 39.029 1.00 80.44 506 THR A N 1
ATOM 3798 C CA . THR A 1 506 ? -16.677 -17.314 40.090 1.00 80.44 506 THR A CA 1
ATOM 3799 C C . THR A 1 506 ? -15.942 -16.528 41.172 1.00 80.44 506 THR A C 1
ATOM 3801 O O . THR A 1 506 ? -16.017 -16.903 42.338 1.00 80.44 506 THR A O 1
ATOM 3804 N N . ASN A 1 507 ? -15.304 -15.417 40.795 1.00 84.81 507 ASN A N 1
ATOM 3805 C CA . ASN A 1 507 ? -14.561 -14.550 41.706 1.00 84.81 507 ASN A CA 1
ATOM 3806 C C . ASN A 1 507 ? -15.419 -13.411 42.285 1.00 84.81 507 ASN A C 1
ATOM 3808 O O . ASN A 1 507 ? -14.938 -12.703 43.163 1.00 84.81 507 ASN A O 1
ATOM 3812 N N . SER A 1 508 ? -16.675 -13.261 41.833 1.00 90.50 508 SER A N 1
ATOM 3813 C CA . SER A 1 508 ? -17.662 -12.293 42.341 1.00 90.50 508 SER A CA 1
ATOM 3814 C C . SER A 1 508 ? -17.066 -10.891 42.484 1.00 90.50 508 SER A C 1
ATOM 3816 O O . SER A 1 508 ? -16.970 -10.348 43.585 1.00 90.50 508 SER A O 1
ATOM 3818 N N . LYS A 1 509 ? -16.597 -10.336 41.364 1.00 94.56 509 LYS A N 1
ATOM 3819 C CA . LYS A 1 509 ? -15.894 -9.051 41.339 1.00 94.56 509 LYS A CA 1
ATOM 3820 C C . LYS A 1 509 ? -16.839 -7.928 41.744 1.00 94.56 509 LYS A C 1
ATOM 3822 O O . LYS A 1 509 ? -18.016 -7.952 41.383 1.00 94.56 509 LYS A O 1
ATOM 3827 N N . ASN A 1 510 ? -16.321 -6.943 42.470 1.00 95.81 510 ASN A N 1
ATOM 3828 C CA . ASN A 1 510 ? -17.068 -5.727 42.775 1.00 95.81 510 ASN A CA 1
ATOM 3829 C C . ASN A 1 510 ? -17.308 -4.948 41.484 1.00 95.81 510 ASN A C 1
ATOM 3831 O O . ASN A 1 510 ? -16.362 -4.732 40.728 1.00 95.81 510 ASN A O 1
ATOM 3835 N N . LEU A 1 511 ? -18.547 -4.517 41.256 1.00 96.56 511 LEU A N 1
ATOM 3836 C CA . LEU A 1 511 ? -18.801 -3.477 40.265 1.00 96.56 511 LEU A CA 1
ATOM 3837 C C . LEU A 1 511 ? -18.166 -2.178 40.758 1.00 96.56 511 LEU A C 1
ATOM 3839 O O . LEU A 1 511 ? -18.134 -1.928 41.965 1.00 96.56 511 LEU A O 1
ATOM 3843 N N . THR A 1 512 ? -17.665 -1.385 39.819 1.00 95.44 512 THR A N 1
ATOM 3844 C CA . THR A 1 512 ? -17.033 -0.089 40.090 1.00 95.44 512 THR A CA 1
ATOM 3845 C C . THR A 1 512 ? -17.924 1.083 39.695 1.00 95.44 512 THR A C 1
ATOM 3847 O O . THR A 1 512 ? -17.556 2.236 39.895 1.00 95.44 512 THR A O 1
ATOM 3850 N N . THR A 1 513 ? -19.114 0.785 39.166 1.00 94.38 513 THR A N 1
ATOM 3851 C CA . THR A 1 513 ? -20.093 1.765 38.698 1.00 94.38 513 THR A CA 1
ATOM 3852 C C . THR A 1 513 ? -21.453 1.603 39.367 1.00 94.38 513 THR A C 1
ATOM 3854 O O . THR A 1 513 ? -21.898 0.497 39.692 1.00 94.38 513 THR A O 1
ATOM 3857 N N . GLY A 1 514 ? -22.120 2.739 39.582 1.00 92.31 514 GLY A N 1
ATOM 3858 C CA . GLY A 1 514 ? -23.525 2.796 39.986 1.00 92.31 514 GLY A CA 1
ATOM 3859 C C . GLY A 1 514 ? -24.505 2.613 38.822 1.00 92.31 514 GLY A C 1
ATOM 3860 O O . GLY A 1 514 ? -24.166 2.127 37.746 1.00 92.31 514 GLY A O 1
ATOM 3861 N N . GLY A 1 515 ? -25.746 3.032 39.035 1.00 93.06 515 GLY A N 1
ATOM 3862 C CA . GLY A 1 515 ? -26.828 3.072 38.052 1.00 93.06 515 GLY A CA 1
ATOM 3863 C C . GLY A 1 515 ? -27.818 1.912 38.155 1.00 93.06 515 GLY A C 1
ATOM 3864 O O . GLY A 1 515 ? -28.817 1.893 37.433 1.00 93.06 515 GLY A O 1
ATOM 3865 N N . LEU A 1 516 ? -27.592 0.946 39.051 1.00 94.19 516 LEU A N 1
ATOM 3866 C CA . LEU A 1 516 ? -28.552 -0.129 39.281 1.00 94.19 516 LEU A CA 1
ATOM 3867 C C . LEU A 1 516 ? -29.728 0.387 40.108 1.00 94.19 516 LEU A C 1
ATOM 3869 O O . LEU A 1 516 ? -29.574 1.104 41.093 1.00 94.19 516 LEU A O 1
ATOM 3873 N N . THR A 1 517 ? -30.930 -0.063 39.759 1.00 94.25 517 THR A N 1
ATOM 3874 C CA . THR A 1 517 ? -32.086 0.106 40.641 1.00 94.25 517 THR A CA 1
ATOM 3875 C C . THR A 1 517 ? -32.008 -0.928 41.759 1.00 94.25 517 THR A C 1
ATOM 3877 O O . THR A 1 517 ? -32.260 -2.113 41.536 1.00 94.25 517 THR A O 1
ATOM 3880 N N . VAL A 1 518 ? -31.649 -0.481 42.961 1.00 95.56 518 VAL A N 1
ATOM 3881 C CA . VAL A 1 518 ? -31.509 -1.335 44.145 1.00 95.56 518 VAL A CA 1
ATOM 3882 C C . VAL A 1 518 ? -32.682 -1.111 45.090 1.00 95.56 518 VAL A C 1
ATOM 3884 O O . VAL A 1 518 ? -32.945 0.006 45.527 1.00 95.56 518 VAL A O 1
ATOM 3887 N N . THR A 1 519 ? -33.377 -2.193 45.437 1.00 94.19 519 THR A N 1
ATOM 3888 C CA . THR A 1 519 ? -34.444 -2.191 46.442 1.00 94.19 519 THR A CA 1
ATOM 3889 C C . THR A 1 519 ? -33.974 -2.911 47.694 1.00 94.19 519 THR A C 1
ATOM 3891 O O . THR A 1 519 ? -33.580 -4.075 47.627 1.00 94.19 519 THR A O 1
ATOM 3894 N N . MET A 1 520 ? -34.066 -2.240 48.837 1.00 94.94 520 MET A N 1
ATOM 3895 C CA . MET A 1 520 ? -33.822 -2.825 50.153 1.00 94.94 520 MET A CA 1
ATOM 3896 C C . MET A 1 520 ? -35.139 -2.865 50.931 1.00 94.94 520 MET A C 1
ATOM 3898 O O . MET A 1 520 ? -35.960 -1.956 50.819 1.00 94.94 520 MET A O 1
ATOM 3902 N N . SER A 1 521 ? -35.357 -3.924 51.706 1.00 92.62 521 SER A N 1
ATOM 3903 C CA . SER A 1 521 ? -36.567 -4.109 52.511 1.00 92.62 521 SER A CA 1
ATOM 3904 C C . SER A 1 521 ? -36.213 -4.616 53.899 1.00 92.62 521 SER A C 1
ATOM 3906 O O . SER A 1 521 ? -35.285 -5.408 54.050 1.00 92.62 521 SER A O 1
ATOM 3908 N N . VAL A 1 522 ? -37.003 -4.213 54.888 1.00 90.50 522 VAL A N 1
ATOM 3909 C CA . VAL A 1 522 ? -36.910 -4.680 56.274 1.00 90.50 522 VAL A CA 1
ATOM 3910 C C . VAL A 1 522 ? -38.115 -5.564 56.596 1.00 90.50 522 VAL A C 1
ATOM 3912 O O . VAL A 1 522 ? -39.190 -5.382 56.028 1.00 90.50 522 VAL A O 1
ATOM 3915 N N . ASN A 1 523 ? -37.936 -6.544 57.479 1.00 87.88 523 ASN A N 1
ATOM 3916 C CA . ASN A 1 523 ? -38.974 -7.495 57.895 1.00 87.88 523 ASN A CA 1
ATOM 3917 C C . ASN A 1 523 ? -39.548 -7.209 59.301 1.00 87.88 523 ASN A C 1
ATOM 3919 O O . ASN A 1 523 ? -40.396 -7.974 59.756 1.00 87.88 523 ASN A O 1
ATOM 3923 N N . GLY A 1 524 ? -39.108 -6.129 59.958 1.00 85.62 524 GLY A N 1
ATOM 3924 C CA . GLY A 1 524 ? -39.560 -5.680 61.282 1.00 85.62 524 GLY A CA 1
ATOM 3925 C C . GLY A 1 524 ? -40.146 -4.262 61.276 1.00 85.62 524 GLY A C 1
ATOM 3926 O O . GLY A 1 524 ? -40.494 -3.720 60.226 1.00 85.62 524 GLY A O 1
ATOM 3927 N N . SER A 1 525 ? -40.241 -3.654 62.455 1.00 87.06 525 SER A N 1
ATOM 3928 C CA . SER A 1 525 ? -40.792 -2.315 62.705 1.00 87.06 525 SER A CA 1
ATOM 3929 C C . SER A 1 525 ? -39.816 -1.177 62.413 1.00 87.06 525 SER A C 1
ATOM 3931 O O . SER A 1 525 ? -40.189 -0.005 62.499 1.00 87.06 525 SER A O 1
ATOM 3933 N N . ALA A 1 526 ? -38.558 -1.501 62.114 1.00 89.94 526 ALA A N 1
ATOM 3934 C CA . ALA A 1 526 ? -37.561 -0.517 61.732 1.00 89.94 526 ALA A CA 1
ATOM 3935 C C . ALA A 1 526 ? -38.001 0.271 60.486 1.00 89.94 526 ALA A C 1
ATOM 3937 O O . ALA A 1 526 ? -38.678 -0.238 59.595 1.00 89.94 526 ALA A O 1
ATOM 3938 N N . THR A 1 527 ? -37.592 1.532 60.406 1.00 91.31 527 THR A N 1
ATOM 3939 C CA . THR A 1 527 ? -37.809 2.383 59.233 1.00 91.31 527 THR A CA 1
ATOM 3940 C C . THR A 1 527 ? -36.516 2.461 58.433 1.00 91.31 527 THR A C 1
ATOM 3942 O O . THR A 1 527 ? -35.467 2.788 58.990 1.00 91.31 527 THR A O 1
ATOM 3945 N N . LEU A 1 528 ? -36.597 2.169 57.133 1.00 95.12 528 LEU A N 1
ATOM 3946 C CA . LEU A 1 528 ? -35.487 2.269 56.187 1.00 95.12 528 LEU A CA 1
ATOM 3947 C C . LEU A 1 528 ? -35.658 3.513 55.305 1.00 95.12 528 LEU A C 1
ATOM 3949 O O . LEU A 1 528 ? -36.764 3.789 54.834 1.00 95.12 528 LEU A O 1
ATOM 3953 N N . SER A 1 529 ? -34.579 4.256 55.066 1.00 96.12 529 SER A N 1
ATOM 3954 C CA . SER A 1 529 ? -34.574 5.362 54.104 1.00 96.12 529 SER A CA 1
ATOM 3955 C C . SER A 1 529 ? -34.667 4.867 52.656 1.00 96.12 529 SER A C 1
ATOM 3957 O O . SER A 1 529 ? -34.539 3.677 52.363 1.00 96.12 529 SER A O 1
ATOM 3959 N N . SER A 1 530 ? -34.813 5.800 51.712 1.00 95.69 530 SER A N 1
ATOM 3960 C CA . SER A 1 530 ? -34.531 5.511 50.304 1.00 95.69 530 SER A CA 1
ATOM 3961 C C . SER A 1 530 ? -33.080 5.060 50.123 1.00 95.69 530 SER A C 1
ATOM 3963 O O . SER A 1 530 ? -32.191 5.545 50.830 1.00 95.69 530 SER A O 1
ATOM 3965 N N . VAL A 1 531 ? -32.852 4.175 49.153 1.00 97.88 531 VAL A N 1
ATOM 3966 C CA . VAL A 1 531 ? -31.507 3.762 48.743 1.00 97.88 531 VAL A CA 1
ATOM 3967 C C . VAL A 1 531 ? -30.863 4.880 47.927 1.00 97.88 531 VAL A C 1
ATOM 3969 O O . VAL A 1 531 ? -31.449 5.357 46.957 1.00 97.88 531 VAL A O 1
ATOM 3972 N N . SER A 1 532 ? -29.663 5.286 48.326 1.00 97.50 532 SER A N 1
ATOM 3973 C CA . SER A 1 532 ? -28.787 6.191 47.592 1.00 97.50 532 SER A CA 1
ATOM 3974 C C . SER A 1 532 ? -27.742 5.381 46.838 1.00 97.50 532 SER A C 1
ATOM 3976 O O . SER A 1 532 ? -27.074 4.530 47.421 1.00 97.50 532 SER A O 1
ATOM 3978 N N . ASP A 1 533 ? -27.595 5.650 45.549 1.00 97.38 533 ASP A N 1
ATOM 3979 C CA . ASP A 1 533 ? -26.494 5.141 44.736 1.00 97.38 533 ASP A CA 1
ATOM 3980 C C . ASP A 1 533 ? -25.276 6.055 44.903 1.00 97.38 533 ASP A C 1
ATOM 3982 O O . ASP A 1 533 ? -25.389 7.272 44.740 1.00 97.38 533 ASP A O 1
ATOM 3986 N N . ASN A 1 534 ? -24.125 5.478 45.247 1.00 97.12 534 ASN A N 1
ATOM 3987 C CA . ASN A 1 534 ? -22.883 6.223 45.444 1.00 97.12 534 ASN A CA 1
ATOM 3988 C C . ASN A 1 534 ? -22.049 6.343 44.155 1.00 97.12 534 ASN A C 1
ATOM 3990 O O . ASN A 1 534 ? -20.958 6.907 44.187 1.00 97.12 534 ASN A O 1
ATOM 3994 N N . ALA A 1 535 ? -22.550 5.825 43.027 1.00 95.12 535 ALA A N 1
ATOM 3995 C CA . ALA A 1 535 ? -21.907 5.808 41.713 1.00 95.12 535 ALA A CA 1
ATOM 3996 C C . ALA A 1 535 ? -20.615 4.973 41.607 1.00 95.12 535 ALA A C 1
ATOM 3998 O O . ALA A 1 535 ? -20.020 4.922 40.534 1.00 95.12 535 ALA A O 1
ATOM 3999 N N . ASP A 1 536 ? -20.225 4.260 42.666 1.00 95.56 536 ASP A N 1
ATOM 4000 C CA . ASP A 1 536 ? -18.995 3.457 42.766 1.00 95.56 536 ASP A CA 1
ATOM 4001 C C . ASP A 1 536 ? -19.265 1.943 42.901 1.00 95.56 536 ASP A C 1
ATOM 4003 O O . ASP A 1 536 ? -18.400 1.166 43.307 1.00 95.56 536 ASP A O 1
ATOM 4007 N N . GLY A 1 537 ? -20.495 1.516 42.596 1.00 96.06 537 GLY A N 1
ATOM 4008 C CA . GLY A 1 537 ? -20.962 0.142 42.796 1.00 96.06 537 GLY A CA 1
ATOM 4009 C C . GLY A 1 537 ? -21.468 -0.149 44.212 1.00 96.06 537 GLY A C 1
ATOM 4010 O O . GLY A 1 537 ? -21.973 -1.254 44.457 1.00 96.06 537 GLY A O 1
ATOM 4011 N N . THR A 1 538 ? -21.396 0.825 45.127 1.00 97.75 538 THR A N 1
ATOM 4012 C CA . THR A 1 538 ? -22.011 0.751 46.453 1.00 97.75 538 THR A CA 1
ATOM 4013 C C . THR A 1 538 ? -23.318 1.539 46.547 1.00 97.75 538 THR A C 1
ATOM 4015 O O . THR A 1 538 ? -23.523 2.556 45.886 1.00 97.75 538 THR A O 1
ATOM 4018 N N . TYR A 1 539 ? -24.227 1.045 47.386 1.00 98.19 539 TYR A N 1
ATOM 4019 C CA . TYR A 1 539 ? -25.555 1.618 47.594 1.00 98.19 539 TYR A CA 1
ATOM 4020 C C . TYR A 1 539 ? -25.834 1.708 49.085 1.00 98.19 539 TYR A C 1
ATOM 4022 O O . TYR A 1 539 ? -25.643 0.725 49.803 1.00 98.19 539 TYR A O 1
ATOM 4030 N N . THR A 1 540 ? -26.295 2.863 49.555 1.00 98.00 540 THR A N 1
ATOM 4031 C CA . THR A 1 540 ? -26.482 3.126 50.983 1.00 98.00 540 THR A CA 1
ATOM 4032 C C . THR A 1 540 ? -27.930 3.426 51.344 1.00 98.00 540 THR A C 1
ATOM 4034 O O . THR A 1 540 ? -28.651 4.077 50.596 1.00 98.00 540 THR A O 1
ATOM 4037 N N . ALA A 1 541 ? -28.373 2.961 52.507 1.00 97.81 541 ALA A N 1
ATOM 4038 C CA . ALA A 1 541 ? -29.635 3.359 53.127 1.00 97.81 541 ALA A CA 1
ATOM 4039 C C . ALA A 1 541 ? -29.442 3.438 54.644 1.00 97.81 541 ALA A C 1
ATOM 4041 O O . ALA A 1 541 ? -28.640 2.694 55.201 1.00 97.81 541 ALA A O 1
ATOM 4042 N N . THR A 1 542 ? -30.161 4.315 55.338 1.00 96.00 542 THR A N 1
ATOM 4043 C CA . THR A 1 542 ? -30.129 4.374 56.804 1.00 96.00 542 THR A CA 1
ATOM 4044 C C . THR A 1 542 ? -31.322 3.639 57.395 1.00 96.00 542 THR A C 1
ATOM 4046 O O . THR A 1 542 ? -32.442 3.730 56.892 1.00 96.00 542 THR A O 1
ATOM 4049 N N . ILE A 1 543 ? -31.078 2.895 58.472 1.00 93.75 543 ILE A N 1
ATOM 4050 C CA . ILE A 1 543 ? -32.106 2.207 59.252 1.00 93.75 543 ILE A CA 1
ATOM 4051 C C . ILE A 1 543 ? -32.181 2.812 60.657 1.00 93.75 543 ILE A C 1
ATOM 4053 O O . ILE A 1 543 ? -31.155 3.049 61.297 1.00 93.75 543 ILE A O 1
ATOM 4057 N N . THR A 1 544 ? -33.396 3.070 61.137 1.00 92.50 544 THR A N 1
ATOM 4058 C CA . THR A 1 544 ? -33.679 3.519 62.510 1.00 92.50 544 THR A CA 1
ATOM 4059 C C . THR A 1 544 ? -34.855 2.740 63.084 1.00 92.50 544 THR A C 1
ATOM 4061 O O . THR A 1 544 ? -35.639 2.151 62.340 1.00 92.50 544 THR A O 1
ATOM 4064 N N . ASN A 1 545 ? -34.997 2.726 64.405 1.00 90.06 545 ASN A N 1
ATOM 4065 C CA . ASN A 1 545 ? -36.138 2.100 65.056 1.00 90.06 545 ASN A CA 1
ATOM 4066 C C . ASN A 1 545 ? -36.637 2.968 66.215 1.00 90.06 545 ASN A C 1
ATOM 4068 O O . ASN A 1 545 ? -35.873 3.678 66.865 1.00 90.06 545 ASN A O 1
ATOM 4072 N N . ASN A 1 546 ? -37.937 2.903 66.475 1.00 88.50 546 ASN A N 1
ATOM 4073 C CA . ASN A 1 546 ? -38.607 3.532 67.614 1.00 88.50 546 ASN A CA 1
ATOM 4074 C C . ASN A 1 546 ? -39.270 2.495 68.540 1.00 88.50 546 ASN A C 1
ATOM 4076 O O . ASN A 1 546 ? -39.841 2.857 69.566 1.00 88.50 546 ASN A O 1
ATOM 4080 N N . THR A 1 547 ? -39.200 1.211 68.176 1.00 83.00 547 THR A N 1
ATOM 4081 C CA . THR A 1 547 ? -39.860 0.105 68.871 1.00 83.00 547 THR A CA 1
ATOM 4082 C C . THR A 1 547 ? -38.837 -0.985 69.177 1.00 83.00 547 THR A C 1
ATOM 4084 O O . THR A 1 547 ? -38.021 -1.333 68.330 1.00 83.00 547 THR A O 1
ATOM 4087 N N . VAL A 1 548 ? -38.840 -1.513 70.406 1.00 77.44 548 VAL A N 1
ATOM 4088 C CA . VAL A 1 548 ? -37.946 -2.620 70.788 1.00 77.44 548 VAL A CA 1
ATOM 4089 C C . VAL A 1 548 ? -38.391 -3.878 70.064 1.00 77.44 548 VAL A C 1
ATOM 4091 O O . VAL A 1 548 ? -39.506 -4.349 70.272 1.00 77.44 548 VAL A O 1
ATOM 4094 N N . GLU A 1 549 ? -37.497 -4.438 69.257 1.00 69.81 549 GLU A N 1
ATOM 4095 C CA . GLU A 1 549 ? -37.682 -5.728 68.605 1.00 69.81 549 GLU A CA 1
ATOM 4096 C C . GLU A 1 549 ? -36.625 -6.717 69.084 1.00 69.81 549 GLU A C 1
ATOM 4098 O O . GLU A 1 549 ? -35.457 -6.375 69.274 1.00 69.81 549 GLU A O 1
ATOM 4103 N N . THR A 1 550 ? -37.052 -7.961 69.290 1.00 61.56 550 THR A N 1
ATOM 4104 C CA . THR A 1 550 ? -36.131 -9.093 69.409 1.00 61.56 550 THR A CA 1
ATOM 4105 C C . THR A 1 550 ? -35.988 -9.654 68.004 1.00 61.56 550 THR A C 1
ATOM 4107 O O . THR A 1 550 ? -36.952 -10.211 67.481 1.00 61.56 550 THR A O 1
ATOM 4110 N N . VAL A 1 551 ? -34.840 -9.395 67.381 1.00 59.25 551 VAL A N 1
ATOM 4111 C CA . VAL A 1 551 ? -34.544 -9.774 65.991 1.00 59.25 551 VAL A CA 1
ATOM 4112 C C . VAL A 1 551 ? -34.017 -11.198 65.924 1.00 59.25 551 VAL A C 1
ATOM 4114 O O . VAL A 1 551 ? -33.193 -11.550 66.802 1.00 59.25 551 VAL A O 1
#

Secondary structure (DSSP, 8-state):
--TTT---EEEEEEEEEETTEEEEEEEEEE-S--EEETTEEEEEPPEEEEEEEEEETTEEEEEEEEEEEEE--SSS--EEEEEEEEEEESBSSEEEEEEEEEESSS--EEEEEEEE-SSPPTT--B---PPPSSTT---S---TT--PPP-S--SPPEEEEE--EEEEEEEBTTB-BS-EEEEEETTSPEEEEEEEE--TTSEEEEEEE---SS-EEEEEEEE--EEE-TTT--EEEPPPEEEEEEE-SSS-EEEEE-HHHHHHHHHH--SS--HHHHHHHHHHHHHHHHHHTT-TT--TTTPPPP-TTTSPPPSSHHHHHHHHHHHHHHHHHHTT--HHHHHHHHHHHHHTTTSPPTTS---EE-TTSS-EE-HHHHHHHHHHSSSGGGGG-HHHHH--STTSHHHHHHHHHHHT--SSS-PPPHHIIIIIS-------HHHHHHHHHTS-GGGTSSHHHHHHHHHHS--SB-TTT-EEEES-S---TTSS--EEEEEEPBBSSTT-PBP-----------SSS-EEPPPEE-SSSEEEEEEE-SS----

Sequence (551 aa):
YEIKSGHKRLSLGLEYQRSNFSTHINSYYPMSHRRNIGDYTEEALAGYDLKLIGQVPYLPWAKIKGTRYHWDGKQGPDVKGTIFGVAVELTSSIGVEFGTEKSNTADKASYMRLTTQLPFKDNESFTNFSIDSKPFRNTGIVNLTDLSPVERSNKIRIEKVSRTSAVVLGVYNATTKDARCTLYNASGVAVARGSGTTTTDGSVSFPRVILSTTSSLYYSICKGGSYTDEATDKTVDAPTLHSAAMYSGTGNLVLIASPLSEIAYQMADNATGSLSDFAKVIEEKNDNVATAFGLDNIDVITTFPTDLTKTAAQNDNAGRFGLILSAISQMGEDLETSPGATIEALVRDINGTDGSHPNTIEGRKHKSGSETVDLLVAIDNFEKGNARGKNNTGEAGSAKGEDSVRGKLAIVKISLYDGNNNMPTVKDYTAYADVTGVNNLVEVSLKIAAATQADSDTRSEIQTLVNDAPGLAAAKKSTLEASSYSVNTDGTTTSTITMQAKDATTNSKNLTTGGLTVTMSVNGSATLSSVSDNADGTYTATITNNTVETV

Mean predicted aligned error: 11.73 Å

Nearest PDB structures (foldseek):
  8uzl-assembly2_B  TM=8.004E-01  e=2.620E-02  synthetic construct
  5oyk-assembly1_A  TM=3.653E-01  e=4.852E-02  Vibrio cholerae
  1nqe-assembly1_A  TM=3.091E-01  e=4.896E-01  Escherichia coli
  3m8b-assembly1_A  TM=2.770E-01  e=1.058E+00  Escherichia coli
  3rgn-assembly1_A  TM=2.646E-01  e=9.548E-01  Escherichia coli K-12

Solvent-accessible surface area (backbone atoms only — not comparable to full-atom values): 29202 Å² total; per-residue (Å²): 110,42,84,91,81,65,45,35,60,50,74,51,74,49,79,46,82,53,68,50,38,35,41,28,40,37,41,38,42,49,71,36,76,73,43,80,58,86,68,25,39,39,34,54,38,35,36,40,39,43,37,41,38,34,52,36,73,22,28,80,53,30,32,42,36,41,34,44,39,41,32,56,44,88,89,57,75,62,45,41,36,42,36,44,32,45,35,38,44,52,29,92,37,35,33,41,31,42,34,38,38,43,44,82,83,48,79,74,44,75,53,76,46,83,46,76,50,82,80,68,61,87,87,74,52,73,50,80,90,58,75,51,96,47,65,58,63,78,84,55,80,81,53,93,80,64,88,70,81,83,82,68,83,85,69,84,53,64,50,76,43,77,57,49,26,38,36,37,44,34,35,42,70,35,58,20,26,60,18,41,34,36,32,25,39,61,84,73,45,74,42,72,65,39,62,52,52,19,37,89,79,7,34,34,77,27,78,64,22,76,65,64,77,46,72,39,40,38,35,37,47,31,41,51,30,38,20,53,37,41,43,71,62,42,78,43,73,42,60,75,29,27,18,66,47,74,42,70,32,68,73,65,50,58,35,24,16,21,64,61,23,28,37,14,46,56,69,27,54,76,81,74,83,48,53,73,60,27,60,75,37,29,63,60,27,46,51,46,43,22,45,41,68,28,36,70,95,43,56,65,36,69,58,67,55,38,54,33,75,80,44,59,12,40,72,46,70,30,13,42,47,21,49,50,38,34,20,54,43,20,44,15,62,73,53,74,42,52,73,60,58,40,40,57,48,52,43,30,19,30,66,25,75,76,75,31,61,68,52,32,68,64,50,45,68,28,93,87,68,84,50,65,51,28,65,70,52,14,45,53,47,37,56,69,52,85,25,67,18,32,84,11,35,47,47,24,65,69,38,48,16,76,86,15,41,45,3,32,46,26,31,54,52,46,30,67,35,63,78,80,62,82,76,73,48,74,56,37,40,45,69,16,22,60,35,70,78,84,67,27,64,68,47,29,51,53,44,44,33,72,43,55,48,90,56,21,67,44,54,69,38,40,39,49,44,37,69,70,28,32,50,51,76,25,79,92,57,30,48,76,50,58,78,41,96,71,65,54,47,76,61,71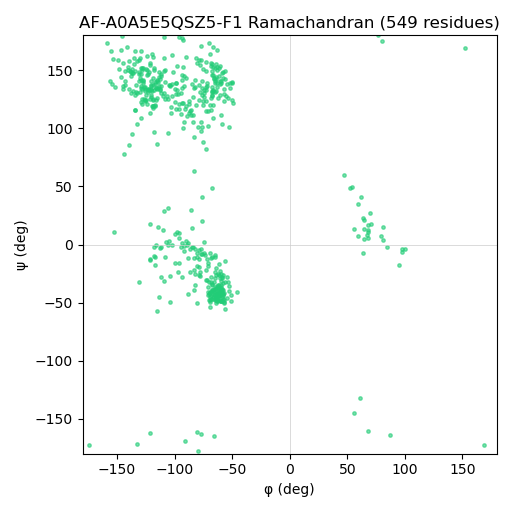,46,68,23,47,35,42,31,41,41,8,7,69,54,98,80,41,38,64,36,67,51,44,86,74,91,71,88,87,87,77,96,67,86,53,49,70,52,74,68,42,74,68,53,48,14,36,35,38,30,44,38,31,22,65,62,91,73,92,128